Protein AF-A0A8T7MN15-F1 (afdb_monomer_lite)

pLDDT: mean 71.98, std 24.43, range [24.47, 98.5]

Radius of gyration: 31.81 Å; chains: 1; bounding box: 81×90×81 Å

Foldseek 3Di:
DEQEPVNCVVFVWDAFDVRQKIFGADLPVGDPVFSQKMAGNVQQWIAGNPQGDIDGYPVNVVVVCVCPPPVNVVVVVVVVPDDDDDDDDDDDDDDDDDYDDDDDDDDDDDDDDDDDDDDDDDDPDPDRPPRPQVPDFAALDDCVVVLLVVQLVQAPPDLNVVQCVLLVQDPVLCVVLSKGKQCQQRPPADPDRRRFIWTKGFFAALVRHGRWIKTAGRDDPVVDDPVSRIDIHPGDGHKRVLVLLPDPVDDLQQEQEEEQDPSLQSLCVVVVSVNYIHAPALVRDRCVSNVSRQEYEYFYFPDPPRVPSVVSVQVSCVSSNHHYYYDDPQQQVPDRGNSRCSSVVRRDCDDDDHDRCDPDPPDDPDDDDDDDDDDDDDDDDDDPDPDDPPQDDDDPDDDQDAQPPVVVVPARVLLSQLLVLQCPDPRVLLNVLSSSQSSQQWGWDDDDQFIDTDNGRHDPVRSVVSCCVRQNPNVVVSRVSRVVDGD

Secondary structure (DSSP, 8-state):
-EE-HHHHHHT--EEETTTTEEEE--TTT---SS--EEEETTT-EEEETTT--EEEEHHHHHHHHHHTSHHHHHHHHTTSS----------------------------------------PPPPP------PPPPPPPS-TTHHHHHHHHHHT-TTSHHHHHHHHTT--HHHHHHTT-EEEPTT-SS-TTS---S-EEEEEEE-TT--EEEEEEEEPS-TTTS-GGGSEEE-SS---BBTGGGGT-TTS-TTSPEEEESSHHHHHHHHHTT--SEEE-SSGGG--TTTSTT--EEEEE--S-TTTHHHHHHHHHHHHHTT-EEEE--GGGGTT-SSHHHHHHTT-----S------------PPP-PPP------------------SSS-SPPP-SS----S-TT-GGGHHHHHHHHHHHHTSS-HHHHHHHHHHHHTT-EEEEETTEEEEE-TTS-HHHHHHHHHHHHTT-HHHHHHHHTTS--

Sequence (487 aa):
MTLTQIELNSCHPVRTGGGNSLRALCPYHGSDHQRSLRVNLITGRFECFACGAWGYTEDAREKWRTDHSPQNVKASAGRSAGRSAGHSTGRADLAGLPSTRQVRSETSNPITKSSISNQPTARPVPTPLLRQSQKRPEPARNDLPELLQGYQTALLGSRGEDYLHQRKIPLDLARQYGVGYAPSGKWAHFARDWKYGRVIVPHTDPDGRIINLYGRAVGSKDDVPKEMRHDHLPGDKGYFNAMALTNLAFKADEPLYICEGVFDALSLIAAGLTRTIAIIGVNGWRWDWARNVSSLVFALDNDETGQRAWRELARVSKLKGKKVGFLPVEAYGGCKDVNEAWQIGKLSLEPAPPEILSPSPIREPELLPPTVNSTQGVISSSSADRTADWALERLPDRTADRDPRPDLVTDSHFWQQLLECASCLVEPEIFGALHGLRCCGVQITQRGSTLILVPGELSPEEYVTAWNDCLSGRGKLVDGLLAQIEP

Structure (mmCIF, N/CA/C/O backbone):
data_AF-A0A8T7MN15-F1
#
_entry.id   AF-A0A8T7MN15-F1
#
loop_
_atom_site.group_PDB
_atom_site.id
_atom_site.type_symbol
_atom_site.label_atom_id
_atom_site.label_alt_id
_atom_site.label_comp_id
_atom_site.label_asym_id
_atom_site.label_entity_id
_atom_site.label_seq_id
_atom_site.pdbx_PDB_ins_code
_atom_site.Cartn_x
_atom_site.Cartn_y
_atom_site.Cartn_z
_atom_site.occupancy
_atom_site.B_iso_or_equiv
_atom_site.auth_seq_id
_atom_site.auth_comp_id
_atom_site.auth_asym_id
_atom_site.auth_atom_id
_atom_site.pdbx_PDB_model_num
ATOM 1 N N . MET A 1 1 ? -16.685 13.871 16.856 1.00 69.50 1 MET A N 1
ATOM 2 C CA . MET A 1 1 ? -16.826 12.395 16.894 1.00 69.50 1 MET A CA 1
ATOM 3 C C . MET A 1 1 ? -17.671 11.984 18.106 1.00 69.50 1 MET A C 1
ATOM 5 O O . MET A 1 1 ? -18.092 12.883 18.846 1.00 69.50 1 MET A O 1
ATOM 9 N N . THR A 1 2 ? -17.984 10.694 18.256 1.00 73.81 2 THR A N 1
ATOM 10 C CA . THR A 1 2 ? -18.653 10.126 19.441 1.00 73.81 2 THR A CA 1
ATOM 11 C C . THR A 1 2 ? -17.711 9.111 20.064 1.00 73.81 2 THR A C 1
ATOM 13 O O . THR A 1 2 ? -17.191 8.285 19.327 1.00 73.81 2 THR A O 1
ATOM 16 N N . LEU A 1 3 ? -17.481 9.218 21.371 1.00 77.69 3 LEU A N 1
ATOM 17 C CA . LEU A 1 3 ? -16.705 8.254 22.147 1.00 77.69 3 LEU A CA 1
ATOM 18 C C . LEU A 1 3 ? -17.672 7.470 23.029 1.00 77.69 3 LEU A C 1
ATOM 20 O O . LEU A 1 3 ? -18.281 8.042 23.934 1.00 77.69 3 LEU A O 1
ATOM 24 N N . THR A 1 4 ? -17.853 6.193 22.733 1.00 82.19 4 THR A N 1
ATOM 25 C CA . THR A 1 4 ? -18.708 5.303 23.523 1.00 82.19 4 THR A CA 1
ATOM 26 C C . THR A 1 4 ? -18.048 4.980 24.860 1.00 82.19 4 THR A C 1
ATOM 28 O O . THR A 1 4 ? -16.821 5.041 25.005 1.00 82.19 4 THR A O 1
ATOM 31 N N . GLN A 1 5 ? -18.853 4.602 25.853 1.00 79.56 5 GLN A N 1
ATOM 32 C CA . GLN A 1 5 ? -18.316 4.191 27.152 1.00 79.56 5 GLN A CA 1
ATOM 33 C C . GLN A 1 5 ? -17.446 2.926 27.030 1.00 79.56 5 GLN A C 1
ATOM 35 O O . GLN A 1 5 ? -16.457 2.776 27.745 1.00 79.56 5 GLN A O 1
ATOM 40 N N . ILE A 1 6 ? -17.775 2.045 26.079 1.00 73.81 6 ILE A N 1
ATOM 41 C CA . ILE A 1 6 ? -17.016 0.823 25.783 1.00 73.81 6 ILE A CA 1
ATOM 42 C C . ILE A 1 6 ? -15.629 1.165 25.222 1.00 73.81 6 ILE A C 1
ATOM 44 O O . ILE A 1 6 ? -14.630 0.625 25.700 1.00 73.81 6 ILE A O 1
ATOM 48 N N . GLU A 1 7 ? -15.545 2.087 24.256 1.00 75.00 7 GLU A N 1
ATOM 49 C CA . GLU A 1 7 ? -14.264 2.573 23.723 1.00 75.00 7 GLU A CA 1
ATOM 50 C C . GLU A 1 7 ? -13.429 3.235 24.821 1.00 75.00 7 GLU A C 1
ATOM 52 O O . GLU A 1 7 ? -12.250 2.928 24.966 1.00 75.00 7 GLU A O 1
ATOM 57 N N . LEU A 1 8 ? -14.045 4.093 25.638 1.00 80.31 8 LEU A N 1
ATOM 58 C CA . LEU A 1 8 ? -13.359 4.786 26.725 1.00 80.31 8 LEU A CA 1
ATOM 59 C C . LEU A 1 8 ? -12.781 3.817 27.766 1.00 80.31 8 LEU A C 1
ATOM 61 O O . LEU A 1 8 ? -11.629 3.977 28.166 1.00 80.31 8 LEU A O 1
ATOM 65 N N . ASN A 1 9 ? -13.544 2.798 28.172 1.00 79.69 9 ASN A N 1
ATOM 66 C CA . ASN A 1 9 ? -13.096 1.785 29.132 1.00 79.69 9 ASN A CA 1
ATOM 67 C C . ASN A 1 9 ? -11.961 0.915 28.571 1.00 79.69 9 ASN A C 1
ATOM 69 O O . ASN A 1 9 ? -11.036 0.557 29.296 1.00 79.69 9 ASN A O 1
ATOM 73 N N . SER A 1 10 ? -12.005 0.619 27.270 1.00 73.94 10 SER A N 1
ATOM 74 C CA . SER A 1 10 ? -10.997 -0.198 26.578 1.00 73.94 10 SER A CA 1
ATOM 75 C C . SER A 1 10 ? -9.682 0.548 26.323 1.00 73.94 10 SER A C 1
ATOM 77 O O . SER A 1 10 ? -8.697 -0.048 25.898 1.00 73.94 10 SER A O 1
ATOM 79 N N . CYS A 1 11 ? -9.652 1.856 26.582 1.00 74.88 11 CYS A N 1
ATOM 80 C CA . CYS A 1 11 ? -8.505 2.727 26.356 1.00 74.88 11 CYS A CA 1
ATOM 81 C C . CYS A 1 11 ? -7.669 2.984 27.621 1.00 74.88 11 CYS A C 1
ATOM 83 O O . CYS A 1 11 ? -6.933 3.967 27.674 1.00 74.88 11 CYS A O 1
ATOM 85 N N . HIS A 1 12 ? -7.767 2.120 28.635 1.00 77.81 12 HIS A N 1
ATOM 86 C CA . HIS A 1 12 ? -7.044 2.240 29.912 1.00 77.81 12 HIS A CA 1
ATOM 87 C C . HIS A 1 12 ? -7.142 3.650 30.527 1.00 77.81 12 HIS A C 1
ATOM 89 O O . HIS A 1 12 ? -6.125 4.341 30.694 1.00 77.81 12 HIS A O 1
ATOM 95 N N . PRO A 1 13 ? -8.376 4.102 30.814 1.00 82.81 13 PRO A N 1
ATOM 96 C CA . PRO A 1 13 ? -8.632 5.442 31.302 1.00 82.81 13 PRO A CA 1
ATOM 97 C C . PRO A 1 13 ? -8.083 5.640 32.716 1.00 82.81 13 PRO A C 1
ATOM 99 O O . PRO A 1 13 ? -8.254 4.801 33.594 1.00 82.81 13 PRO A O 1
ATOM 102 N N . VAL A 1 14 ? -7.471 6.794 32.941 1.00 79.44 14 VAL A N 1
ATOM 103 C CA . VAL A 1 14 ? -6.854 7.214 34.197 1.00 79.44 14 VAL A CA 1
ATOM 104 C C . VAL A 1 14 ? -7.431 8.571 34.580 1.00 79.44 14 VAL A C 1
ATOM 106 O O . VAL A 1 14 ? -7.538 9.460 33.735 1.00 79.44 14 VAL A O 1
ATOM 109 N N . ARG A 1 15 ? -7.873 8.748 35.828 1.00 80.06 15 ARG A N 1
ATOM 110 C CA . ARG A 1 15 ? -8.475 10.018 36.261 1.00 80.06 15 ARG A CA 1
ATOM 111 C C . ARG A 1 15 ? -7.383 11.035 36.568 1.00 80.06 15 ARG A C 1
ATOM 113 O O . ARG A 1 15 ? -6.449 10.747 37.293 1.00 80.06 15 ARG A O 1
ATOM 120 N N . THR A 1 16 ? -7.546 12.254 36.070 1.00 68.38 16 THR A N 1
ATOM 121 C CA . THR A 1 16 ? -6.581 13.346 36.254 1.00 68.38 16 THR A CA 1
ATOM 122 C C . THR A 1 16 ? -7.274 14.627 36.717 1.00 68.38 16 THR A C 1
ATOM 124 O O . THR A 1 16 ? -8.488 14.796 36.550 1.00 68.38 16 THR A O 1
ATOM 127 N N . GLY A 1 17 ? -6.514 15.569 37.284 1.00 54.16 17 GLY A N 1
ATOM 128 C CA . GLY A 1 17 ? -7.007 16.918 37.596 1.00 54.16 17 GLY A CA 1
ATOM 129 C C . GLY A 1 17 ? -8.179 16.936 38.585 1.00 54.16 17 GLY A C 1
ATOM 130 O O . GLY A 1 17 ? -9.258 17.435 38.263 1.00 54.16 17 GLY A O 1
ATOM 131 N N . GLY A 1 18 ? -7.996 16.332 39.764 1.00 57.84 18 GLY A N 1
ATOM 132 C CA . GLY A 1 18 ? -8.998 16.335 40.840 1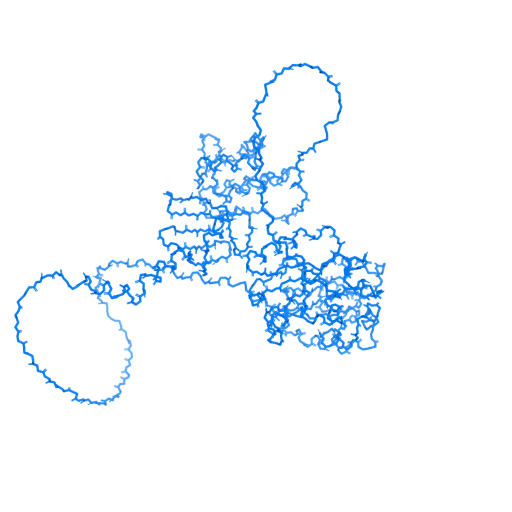.00 57.84 18 GLY A CA 1
ATOM 133 C C . GLY A 1 18 ? -10.278 15.541 40.540 1.00 57.84 18 GLY A C 1
ATOM 134 O O . GLY A 1 18 ? -11.296 15.771 41.182 1.00 57.84 18 GLY A O 1
ATOM 135 N N . GLY A 1 19 ? -10.253 14.637 39.553 1.00 66.88 19 GLY A N 1
ATOM 136 C CA . GLY A 1 19 ? -11.374 13.749 39.218 1.00 66.88 19 GLY A CA 1
ATOM 137 C C . GLY A 1 19 ? -12.360 14.290 38.178 1.00 66.88 19 GLY A C 1
ATOM 138 O O . GLY A 1 19 ? -13.282 13.571 37.806 1.00 66.88 19 GLY A O 1
ATOM 139 N N . ASN A 1 20 ? -12.156 15.508 37.662 1.00 72.75 20 ASN A N 1
ATOM 140 C CA . ASN A 1 20 ? -13.029 16.127 36.649 1.00 72.75 20 ASN A CA 1
ATOM 141 C C . ASN A 1 20 ? -12.585 15.862 35.202 1.00 72.75 20 ASN A C 1
ATOM 143 O O . ASN A 1 20 ? -13.283 16.218 34.247 1.00 72.75 20 ASN A O 1
ATOM 147 N N . SER A 1 21 ? -11.415 15.252 35.026 1.00 75.31 21 SER A N 1
ATOM 148 C CA . SER A 1 21 ? -10.876 14.884 33.724 1.00 75.31 21 SER A CA 1
ATOM 149 C C . SER A 1 21 ? -10.333 13.462 33.746 1.00 75.31 21 SER A C 1
ATOM 151 O O . SER A 1 21 ? -10.015 12.915 34.799 1.00 75.31 21 SER A O 1
ATOM 153 N N . LEU A 1 22 ? -10.254 12.857 32.573 1.00 85.62 22 LEU A N 1
ATOM 154 C CA . LEU A 1 22 ? -9.786 11.498 32.372 1.00 85.62 22 LEU A CA 1
ATOM 155 C C . LEU A 1 22 ? -8.797 11.507 31.206 1.00 85.62 22 LEU A C 1
ATOM 157 O O . LEU A 1 22 ? -9.054 12.149 30.190 1.00 85.62 22 LEU A O 1
ATOM 161 N N . ARG A 1 23 ? -7.664 10.823 31.354 1.00 83.25 23 ARG A N 1
ATOM 162 C CA . ARG A 1 23 ? -6.678 10.574 30.301 1.00 83.25 23 ARG A CA 1
ATOM 163 C C . ARG A 1 23 ? -6.722 9.112 29.882 1.00 83.25 23 ARG A C 1
ATOM 165 O O . ARG A 1 23 ? -6.707 8.237 30.733 1.00 83.25 23 ARG A O 1
ATOM 172 N N . ALA A 1 24 ? -6.783 8.832 28.591 1.00 82.88 24 ALA A N 1
ATOM 173 C CA . ALA A 1 24 ? -6.854 7.476 28.058 1.00 82.88 24 ALA A CA 1
ATOM 174 C C . ALA A 1 24 ? -5.967 7.352 26.817 1.00 82.88 24 ALA A C 1
ATOM 176 O O . ALA A 1 24 ? -5.574 8.356 26.215 1.00 82.88 24 ALA A O 1
ATOM 177 N N . LEU A 1 25 ? -5.649 6.123 26.424 1.00 81.50 25 LEU A N 1
ATOM 178 C CA . LEU A 1 25 ? -5.110 5.857 25.095 1.00 81.50 25 LEU A CA 1
ATOM 179 C C . LEU A 1 25 ? -6.120 6.324 24.045 1.00 81.50 25 LEU A C 1
ATOM 181 O O . LEU A 1 25 ? -7.332 6.273 24.252 1.00 81.50 25 LEU A O 1
ATOM 185 N N . CYS A 1 26 ? -5.641 6.808 22.908 1.00 78.81 26 CYS A N 1
ATOM 186 C CA . CYS A 1 26 ? -6.546 7.303 21.886 1.00 78.81 26 CYS A CA 1
ATOM 187 C C . CYS A 1 26 ? -7.104 6.155 21.022 1.00 78.81 26 CYS A C 1
ATOM 189 O O . CYS A 1 26 ? -6.347 5.523 20.283 1.00 78.81 26 CYS A O 1
ATOM 191 N N . PRO A 1 27 ? -8.431 5.920 20.985 1.00 72.81 27 PRO A N 1
ATOM 192 C CA . PRO A 1 27 ? -9.020 4.903 20.105 1.00 72.81 27 PRO A CA 1
ATOM 193 C C . PRO A 1 27 ? -8.996 5.317 18.622 1.00 72.81 27 PRO A C 1
ATOM 195 O O . PRO A 1 27 ? -9.288 4.523 17.724 1.00 72.81 27 PRO A O 1
ATOM 198 N N . TYR A 1 28 ? -8.669 6.581 18.332 1.00 71.25 28 TYR A N 1
ATOM 199 C CA . TYR A 1 28 ? -8.754 7.135 16.985 1.00 71.25 28 TYR A CA 1
ATOM 200 C C . TYR A 1 28 ? -7.487 6.912 16.161 1.00 71.25 28 TYR A C 1
ATOM 202 O O . TYR A 1 28 ? -7.626 6.543 14.992 1.00 71.25 28 TYR A O 1
ATOM 210 N N . HIS A 1 29 ? -6.292 7.063 16.740 1.00 64.25 29 HIS A N 1
ATOM 211 C CA . HIS A 1 29 ? -5.023 6.754 16.060 1.00 64.25 29 HIS A CA 1
ATOM 212 C C . HIS A 1 29 ? -4.339 5.482 16.569 1.00 64.25 29 HIS A C 1
ATOM 214 O O . HIS A 1 29 ? -3.352 5.065 15.975 1.00 64.25 29 HIS A O 1
ATOM 220 N N . GLY A 1 30 ? -4.898 4.830 17.592 1.00 57.16 30 GLY A N 1
ATOM 221 C CA . GLY A 1 30 ? -4.317 3.630 18.185 1.00 57.16 30 GLY A CA 1
ATOM 222 C C . GLY A 1 30 ? -3.286 3.960 19.263 1.00 57.16 30 GLY A C 1
ATOM 223 O O . GLY A 1 30 ? -3.248 5.074 19.781 1.00 57.16 30 GLY A O 1
ATOM 224 N N . SER A 1 31 ? -2.479 2.964 19.633 1.00 52.47 31 SER A N 1
ATOM 225 C CA . SER A 1 31 ? -1.447 3.125 20.658 1.00 52.47 31 SER A CA 1
ATOM 226 C C . SER A 1 31 ? -0.299 3.980 20.126 1.00 52.47 31 SER A C 1
ATOM 228 O O . SER A 1 31 ? 0.481 3.541 19.292 1.00 52.47 31 SER A O 1
ATOM 230 N N . ASP A 1 32 ? -0.173 5.187 20.654 1.00 52.31 32 ASP A N 1
ATOM 231 C CA . ASP A 1 32 ? 1.070 5.963 20.720 1.00 52.31 32 ASP A CA 1
ATOM 232 C C . ASP A 1 32 ? 1.875 5.627 21.993 1.00 52.31 32 ASP A C 1
ATOM 234 O O . ASP A 1 32 ? 2.825 6.329 22.319 1.00 52.31 32 ASP A O 1
ATOM 238 N N . HIS A 1 33 ? 1.469 4.590 22.743 1.00 53.28 33 HIS A N 1
ATOM 239 C CA . HIS A 1 33 ? 1.938 4.272 24.099 1.00 53.28 33 HIS A CA 1
ATOM 240 C C . HIS A 1 33 ? 1.807 5.446 25.095 1.00 53.28 33 HIS A C 1
ATOM 242 O O . HIS A 1 33 ? 2.366 5.403 26.189 1.00 53.28 33 HIS A O 1
ATOM 248 N N . GLN A 1 34 ? 1.016 6.473 24.754 1.00 56.81 34 GLN A N 1
ATOM 249 C CA . GLN A 1 34 ? 0.772 7.669 25.552 1.00 56.81 34 GLN A CA 1
ATOM 250 C C . GLN A 1 34 ? -0.734 7.826 25.811 1.00 56.81 34 GLN A C 1
ATOM 252 O O . GLN A 1 34 ? -1.588 7.571 24.967 1.00 56.81 34 GLN A O 1
ATOM 257 N N . ARG A 1 35 ? -1.131 8.298 26.996 1.00 79.94 35 ARG A N 1
ATOM 258 C CA . ARG A 1 35 ? -2.550 8.621 27.255 1.00 79.94 35 ARG A CA 1
ATOM 259 C C . ARG A 1 35 ? -2.901 9.972 26.648 1.00 79.94 35 ARG A C 1
ATOM 261 O O . ARG A 1 35 ? -3.125 10.943 27.370 1.00 79.94 35 ARG A O 1
ATOM 268 N N . SER A 1 36 ? -2.859 10.065 25.325 1.00 78.56 36 SER A N 1
ATOM 269 C CA . SER A 1 36 ? -3.011 11.304 24.562 1.00 78.56 36 SER A CA 1
ATOM 270 C C . SER A 1 36 ? -4.455 11.791 24.458 1.00 78.56 36 SER A C 1
ATOM 272 O O . SER A 1 36 ? -4.666 12.971 24.179 1.00 78.56 36 SER A O 1
ATOM 274 N N . LEU A 1 37 ? -5.450 10.940 24.732 1.00 84.75 37 LEU A N 1
ATOM 275 C CA . LEU A 1 37 ? -6.858 11.323 24.815 1.00 84.75 37 LEU A CA 1
ATOM 276 C C . LEU A 1 37 ? -7.158 11.930 26.185 1.00 84.75 37 LEU A C 1
ATOM 278 O O . LEU A 1 37 ? -6.910 11.301 27.205 1.00 84.75 37 LEU A O 1
ATOM 282 N N . ARG A 1 38 ? -7.754 13.119 26.226 1.00 86.19 38 ARG A N 1
ATOM 283 C CA . ARG A 1 38 ? -8.349 13.731 27.416 1.00 86.19 38 ARG A CA 1
ATOM 284 C C . ARG A 1 38 ? -9.856 13.795 27.251 1.00 86.19 38 ARG A C 1
ATOM 286 O O . ARG A 1 38 ? -10.343 14.268 26.233 1.00 86.19 38 ARG A O 1
ATOM 293 N N . VAL A 1 39 ? -10.589 13.384 28.275 1.00 88.12 39 VAL A N 1
ATOM 294 C CA . VAL A 1 39 ? -12.043 13.495 28.389 1.00 88.12 39 VAL A CA 1
ATOM 295 C C . VAL A 1 39 ? -12.359 14.389 29.583 1.00 88.12 39 VAL A C 1
ATOM 297 O O . VAL A 1 39 ? -11.887 14.153 30.691 1.00 88.12 39 VAL A O 1
ATOM 300 N N . ASN A 1 40 ? -13.144 15.438 29.374 1.00 83.88 40 ASN A N 1
ATOM 301 C CA . ASN A 1 40 ? -13.697 16.264 30.437 1.00 83.88 40 ASN A CA 1
ATOM 302 C C . ASN A 1 40 ? -15.013 15.629 30.902 1.00 83.88 40 ASN A C 1
ATOM 304 O O . ASN A 1 40 ? -15.973 15.581 30.137 1.00 83.88 40 ASN A O 1
ATOM 308 N N . LEU A 1 41 ? -15.067 15.152 32.144 1.00 83.56 41 LEU A N 1
ATOM 309 C CA . LEU A 1 41 ? -16.201 14.370 32.650 1.00 83.56 41 LEU A CA 1
ATOM 310 C C . LEU A 1 41 ? -17.450 15.225 32.929 1.00 83.56 41 LEU A C 1
ATOM 312 O O . LEU A 1 41 ? -18.554 14.697 32.961 1.00 83.56 41 LEU A O 1
ATOM 316 N N . ILE A 1 42 ? -17.299 16.546 33.076 1.00 77.06 42 ILE A N 1
ATOM 317 C CA . ILE A 1 42 ? -18.419 17.476 33.303 1.00 77.06 42 ILE A CA 1
ATOM 318 C C . ILE A 1 42 ? -19.176 17.739 31.996 1.00 77.06 42 ILE A C 1
ATOM 320 O O . ILE A 1 42 ? -20.403 17.750 31.956 1.00 77.06 42 ILE A O 1
ATOM 324 N N . THR A 1 43 ? -18.430 17.977 30.919 1.00 75.81 43 THR A N 1
ATOM 325 C CA . THR A 1 43 ? -18.987 18.342 29.605 1.00 75.81 43 THR A CA 1
ATOM 326 C C . THR A 1 43 ? -19.133 17.146 28.666 1.00 75.81 43 THR A C 1
ATOM 328 O O . THR A 1 43 ? -19.763 17.261 27.618 1.00 75.81 43 THR A O 1
ATOM 331 N N . GLY A 1 44 ? -18.490 16.024 28.997 1.00 76.69 44 GLY A N 1
ATOM 332 C CA . GLY A 1 44 ? -18.298 14.868 28.125 1.00 76.69 44 GLY A CA 1
ATOM 333 C C . GLY A 1 44 ? -17.482 15.161 26.869 1.00 76.69 44 GLY A C 1
ATOM 334 O O . GLY A 1 44 ? -17.412 14.319 25.980 1.00 76.69 44 GLY A O 1
ATOM 335 N N . ARG A 1 45 ? -16.865 16.342 26.743 1.00 73.88 45 ARG A N 1
ATOM 336 C CA . ARG A 1 45 ? -15.998 16.653 25.605 1.00 73.88 45 ARG A CA 1
ATOM 337 C C . ARG A 1 45 ? -14.704 15.858 25.724 1.00 73.88 45 ARG A C 1
ATOM 339 O O . ARG A 1 45 ? -14.094 15.844 26.789 1.00 73.88 45 ARG A O 1
ATOM 346 N N . PHE A 1 46 ? -14.244 15.280 24.623 1.00 84.88 46 PHE A N 1
ATOM 347 C CA . PHE A 1 46 ? -12.908 14.704 24.540 1.00 84.88 46 PHE A CA 1
ATOM 348 C C . PHE A 1 46 ? -12.065 15.366 23.456 1.00 84.88 46 PHE A C 1
ATOM 350 O O . PHE A 1 46 ? -12.594 15.887 22.469 1.00 84.88 46 PHE A O 1
ATOM 357 N N . GLU A 1 47 ? -10.752 15.304 23.634 1.00 67.81 47 GLU A N 1
ATOM 358 C CA . GLU A 1 47 ? -9.741 15.734 22.675 1.00 67.81 47 GLU A CA 1
ATOM 359 C C . GLU A 1 47 ? -8.482 14.875 22.808 1.00 67.81 47 GLU A C 1
ATOM 361 O O . GLU A 1 47 ? -8.050 14.561 23.912 1.00 67.81 47 GLU A O 1
ATOM 366 N N . CYS A 1 48 ? -7.894 14.474 21.690 1.00 78.06 48 CYS A N 1
ATOM 367 C CA . CYS A 1 48 ? -6.617 13.787 21.644 1.00 78.06 48 CYS A CA 1
ATOM 368 C C . CYS A 1 48 ? -5.522 14.768 21.233 1.00 78.06 48 CYS A C 1
ATOM 370 O O . CYS A 1 48 ? -5.588 15.334 20.145 1.00 78.06 48 CYS A O 1
ATOM 372 N N . PHE A 1 49 ? -4.484 14.908 22.052 1.00 66.44 49 PHE A N 1
ATOM 373 C CA . PHE A 1 49 ? -3.378 15.834 21.790 1.00 66.44 49 PHE A CA 1
ATOM 374 C C . PHE A 1 49 ? -2.391 15.336 20.729 1.00 66.44 49 PHE A C 1
ATOM 376 O O . PHE A 1 49 ? -1.709 16.154 20.127 1.00 66.44 49 PHE A O 1
ATOM 383 N N . ALA A 1 50 ? -2.354 14.027 20.460 1.00 56.75 50 ALA A N 1
ATOM 384 C CA . ALA A 1 50 ? -1.493 13.454 19.425 1.00 56.75 50 ALA A CA 1
ATOM 385 C C . ALA A 1 50 ? -2.108 13.548 18.014 1.00 56.75 50 ALA A C 1
ATOM 387 O O . ALA A 1 50 ? -1.496 14.108 17.114 1.00 56.75 50 ALA A O 1
ATOM 388 N N . CYS A 1 51 ? -3.335 13.049 17.800 1.00 59.16 51 CYS A N 1
ATOM 389 C CA . CYS A 1 51 ? -3.975 13.073 16.471 1.00 59.16 51 CYS A CA 1
ATOM 390 C C . CYS A 1 51 ? -5.015 14.185 16.253 1.00 59.16 51 CYS A C 1
ATOM 392 O O . CYS A 1 51 ? -5.623 14.259 15.187 1.00 59.16 51 CYS A O 1
ATOM 394 N N . GLY A 1 52 ? -5.304 15.009 17.263 1.00 60.69 52 GLY A N 1
ATOM 395 C CA . GLY A 1 52 ? -6.323 16.060 17.174 1.00 60.69 52 GLY A CA 1
ATOM 396 C C . GLY A 1 52 ? -7.776 15.560 17.144 1.00 60.69 52 GLY A C 1
ATOM 397 O O . GLY A 1 52 ? -8.689 16.358 16.917 1.00 60.69 52 GLY A O 1
ATOM 398 N N . ALA A 1 53 ? -8.033 14.261 17.355 1.00 64.62 53 ALA A N 1
ATOM 399 C CA . ALA A 1 53 ? -9.393 13.722 17.402 1.00 64.62 53 ALA A CA 1
ATOM 400 C C . ALA A 1 53 ? -10.188 14.344 18.556 1.00 64.62 53 ALA A C 1
ATOM 402 O O . ALA A 1 53 ? -9.759 14.291 19.703 1.00 64.62 53 ALA A O 1
ATOM 403 N N . TRP A 1 54 ? -11.367 14.899 18.273 1.00 82.06 54 TRP A N 1
ATOM 404 C CA . TRP A 1 54 ? -12.209 15.526 19.292 1.00 82.06 54 TRP A CA 1
ATOM 405 C C . TRP A 1 54 ? -13.700 15.247 19.079 1.00 82.06 54 TRP A C 1
ATOM 407 O O . TRP A 1 54 ? -14.185 14.919 17.982 1.00 82.06 54 TRP A O 1
ATOM 417 N N . GLY A 1 55 ? -14.471 15.370 20.151 1.00 73.44 55 GLY A N 1
ATOM 418 C CA . GLY A 1 55 ? -15.901 15.115 20.119 1.00 73.44 55 GLY A CA 1
ATOM 419 C C . GLY A 1 55 ? -16.534 15.128 21.495 1.00 73.44 55 GLY A C 1
ATOM 420 O O . GLY A 1 55 ? -16.026 15.761 22.413 1.00 73.44 55 GLY A O 1
ATOM 421 N N . TYR A 1 56 ? -17.651 14.420 21.606 1.00 82.81 56 TYR A N 1
ATOM 422 C CA . TYR A 1 56 ? -18.385 14.246 22.854 1.00 82.81 56 TYR A CA 1
ATOM 423 C C . TYR A 1 56 ? -18.560 12.759 23.135 1.00 82.81 56 TYR A C 1
ATOM 425 O O . TYR A 1 56 ? -18.657 11.970 22.190 1.00 82.81 56 TYR A O 1
ATOM 433 N N . THR A 1 57 ? -18.611 12.384 24.406 1.00 84.31 57 THR A N 1
ATOM 434 C CA . THR A 1 57 ? -19.018 11.045 24.815 1.00 84.31 57 THR A CA 1
ATOM 435 C C . THR A 1 57 ? -20.452 10.772 24.375 1.00 84.31 57 THR A C 1
ATOM 437 O O . THR A 1 57 ? -21.248 11.691 24.153 1.00 84.31 57 THR A O 1
ATOM 440 N N . GLU A 1 58 ? -20.771 9.497 24.211 1.00 82.38 58 GLU A N 1
ATOM 441 C CA . GLU A 1 58 ? -22.127 9.038 23.922 1.00 82.38 58 GLU A CA 1
ATOM 442 C C . GLU A 1 58 ? -23.134 9.570 24.953 1.00 82.38 58 GLU A C 1
ATOM 444 O O . GLU A 1 58 ? -24.108 10.215 24.565 1.00 82.38 58 GLU A O 1
ATOM 449 N N . ASP A 1 59 ? -22.817 9.455 26.244 1.00 79.00 59 ASP A N 1
ATOM 450 C CA . ASP A 1 59 ? -23.641 9.969 27.345 1.00 79.00 59 ASP A CA 1
ATOM 451 C C . ASP A 1 59 ? -23.919 11.472 27.233 1.00 79.00 59 ASP A C 1
ATOM 453 O O . ASP A 1 59 ? -25.047 11.924 27.430 1.00 79.00 59 ASP A O 1
ATOM 457 N N . ALA A 1 60 ? -22.913 12.275 26.872 1.00 78.06 60 ALA A N 1
ATOM 458 C CA . ALA A 1 60 ? -23.096 13.716 26.716 1.00 78.06 60 ALA A CA 1
ATOM 459 C C . ALA A 1 60 ? -23.983 14.068 25.517 1.00 78.06 60 ALA A C 1
ATOM 461 O O . ALA A 1 60 ? -24.728 15.049 25.562 1.00 78.06 60 ALA A O 1
ATOM 462 N N . ARG A 1 61 ? -23.948 13.261 24.450 1.00 76.12 61 ARG A N 1
ATOM 463 C CA . ARG A 1 61 ? -24.846 13.427 23.300 1.00 76.12 61 ARG A CA 1
ATOM 464 C C . ARG A 1 61 ? -26.267 12.981 23.612 1.00 76.12 61 ARG A C 1
ATOM 466 O O . ARG A 1 61 ? -27.197 13.647 23.164 1.00 76.12 61 ARG A O 1
ATOM 473 N N . GLU A 1 62 ? -26.439 11.897 24.362 1.00 76.88 62 GLU A N 1
ATOM 474 C CA . GLU A 1 62 ? -27.757 11.431 24.801 1.00 76.88 62 GLU A CA 1
ATOM 475 C C . GLU A 1 62 ? -28.403 12.430 25.758 1.00 76.88 62 GLU A C 1
ATOM 477 O O . GLU A 1 62 ? -29.560 12.806 25.576 1.00 76.88 62 GLU A O 1
ATOM 482 N N . LYS A 1 63 ? -27.625 12.964 26.705 1.00 76.12 63 LYS A N 1
ATOM 483 C CA . LYS A 1 63 ? -28.064 14.054 27.576 1.00 76.12 63 LYS A CA 1
ATOM 484 C C . LYS A 1 63 ? -28.496 15.273 26.763 1.00 76.12 63 LYS A C 1
ATOM 486 O O . LYS A 1 63 ? -29.606 15.759 26.942 1.00 76.12 63 LYS A O 1
ATOM 491 N N . TRP A 1 64 ? -27.683 15.704 25.795 1.00 73.25 64 TRP A N 1
ATOM 492 C CA . TRP A 1 64 ? -28.049 16.814 24.913 1.00 73.25 64 TRP A CA 1
ATOM 493 C C . TRP A 1 64 ? -29.336 16.530 24.121 1.00 73.25 64 TRP A C 1
ATOM 495 O O . TRP A 1 64 ? -30.210 17.392 24.053 1.00 73.25 64 TRP A O 1
ATOM 505 N N . ARG A 1 65 ? -29.497 15.321 23.568 1.00 72.00 65 ARG A N 1
ATOM 506 C CA . ARG A 1 65 ? -30.703 14.908 22.829 1.00 72.00 65 ARG A CA 1
ATOM 507 C C . ARG A 1 65 ? -31.940 14.887 23.724 1.00 72.00 65 ARG A C 1
ATOM 509 O O . ARG A 1 65 ? -33.000 15.333 23.298 1.00 72.00 65 ARG A O 1
ATOM 516 N N . THR A 1 66 ? -31.801 14.399 24.950 1.00 74.81 66 THR A N 1
ATOM 517 C CA . THR A 1 66 ? -32.876 14.362 25.944 1.00 74.81 66 THR A CA 1
ATOM 518 C C . THR A 1 66 ? -33.280 15.775 26.357 1.00 74.81 66 THR A C 1
ATOM 520 O O . THR A 1 66 ? -34.469 16.091 26.376 1.00 74.81 66 THR A O 1
ATOM 523 N N . ASP A 1 67 ? -32.310 16.655 26.605 1.00 71.38 67 ASP A N 1
ATOM 524 C CA . ASP A 1 67 ? -32.544 18.057 26.971 1.00 71.38 67 ASP A CA 1
ATOM 525 C C . ASP A 1 67 ? -33.209 18.853 25.830 1.00 71.38 67 ASP A C 1
ATOM 527 O O . ASP A 1 67 ? -34.003 19.759 26.082 1.00 71.38 67 ASP A O 1
ATOM 531 N N . HIS A 1 68 ? -32.942 18.479 24.573 1.00 62.97 68 HIS A N 1
ATOM 532 C CA . HIS A 1 68 ? -33.450 19.149 23.366 1.00 62.97 68 HIS A CA 1
ATOM 533 C C . HIS A 1 68 ? -34.553 18.358 22.641 1.00 62.97 68 HIS A C 1
ATOM 535 O O . HIS A 1 68 ? -34.935 18.698 21.519 1.00 62.97 68 HIS A O 1
ATOM 541 N N . SER A 1 69 ? -35.097 17.313 23.271 1.00 58.97 69 SER A N 1
ATOM 542 C CA . SER A 1 69 ? -36.244 16.571 22.747 1.00 58.97 69 SER A CA 1
ATOM 543 C C . SER A 1 69 ? -37.488 17.472 22.731 1.00 58.97 69 SER A C 1
ATOM 545 O O . SER A 1 69 ? -37.727 18.195 23.705 1.00 58.97 69 SER A O 1
ATOM 547 N N . PRO A 1 70 ? -38.354 17.400 21.699 1.00 54.00 70 PRO A N 1
ATOM 548 C CA . PRO A 1 70 ? -39.600 18.172 21.634 1.00 54.00 70 PRO A CA 1
ATOM 549 C C . PRO A 1 70 ? -40.510 18.003 22.862 1.00 54.00 70 PRO A C 1
ATOM 551 O O . PRO A 1 70 ? -41.318 18.882 23.162 1.00 54.00 70 PRO A O 1
ATOM 554 N N . GLN A 1 71 ? -40.389 16.879 23.578 1.00 61.22 71 GLN A N 1
ATOM 555 C CA . GLN A 1 71 ? -41.125 16.608 24.815 1.00 61.22 71 GLN A CA 1
ATOM 556 C C . GLN A 1 71 ? -40.557 17.386 26.018 1.00 61.22 71 GLN A C 1
ATOM 558 O O . GLN A 1 71 ? -41.325 17.889 26.836 1.00 61.22 71 GLN A O 1
ATOM 563 N N . ASN A 1 72 ? -39.233 17.560 26.091 1.00 54.75 72 ASN A N 1
ATOM 564 C CA . ASN A 1 72 ? -38.550 18.250 27.191 1.00 54.75 72 ASN A CA 1
ATOM 565 C C . ASN A 1 72 ? -38.470 19.769 26.991 1.00 54.75 72 ASN A C 1
ATOM 567 O O . ASN A 1 72 ? -38.572 20.519 27.960 1.00 54.75 72 ASN A O 1
ATOM 571 N N . VAL A 1 73 ? -38.411 20.240 25.740 1.00 54.53 73 VAL A N 1
ATOM 572 C CA . VAL A 1 73 ? -38.532 21.672 25.404 1.00 54.53 73 VAL A CA 1
ATOM 573 C C . VAL A 1 73 ? -39.913 22.221 25.808 1.00 54.53 73 VAL A C 1
ATOM 575 O O . VAL A 1 73 ? -40.028 23.371 26.224 1.00 54.53 73 VAL A O 1
ATOM 578 N N . LYS A 1 74 ? -40.966 21.388 25.792 1.00 49.03 74 LYS A N 1
ATOM 579 C CA . LYS A 1 74 ? -42.292 21.747 26.335 1.00 49.03 74 LYS A CA 1
ATOM 580 C C . LYS A 1 74 ? -42.333 21.750 27.869 1.00 49.03 74 LYS A C 1
ATOM 582 O O . LYS A 1 74 ? -43.031 22.579 28.450 1.00 49.03 74 LYS A O 1
ATOM 587 N N . ALA A 1 75 ? -41.565 20.885 28.535 1.00 50.94 75 ALA A N 1
ATOM 588 C CA . ALA A 1 75 ? -41.466 20.853 29.996 1.00 50.94 75 ALA A CA 1
ATOM 589 C C . ALA A 1 75 ? -40.641 22.024 30.573 1.00 50.94 75 ALA A C 1
ATOM 591 O O . ALA A 1 75 ? -40.959 22.517 31.657 1.00 50.94 75 ALA A O 1
ATOM 592 N N . SER A 1 76 ? -39.623 22.510 29.853 1.00 48.41 76 SER A N 1
ATOM 593 C CA . SER A 1 76 ? -38.815 23.681 30.235 1.00 48.41 76 SER A CA 1
ATOM 594 C C . SER A 1 76 ? -39.466 25.018 29.849 1.00 48.41 76 SER A C 1
ATOM 596 O O . SER A 1 76 ? -39.370 25.984 30.611 1.00 48.41 76 SER A O 1
ATOM 598 N N . ALA A 1 77 ? -40.235 25.062 28.752 1.00 47.50 77 ALA A N 1
ATOM 599 C CA . ALA A 1 77 ? -41.118 26.190 28.436 1.00 47.50 77 ALA A CA 1
ATOM 600 C C . ALA A 1 77 ? -42.294 26.310 29.430 1.00 47.50 77 ALA A C 1
ATOM 602 O O . ALA A 1 77 ? -42.705 27.417 29.768 1.00 47.50 77 ALA A O 1
ATOM 603 N N . GLY A 1 78 ? -42.791 25.186 29.964 1.00 40.72 78 GLY A N 1
ATOM 604 C CA . GLY A 1 78 ? -43.871 25.155 30.959 1.00 40.72 78 GLY A CA 1
ATOM 605 C C . GLY A 1 78 ? -43.457 25.470 32.403 1.00 40.72 78 GLY A C 1
ATOM 606 O O . GLY A 1 78 ? -44.328 25.678 33.242 1.00 40.72 78 GLY A O 1
ATOM 607 N N . ARG A 1 79 ? -42.154 25.524 32.723 1.00 44.72 79 ARG A N 1
ATOM 608 C CA . ARG A 1 79 ? -41.654 25.826 34.086 1.00 44.72 79 ARG A CA 1
ATOM 609 C C . ARG A 1 79 ? -41.145 27.256 34.276 1.00 44.72 79 ARG A C 1
ATOM 611 O O . ARG A 1 79 ? -40.894 27.654 35.409 1.00 44.72 79 ARG A O 1
ATOM 618 N N . SER A 1 80 ? -41.051 28.040 33.201 1.00 42.22 80 SER A N 1
ATOM 619 C CA . SER A 1 80 ? -40.599 29.442 33.253 1.00 42.22 80 SER A CA 1
ATOM 620 C C . SER A 1 80 ? -41.747 30.464 33.259 1.00 42.22 80 SER A C 1
ATOM 622 O O . SER A 1 80 ? -41.498 31.661 33.359 1.00 42.22 80 SER A O 1
ATOM 624 N N . ALA A 1 81 ? -43.007 30.018 33.212 1.00 39.69 81 ALA A N 1
ATOM 625 C CA . ALA A 1 81 ? -44.191 30.869 33.337 1.00 39.69 81 ALA A CA 1
ATOM 626 C C . ALA A 1 81 ? -44.908 30.578 34.664 1.00 39.69 81 ALA A C 1
ATOM 628 O O . ALA A 1 81 ? -45.898 29.856 34.716 1.00 39.69 81 ALA A O 1
ATOM 629 N N . GLY A 1 82 ? -44.360 31.092 35.764 1.00 35.28 82 GLY A N 1
ATOM 630 C CA . GLY A 1 82 ? -44.927 30.838 37.087 1.00 35.28 82 GLY A CA 1
ATOM 631 C C . GLY A 1 82 ? -44.220 31.533 38.239 1.00 35.28 82 GLY A C 1
ATOM 632 O O . GLY A 1 82 ? -44.071 30.931 39.297 1.00 35.28 82 GLY A O 1
ATOM 633 N N . ARG A 1 83 ? -43.772 32.783 38.064 1.00 34.22 83 ARG A N 1
ATOM 634 C CA . ARG A 1 83 ? -43.551 33.689 39.199 1.00 34.22 83 ARG A CA 1
ATOM 635 C C . ARG A 1 83 ? -44.106 35.073 38.890 1.00 34.22 83 ARG A C 1
ATOM 637 O O . ARG A 1 83 ? -43.658 35.777 37.996 1.00 34.22 83 ARG A O 1
ATOM 644 N N . SER A 1 84 ? -45.137 35.366 39.660 1.00 31.67 84 SER A N 1
ATOM 645 C CA . SER A 1 84 ? -45.970 36.548 39.750 1.00 31.67 84 SER A CA 1
ATOM 646 C C . SER A 1 84 ? -45.189 37.861 39.839 1.00 31.67 84 SER A C 1
ATOM 648 O O . SER A 1 84 ? -44.341 38.017 40.712 1.00 31.67 84 SER A O 1
ATOM 650 N N . ALA A 1 85 ? -45.590 38.843 39.035 1.00 32.06 85 ALA A N 1
ATOM 651 C CA . ALA A 1 85 ? -45.630 40.250 39.425 1.00 32.06 85 ALA A CA 1
ATOM 652 C C . ALA A 1 85 ? -46.754 40.912 38.616 1.00 32.06 85 ALA A C 1
ATOM 654 O O . ALA A 1 85 ? -46.812 40.772 37.397 1.00 32.06 85 ALA A O 1
ATOM 655 N N . GLY A 1 86 ? -47.721 41.497 39.322 1.00 28.25 86 GLY A N 1
ATOM 656 C CA . GLY A 1 86 ? -48.989 41.935 38.751 1.00 28.25 86 GLY A CA 1
ATOM 657 C C . GLY A 1 86 ? -48.987 43.345 38.155 1.00 28.25 86 GLY A C 1
ATOM 658 O O . GLY A 1 86 ? -47.954 43.993 38.040 1.00 28.25 86 GLY A O 1
ATOM 659 N N . HIS A 1 87 ? -50.222 43.792 37.901 1.00 29.89 87 HIS A N 1
ATOM 660 C CA . HIS A 1 87 ? -50.698 45.139 37.547 1.00 29.89 87 HIS A CA 1
ATOM 661 C C . HIS A 1 87 ? -50.723 45.556 36.060 1.00 29.89 87 HIS A C 1
ATOM 663 O O . HIS A 1 87 ? -49.770 46.087 35.509 1.00 29.89 87 HIS A O 1
ATOM 669 N N . SER A 1 88 ? -51.910 45.348 35.459 1.00 26.73 88 SER A N 1
ATOM 670 C CA . SER A 1 88 ? -52.806 46.380 34.881 1.00 26.73 88 SER A CA 1
ATOM 671 C C . SER A 1 88 ? -52.158 47.451 33.977 1.00 26.73 88 SER A C 1
ATOM 673 O O . SER A 1 88 ? -51.424 48.303 34.456 1.00 26.73 88 SER A O 1
ATOM 675 N N . THR A 1 89 ? -52.449 47.570 32.680 1.00 28.31 89 THR A N 1
ATOM 676 C CA . THR A 1 89 ? -53.707 48.078 32.086 1.00 28.31 89 THR A CA 1
ATOM 677 C C . THR A 1 89 ? -53.486 48.308 30.571 1.00 28.31 89 THR A C 1
ATOM 679 O O . THR A 1 89 ? -52.356 48.542 30.163 1.00 28.31 89 THR A O 1
ATOM 682 N N . GLY A 1 90 ? -54.567 48.320 29.771 1.00 26.95 90 GLY A N 1
ATOM 683 C CA . GLY A 1 90 ? -54.681 49.054 28.487 1.00 26.95 90 GLY A CA 1
ATOM 684 C C . GLY A 1 90 ? -54.199 48.327 27.219 1.00 26.95 90 GLY A C 1
ATOM 685 O O . GLY A 1 90 ? -53.008 48.137 27.031 1.00 26.95 90 GLY A O 1
ATOM 686 N N . ARG A 1 91 ? -55.106 47.774 26.392 1.00 28.12 91 ARG A N 1
ATOM 687 C CA . ARG A 1 91 ? -55.620 48.358 25.119 1.00 28.12 91 ARG A CA 1
ATOM 688 C C . ARG A 1 91 ? -54.506 48.705 24.115 1.00 28.12 91 ARG A C 1
ATOM 690 O O . ARG A 1 91 ? -53.720 49.604 24.357 1.00 28.12 91 ARG A O 1
ATOM 697 N N . ALA A 1 92 ? -54.319 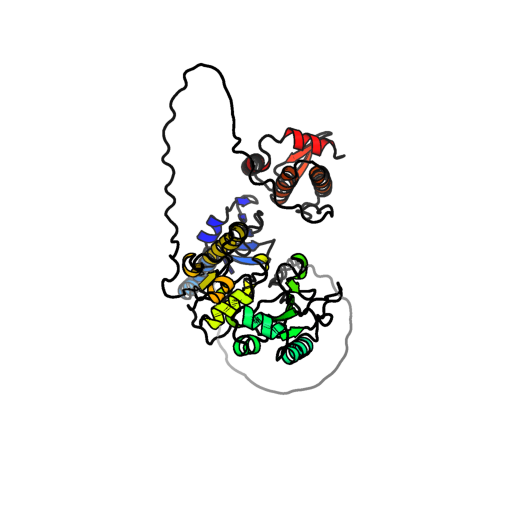47.883 23.081 1.00 26.64 92 ALA A N 1
ATOM 698 C CA . ALA A 1 92 ? -54.941 48.029 21.754 1.00 26.64 92 ALA A CA 1
ATOM 699 C C . ALA A 1 92 ? -54.486 49.309 21.037 1.00 26.64 92 ALA A C 1
ATOM 701 O O . ALA A 1 92 ? -54.865 50.394 21.451 1.00 26.64 92 ALA A O 1
ATOM 702 N N . ASP A 1 93 ? -53.698 49.170 19.968 1.00 28.09 93 ASP A N 1
ATOM 703 C CA . ASP A 1 93 ? -54.211 49.479 18.632 1.00 28.09 93 ASP A CA 1
ATOM 704 C C . ASP A 1 93 ? -53.260 49.055 17.508 1.00 28.09 93 ASP A C 1
ATOM 706 O O . ASP A 1 93 ? -52.037 48.999 17.640 1.00 28.09 93 ASP A O 1
ATOM 710 N N . LEU A 1 94 ? -53.910 48.674 16.410 1.00 27.92 94 LEU A N 1
ATOM 711 C CA . LEU A 1 94 ? -53.353 48.273 15.132 1.00 27.92 94 LEU A CA 1
ATOM 712 C C . LEU A 1 94 ? -52.807 49.470 14.340 1.00 27.92 94 LEU A C 1
ATOM 714 O O . LEU A 1 94 ? -53.314 50.581 14.446 1.00 27.92 94 LEU A O 1
ATOM 718 N N . ALA A 1 95 ? -51.925 49.120 13.398 1.00 26.72 95 ALA A N 1
ATOM 719 C CA . ALA A 1 95 ? -51.925 49.533 11.987 1.00 26.72 95 ALA A CA 1
ATOM 720 C C . ALA A 1 95 ? -50.663 50.272 11.516 1.00 26.72 95 ALA A C 1
ATOM 722 O O . ALA A 1 95 ? -50.171 51.188 12.164 1.00 26.72 95 ALA A O 1
ATOM 723 N N . GLY A 1 96 ? -50.214 49.905 10.308 1.00 26.69 96 GLY A N 1
ATOM 724 C CA . GLY A 1 96 ? -49.494 50.831 9.430 1.00 26.69 96 GLY A CA 1
ATOM 725 C C . GLY A 1 96 ? -48.151 50.361 8.869 1.00 26.69 96 GLY A C 1
ATOM 726 O O . GLY A 1 96 ? -47.116 50.938 9.170 1.00 26.69 96 GLY A O 1
ATOM 727 N N . LEU A 1 97 ? -48.170 49.362 7.985 1.00 24.52 97 LEU A N 1
ATOM 728 C CA . LEU A 1 97 ? -47.288 49.324 6.799 1.00 24.52 97 LEU A CA 1
ATOM 729 C C . LEU A 1 97 ? -47.733 50.438 5.805 1.00 24.52 97 LEU A C 1
ATOM 731 O O . LEU A 1 97 ? -48.853 50.923 5.977 1.00 24.52 97 LEU A O 1
ATOM 735 N N . PRO A 1 98 ? -47.024 50.770 4.696 1.00 39.44 98 PRO A N 1
ATOM 736 C CA . PRO A 1 98 ? -45.688 50.354 4.238 1.00 39.44 98 PRO A CA 1
ATOM 737 C C . PRO A 1 98 ? -44.835 51.490 3.583 1.00 39.44 98 PRO A C 1
ATOM 739 O O . PRO A 1 98 ? -45.281 52.608 3.361 1.00 39.44 98 PRO A O 1
ATOM 742 N N . SER A 1 99 ? -43.649 51.096 3.099 1.00 26.61 99 SER A N 1
ATOM 743 C CA . SER A 1 99 ? -43.170 51.360 1.724 1.00 26.61 99 SER A CA 1
ATOM 744 C C . SER A 1 99 ? -42.139 52.474 1.440 1.00 26.61 99 SER A C 1
ATOM 746 O O . SER A 1 99 ? -42.427 53.664 1.417 1.00 26.61 99 SER A O 1
ATOM 748 N N . THR A 1 100 ? -41.015 51.977 0.905 1.00 27.53 100 THR A N 1
ATOM 749 C CA . THR A 1 100 ? -40.287 52.402 -0.314 1.00 27.53 100 THR A CA 1
ATOM 750 C C . THR A 1 100 ? -39.178 53.458 -0.310 1.00 27.53 100 THR A C 1
ATOM 752 O O . THR A 1 100 ? -39.360 54.599 0.085 1.00 27.53 100 THR A O 1
ATOM 755 N N . ARG A 1 101 ? -38.131 53.037 -1.050 1.00 28.86 101 ARG A N 1
ATOM 756 C CA . ARG A 1 101 ? -37.189 53.780 -1.915 1.00 28.86 101 ARG A CA 1
ATOM 757 C C . ARG A 1 101 ? -36.082 54.559 -1.205 1.00 28.86 101 ARG A C 1
ATOM 759 O O . ARG A 1 101 ? -36.333 55.502 -0.484 1.00 28.86 101 ARG A O 1
ATOM 766 N N . GLN A 1 102 ? -34.835 54.096 -1.275 1.00 26.06 102 GLN A N 1
ATOM 767 C CA . GLN A 1 102 ? -33.889 54.031 -2.410 1.00 26.06 102 GLN A CA 1
ATOM 768 C C . GLN A 1 102 ? -32.889 55.200 -2.366 1.00 26.06 102 GLN A C 1
ATOM 770 O O . GLN A 1 102 ? -33.250 56.337 -2.631 1.00 26.06 102 GLN A O 1
ATOM 775 N N . VAL A 1 103 ? -31.617 54.798 -2.239 1.00 25.78 103 VAL A N 1
ATOM 776 C CA . VAL A 1 103 ? -30.473 55.214 -3.075 1.00 25.78 103 VAL A CA 1
ATOM 777 C C . VAL A 1 103 ? -29.666 56.453 -2.655 1.00 25.78 103 VAL A C 1
ATOM 779 O O . VAL A 1 103 ? -30.211 57.519 -2.408 1.00 25.78 103 VAL A O 1
ATOM 782 N N . ARG A 1 104 ? -28.336 56.251 -2.788 1.00 25.53 104 ARG A N 1
ATOM 783 C CA . ARG A 1 104 ? -27.172 57.170 -2.758 1.00 25.53 104 ARG A CA 1
ATOM 784 C C . ARG A 1 104 ? -26.676 57.534 -1.357 1.00 25.53 104 ARG A C 1
ATOM 786 O O . ARG A 1 104 ? -27.475 57.765 -0.469 1.00 25.53 104 ARG A O 1
ATOM 793 N N . SER A 1 105 ? -25.381 57.612 -1.074 1.00 25.28 105 SER A N 1
ATOM 794 C CA . SER A 1 105 ? -24.114 57.456 -1.817 1.00 25.28 105 SER A CA 1
ATOM 795 C C . SER A 1 105 ? -22.987 57.651 -0.781 1.00 25.28 105 SER A C 1
ATOM 797 O O . SER A 1 105 ? -23.271 58.228 0.260 1.00 25.28 105 SER A O 1
ATOM 799 N N . GLU A 1 106 ? -21.768 57.172 -1.077 1.00 27.19 106 GLU A N 1
ATOM 800 C CA . GLU A 1 106 ? -20.455 57.836 -0.833 1.00 27.19 106 GLU A CA 1
ATOM 801 C C . GLU A 1 106 ? -20.254 58.565 0.524 1.00 27.19 106 GLU A C 1
ATOM 803 O O . GLU A 1 106 ? -21.004 59.451 0.892 1.00 27.19 106 GLU A O 1
ATOM 808 N N . THR A 1 107 ? -19.227 58.370 1.353 1.00 25.97 107 THR A N 1
ATOM 809 C CA . THR A 1 107 ? -17.786 58.177 1.134 1.00 25.97 107 THR A CA 1
ATOM 810 C C . THR A 1 107 ? -17.111 58.283 2.520 1.00 25.97 107 THR A C 1
ATOM 812 O O . THR A 1 107 ? -17.662 58.896 3.430 1.00 25.97 107 THR A O 1
ATOM 815 N N . SER A 1 108 ? -15.884 57.759 2.631 1.00 27.55 108 SER A N 1
ATOM 816 C CA . SER A 1 108 ? -14.781 58.232 3.503 1.00 27.55 108 SER A CA 1
ATOM 817 C C . SER A 1 108 ? -14.916 58.245 5.047 1.00 27.55 108 SER A C 1
ATOM 819 O O . SER A 1 108 ? -15.563 59.095 5.646 1.00 27.55 108 SER A O 1
ATOM 821 N N . ASN A 1 109 ? -14.118 57.361 5.668 1.00 26.39 109 ASN A N 1
ATOM 822 C CA . ASN A 1 109 ? -13.390 57.504 6.953 1.00 26.39 109 ASN A CA 1
ATOM 823 C C . ASN A 1 109 ? -12.676 58.882 7.115 1.00 26.39 109 ASN A C 1
ATOM 825 O O . ASN A 1 109 ? -12.518 59.545 6.091 1.00 26.39 109 ASN A O 1
ATOM 829 N N . PRO A 1 110 ? -12.054 59.261 8.272 1.00 37.78 110 PRO A N 1
ATOM 830 C CA . PRO A 1 110 ? -11.889 58.537 9.550 1.00 37.78 110 PRO A CA 1
ATOM 831 C C . PRO A 1 110 ? -12.028 59.376 10.864 1.00 37.78 110 PRO A C 1
ATOM 833 O O . PRO A 1 110 ? -11.950 60.596 10.879 1.00 37.78 110 PRO A O 1
ATOM 836 N N . ILE A 1 111 ? -12.085 58.645 11.989 1.00 26.42 111 ILE A N 1
ATOM 837 C CA . ILE A 1 111 ? -11.445 58.892 13.306 1.00 26.42 111 ILE A CA 1
ATOM 838 C C . ILE A 1 111 ? -11.679 60.252 14.002 1.00 26.42 111 ILE A C 1
ATOM 840 O O . ILE A 1 111 ? -10.967 61.225 13.769 1.00 26.42 111 ILE A O 1
ATOM 844 N N . THR A 1 112 ? -12.479 60.219 15.073 1.00 26.83 112 THR A N 1
ATOM 845 C CA . THR A 1 112 ? -12.206 60.985 16.300 1.00 26.83 112 THR A CA 1
ATOM 846 C C . THR A 1 112 ? -12.412 60.125 17.546 1.00 26.83 112 THR A C 1
ATOM 848 O O . THR A 1 112 ? -13.346 59.338 17.676 1.00 26.83 112 THR A O 1
ATOM 851 N N . LYS A 1 113 ? -11.438 60.259 18.446 1.00 27.59 113 LYS A N 1
ATOM 852 C CA . LYS A 1 113 ? -11.294 59.601 19.743 1.00 27.59 113 LYS A CA 1
ATOM 853 C C . LYS A 1 113 ? -12.480 59.933 20.646 1.00 27.59 113 LYS A C 1
ATOM 855 O O . LYS A 1 113 ? -12.733 61.112 20.860 1.00 27.59 113 LYS A O 1
ATOM 860 N N . SER A 1 114 ? -13.085 58.938 21.295 1.00 26.44 114 SER A N 1
ATOM 861 C CA . SER A 1 114 ? -13.539 59.130 22.674 1.00 26.44 114 SER A CA 1
ATOM 862 C C . SER A 1 114 ? -13.743 57.804 23.419 1.00 26.44 114 SER A C 1
ATOM 864 O O . SER A 1 114 ? -14.294 56.845 22.891 1.00 26.44 114 SER A O 1
ATOM 866 N N . SER A 1 115 ? -13.283 57.827 24.670 1.00 28.59 115 SER A N 1
ATOM 867 C CA . SER A 1 115 ? -13.933 57.214 25.831 1.00 28.59 115 SER A CA 1
ATOM 868 C C . SER A 1 115 ? -13.834 55.700 26.017 1.00 28.59 115 SER A C 1
ATOM 870 O O . SER A 1 115 ? -14.666 54.907 25.587 1.00 28.59 115 SER A O 1
ATOM 872 N N . ILE A 1 116 ? -12.825 55.354 26.817 1.00 32.97 116 ILE A N 1
ATOM 873 C CA . ILE A 1 116 ? -12.731 54.162 27.658 1.00 32.97 116 ILE A CA 1
ATOM 874 C C . ILE A 1 116 ? -14.049 53.986 28.429 1.00 32.97 116 ILE A C 1
ATOM 876 O O . ILE A 1 116 ? -14.394 54.808 29.276 1.00 32.97 116 ILE A O 1
ATOM 880 N N . SER A 1 117 ? -14.763 52.900 28.142 1.00 30.94 117 SER A N 1
ATOM 881 C CA . SER A 1 117 ? -15.830 52.371 28.988 1.00 30.94 117 SER A CA 1
ATOM 882 C C . SER A 1 117 ? -15.491 50.921 29.313 1.00 30.94 117 SER A C 1
ATOM 884 O O . SER A 1 117 ? -15.324 50.092 28.417 1.00 30.94 117 SER A O 1
ATOM 886 N N . ASN A 1 118 ? -15.311 50.648 30.604 1.00 31.33 118 ASN A N 1
ATOM 887 C CA . ASN A 1 118 ? -15.018 49.328 31.148 1.00 31.33 118 ASN A CA 1
ATOM 888 C C . ASN A 1 118 ? -16.191 48.377 30.875 1.00 31.33 118 ASN A C 1
ATOM 890 O O . ASN A 1 118 ? -17.240 48.491 31.507 1.00 31.33 118 ASN A O 1
ATOM 894 N N . GLN A 1 119 ? -15.989 47.399 29.990 1.00 31.03 119 GLN A N 1
ATOM 895 C CA . GLN A 1 119 ? -16.796 46.180 29.938 1.00 31.03 119 GLN A CA 1
ATOM 896 C C . GLN A 1 119 ? -15.920 44.955 30.242 1.00 31.03 119 GLN A C 1
ATOM 898 O O . GLN A 1 119 ? -14.740 44.949 29.881 1.00 31.03 119 GLN A O 1
ATOM 903 N N . PRO A 1 120 ? -16.465 43.910 30.896 1.00 29.08 120 PRO A N 1
ATOM 904 C CA . PRO A 1 120 ? -15.732 42.681 31.171 1.00 29.08 120 PRO A CA 1
ATOM 905 C C . PRO A 1 120 ? -15.363 42.012 29.847 1.00 29.08 120 PRO A C 1
ATOM 907 O O . PRO A 1 120 ? -16.235 41.703 29.035 1.00 29.08 120 PRO A O 1
ATOM 910 N N . THR A 1 121 ? -14.073 41.781 29.620 1.00 29.38 121 THR A N 1
ATOM 911 C CA . THR A 1 121 ? -13.599 41.036 28.457 1.00 29.38 121 THR A CA 1
ATOM 912 C C . THR A 1 121 ? -14.116 39.602 28.541 1.00 29.38 121 THR A C 1
ATOM 914 O O . THR A 1 121 ? -13.698 38.801 29.379 1.00 29.38 121 THR A O 1
ATOM 917 N N . ALA A 1 122 ? -15.058 39.267 27.658 1.00 31.98 122 ALA A N 1
ATOM 918 C CA . ALA A 1 122 ? -15.365 37.883 27.351 1.00 31.98 122 ALA A CA 1
ATOM 919 C C . ALA A 1 122 ? -14.050 37.196 26.958 1.00 31.98 122 ALA A C 1
ATOM 921 O O . ALA A 1 122 ? -13.354 37.647 26.044 1.00 31.98 122 ALA A O 1
ATOM 922 N N . ARG A 1 123 ? -13.681 36.133 27.683 1.00 30.08 123 ARG A N 1
ATOM 923 C CA . ARG A 1 123 ? -12.541 35.289 27.313 1.00 30.08 123 ARG A CA 1
ATOM 924 C C . ARG A 1 123 ? -12.717 34.865 25.850 1.00 30.08 123 ARG A C 1
ATOM 926 O O . ARG A 1 123 ? -13.819 34.431 25.504 1.00 30.08 123 ARG A O 1
ATOM 933 N N . PRO A 1 124 ? -11.675 34.957 25.007 1.00 29.44 124 PRO A N 1
ATOM 934 C CA . PRO A 1 124 ? -11.756 34.435 23.656 1.00 29.44 124 PRO A CA 1
ATOM 935 C C . PRO A 1 124 ? -12.101 32.950 23.753 1.00 29.44 124 PRO A C 1
ATOM 937 O O . PRO A 1 124 ? -11.385 32.166 24.381 1.00 29.44 124 PRO A O 1
ATOM 940 N N . VAL A 1 125 ? -13.244 32.578 23.179 1.00 29.23 125 VAL A N 1
ATOM 941 C CA . VAL A 1 125 ? -13.571 31.180 22.909 1.00 29.23 125 VAL A CA 1
ATOM 942 C C . VAL A 1 125 ? -12.394 30.637 22.100 1.00 29.23 125 VAL A C 1
ATOM 944 O O . VAL A 1 125 ? -12.078 31.240 21.071 1.00 29.23 125 VAL A O 1
ATOM 947 N N . PRO A 1 126 ? -11.708 29.565 22.541 1.00 30.23 126 PRO A N 1
ATOM 948 C CA . PRO A 1 126 ? -10.639 28.982 21.753 1.00 30.23 126 PRO A CA 1
ATOM 949 C C . PRO A 1 126 ? -11.216 28.632 20.389 1.00 30.23 126 PRO A C 1
ATOM 951 O O . PRO A 1 126 ? -12.136 27.814 20.289 1.00 30.23 126 PRO A O 1
ATOM 954 N N . THR A 1 127 ? -10.702 29.290 19.354 1.00 28.08 127 THR A N 1
ATOM 955 C CA . THR A 1 127 ? -10.921 28.910 17.965 1.00 28.08 127 THR A CA 1
ATOM 956 C C . THR A 1 127 ? -10.720 27.397 17.889 1.00 28.08 127 THR A C 1
ATOM 958 O O . THR A 1 127 ? -9.698 26.921 18.395 1.00 28.08 127 THR A O 1
ATOM 961 N N . PRO A 1 128 ? -11.674 26.615 17.350 1.00 31.00 128 PRO A N 1
ATOM 962 C CA . PRO A 1 128 ? -11.497 25.177 17.238 1.00 31.00 128 PRO A CA 1
ATOM 963 C C . PRO A 1 128 ? -10.169 24.939 16.530 1.00 31.00 128 PRO A C 1
ATOM 965 O O . PRO A 1 128 ? -9.990 25.423 15.410 1.00 31.00 128 PRO A O 1
ATOM 968 N N . LEU A 1 129 ? -9.234 24.247 17.191 1.00 30.91 129 LEU A N 1
ATOM 969 C CA . LEU A 1 129 ? -8.044 23.742 16.524 1.00 30.91 129 LEU A CA 1
ATOM 970 C C . LEU A 1 129 ? -8.557 22.954 15.321 1.00 30.91 129 LEU A C 1
ATOM 972 O O . LEU A 1 129 ? -9.287 21.968 15.466 1.00 30.91 129 LEU A O 1
ATOM 976 N N . LEU A 1 130 ? -8.289 23.502 14.136 1.00 33.66 130 LEU A N 1
ATOM 977 C CA . LEU A 1 130 ? -8.666 22.930 12.858 1.00 33.66 130 LEU A CA 1
ATOM 978 C C . LEU A 1 130 ? -8.312 21.445 12.883 1.00 33.66 130 LEU A C 1
ATOM 980 O O . LEU A 1 130 ? -7.197 21.085 13.257 1.00 33.66 130 LEU A O 1
ATOM 984 N N . ARG A 1 131 ? -9.286 20.606 12.498 1.00 31.83 131 ARG A N 1
ATOM 985 C CA . ARG A 1 131 ? -9.085 19.197 12.142 1.00 31.83 131 ARG A CA 1
ATOM 986 C C . ARG A 1 131 ? -7.701 19.053 11.516 1.00 31.83 131 ARG A C 1
ATOM 988 O O . ARG A 1 131 ? -7.512 19.512 10.392 1.00 31.83 131 ARG A O 1
ATOM 995 N N . GLN A 1 132 ? -6.775 18.362 12.168 1.00 36.50 132 GLN A N 1
ATOM 996 C CA . GLN A 1 132 ? -5.687 17.765 11.412 1.00 36.50 132 GLN A CA 1
ATOM 997 C C . GLN A 1 132 ? -6.282 16.531 10.731 1.00 36.50 132 GLN A C 1
ATOM 999 O O . GLN A 1 132 ? -6.118 15.402 11.176 1.00 36.50 132 GLN A O 1
ATOM 1004 N N . SER A 1 133 ? -7.057 16.757 9.658 1.00 42.03 133 SER A N 1
ATOM 1005 C CA . SER A 1 133 ? -7.144 15.744 8.608 1.00 42.03 133 SER A CA 1
ATOM 1006 C C . SER A 1 133 ? -5.707 15.384 8.281 1.00 42.03 133 SER A C 1
ATOM 1008 O O . SER A 1 133 ? -4.909 16.314 8.112 1.00 42.03 133 SER A O 1
ATOM 1010 N N . GLN A 1 134 ? -5.363 14.097 8.200 1.00 53.50 134 GLN A N 1
ATOM 1011 C CA . GLN A 1 134 ? -4.061 13.746 7.643 1.00 53.50 134 GLN A CA 1
ATOM 1012 C C . GLN A 1 134 ? -3.939 14.517 6.331 1.00 53.50 134 GLN A C 1
ATOM 1014 O O . GLN A 1 134 ? -4.834 14.421 5.484 1.00 53.50 134 GLN A O 1
ATOM 1019 N N . LYS A 1 135 ? -2.927 15.390 6.235 1.00 64.12 135 LYS A N 1
ATOM 1020 C CA . LYS A 1 135 ? -2.765 16.271 5.080 1.00 64.12 135 LYS A CA 1
ATOM 1021 C C . LYS A 1 135 ? -2.873 15.389 3.837 1.00 64.12 135 LYS A C 1
ATOM 1023 O O . LYS A 1 135 ? -2.242 14.327 3.789 1.00 64.12 135 LYS A O 1
ATOM 1028 N N . ARG A 1 136 ? -3.741 15.772 2.890 1.00 79.19 136 ARG A N 1
ATOM 1029 C CA . ARG A 1 136 ? -3.861 15.045 1.619 1.00 79.19 136 ARG A CA 1
ATOM 1030 C C . ARG A 1 136 ? -2.441 14.911 1.062 1.00 79.19 136 ARG A C 1
ATOM 1032 O O . ARG A 1 136 ? -1.740 15.921 1.052 1.00 79.19 136 ARG A O 1
ATOM 1039 N N . PRO A 1 137 ? -2.000 13.706 0.665 1.00 86.88 137 PRO A N 1
ATOM 1040 C CA . PRO A 1 137 ? -0.650 13.559 0.160 1.00 86.88 137 PRO A CA 1
ATOM 1041 C C . PRO A 1 137 ? -0.464 14.444 -1.062 1.00 86.88 137 PRO A C 1
ATOM 1043 O O . PRO A 1 137 ? -1.359 14.538 -1.909 1.00 86.88 137 PRO A O 1
ATOM 1046 N N . GLU A 1 138 ? 0.681 15.097 -1.140 1.00 90.50 138 GLU A N 1
ATOM 1047 C CA . GLU A 1 138 ? 1.008 15.944 -2.275 1.00 90.50 138 GLU A CA 1
ATOM 1048 C C . GLU A 1 138 ? 1.623 15.111 -3.403 1.00 90.50 138 GLU A C 1
ATOM 1050 O O . GLU A 1 138 ? 2.318 14.127 -3.137 1.00 90.50 138 GLU A O 1
ATOM 1055 N N . PRO A 1 139 ? 1.384 15.463 -4.675 1.00 93.94 139 PRO A N 1
ATOM 1056 C CA . PRO A 1 139 ? 2.065 14.818 -5.781 1.00 93.94 139 PRO A CA 1
ATOM 1057 C C . PRO A 1 139 ? 3.573 15.028 -5.645 1.00 93.94 139 PRO A C 1
ATOM 1059 O O . PRO A 1 139 ? 4.032 16.146 -5.421 1.00 93.94 139 PRO A O 1
ATOM 1062 N N . ALA A 1 140 ? 4.346 13.960 -5.819 1.00 91.19 140 ALA A N 1
ATOM 1063 C CA . ALA A 1 140 ? 5.806 13.991 -5.773 1.00 91.19 140 ALA A CA 1
ATOM 1064 C C . ALA A 1 140 ? 6.415 14.987 -6.780 1.00 91.19 140 ALA A C 1
ATOM 1066 O O . ALA A 1 140 ? 7.505 15.514 -6.567 1.00 91.19 140 ALA A O 1
ATOM 1067 N N . ARG A 1 141 ? 5.715 15.225 -7.894 1.00 92.56 141 ARG A N 1
ATOM 1068 C CA . ARG A 1 141 ? 6.068 16.171 -8.959 1.00 92.56 141 ARG A CA 1
ATOM 1069 C C . ARG A 1 141 ? 4.827 16.530 -9.779 1.00 92.56 141 ARG A C 1
ATOM 1071 O O . ARG A 1 141 ? 3.825 15.818 -9.728 1.00 92.56 141 ARG A O 1
ATOM 1078 N N . ASN A 1 142 ? 4.903 17.617 -10.542 1.00 93.88 142 ASN A N 1
ATOM 1079 C CA . ASN A 1 142 ? 3.763 18.136 -11.308 1.00 93.88 142 ASN A CA 1
ATOM 1080 C C . ASN A 1 142 ? 3.518 17.387 -12.626 1.00 93.88 142 ASN A C 1
ATOM 1082 O O . ASN A 1 142 ? 2.391 17.359 -13.097 1.00 93.88 142 ASN A O 1
ATOM 1086 N N . ASP A 1 143 ? 4.549 16.759 -13.189 1.00 95.31 143 ASP A N 1
ATOM 1087 C CA . ASP A 1 143 ? 4.541 16.066 -14.485 1.00 95.31 143 ASP A CA 1
ATOM 1088 C C . ASP A 1 143 ? 4.441 14.530 -14.351 1.00 95.31 143 ASP A C 1
ATOM 1090 O O . ASP A 1 143 ? 4.911 13.770 -15.200 1.00 95.31 143 ASP A O 1
ATOM 1094 N N . LEU A 1 144 ? 3.869 14.041 -13.240 1.00 96.44 144 LEU A N 1
ATOM 1095 C CA . LEU A 1 144 ? 3.617 12.606 -13.038 1.00 96.44 144 LEU A CA 1
ATOM 1096 C C . LEU A 1 144 ? 2.762 11.983 -14.156 1.00 96.44 144 LEU A C 1
ATOM 1098 O O . LEU A 1 144 ? 3.115 10.881 -14.586 1.00 96.44 144 LEU A O 1
ATOM 1102 N N . PRO A 1 145 ? 1.664 12.618 -14.623 1.00 96.06 145 PRO A N 1
ATOM 1103 C CA . PRO A 1 145 ? 0.851 12.058 -15.700 1.00 96.06 145 PRO A CA 1
ATOM 1104 C C . PRO A 1 145 ? 1.635 11.882 -17.005 1.00 96.06 145 PRO A C 1
ATOM 1106 O O . PRO A 1 145 ? 1.585 10.811 -17.607 1.00 96.06 145 PRO A O 1
ATOM 1109 N N . GLU A 1 146 ? 2.406 12.892 -17.407 1.00 97.31 146 GLU A N 1
ATOM 1110 C CA . GLU A 1 146 ? 3.199 12.891 -18.638 1.00 97.31 146 GLU A CA 1
ATOM 1111 C C . GLU A 1 146 ? 4.309 11.836 -18.577 1.00 97.31 146 GLU A C 1
ATOM 1113 O O . GLU A 1 146 ? 4.510 11.075 -19.528 1.00 97.31 146 GLU A O 1
ATOM 1118 N N . LEU A 1 147 ? 4.997 11.730 -17.434 1.00 97.00 147 LEU A N 1
ATOM 1119 C CA . LEU A 1 147 ? 5.987 10.678 -17.214 1.00 97.00 147 LEU A CA 1
ATOM 1120 C C . LEU A 1 147 ? 5.376 9.285 -17.302 1.00 97.00 147 LEU A C 1
ATOM 1122 O O . LEU A 1 147 ? 5.923 8.411 -17.978 1.00 97.00 147 LEU A O 1
ATOM 1126 N N . LEU A 1 148 ? 4.253 9.069 -16.614 1.00 98.06 148 LEU A N 1
ATOM 1127 C CA . LEU A 1 148 ? 3.584 7.778 -16.617 1.00 98.06 148 LEU A CA 1
ATOM 1128 C C . LEU A 1 148 ? 3.138 7.396 -18.028 1.00 98.06 148 LEU A C 1
ATOM 1130 O O . LEU A 1 148 ? 3.354 6.257 -18.433 1.00 98.06 148 LEU A O 1
ATOM 1134 N N . GLN A 1 149 ? 2.587 8.340 -18.790 1.00 97.88 149 GLN A N 1
ATOM 1135 C CA . GLN A 1 149 ? 2.192 8.115 -20.178 1.00 97.88 149 GLN A CA 1
ATOM 1136 C C . GLN A 1 149 ? 3.387 7.718 -21.058 1.00 97.88 149 GLN A C 1
ATOM 1138 O O . GLN A 1 149 ? 3.284 6.794 -21.872 1.00 97.88 149 GLN A O 1
ATOM 1143 N N . GLY A 1 150 ? 4.544 8.357 -20.858 1.00 98.25 150 GLY A N 1
ATOM 1144 C CA . GLY A 1 150 ? 5.793 7.963 -21.509 1.00 98.25 150 GLY A CA 1
ATOM 1145 C C . GLY A 1 150 ? 6.190 6.522 -21.177 1.00 98.25 150 GLY A C 1
ATOM 1146 O O . GLY A 1 150 ? 6.486 5.734 -22.077 1.00 98.25 150 GLY A O 1
ATOM 1147 N N . TYR A 1 151 ? 6.124 6.137 -19.900 1.00 98.50 151 TYR A N 1
ATOM 1148 C CA . TYR A 1 151 ? 6.424 4.769 -19.471 1.00 98.50 151 TYR A CA 1
ATOM 1149 C C . TYR A 1 151 ? 5.410 3.741 -19.986 1.00 98.50 151 TYR A C 1
ATOM 1151 O O . TYR A 1 151 ? 5.801 2.643 -20.373 1.00 98.50 151 TYR A O 1
ATOM 1159 N N . GLN A 1 152 ? 4.120 4.069 -20.027 1.00 98.31 152 GLN A N 1
ATOM 1160 C CA . GLN A 1 152 ? 3.077 3.197 -20.579 1.00 98.31 152 GLN A CA 1
ATOM 1161 C C . GLN A 1 152 ? 3.287 2.943 -22.074 1.00 98.31 152 GLN A C 1
ATOM 1163 O O . GLN A 1 152 ? 3.150 1.812 -22.534 1.00 98.31 152 GLN A O 1
ATOM 1168 N N . THR A 1 153 ? 3.687 3.975 -22.820 1.00 98.06 153 THR A N 1
ATOM 1169 C CA . THR A 1 153 ? 4.024 3.857 -24.248 1.00 98.06 153 THR A CA 1
ATOM 1170 C C . THR A 1 153 ? 5.239 2.954 -24.464 1.00 98.06 153 THR A C 1
ATOM 1172 O O . THR A 1 153 ? 5.282 2.189 -25.422 1.00 98.06 153 THR A O 1
ATOM 1175 N N . ALA A 1 154 ? 6.209 2.998 -23.549 1.00 98.00 154 ALA A N 1
ATOM 1176 C CA . ALA A 1 154 ? 7.424 2.192 -23.608 1.00 98.00 154 ALA A CA 1
ATOM 1177 C C . ALA A 1 154 ? 7.255 0.742 -23.111 1.00 98.00 154 ALA A C 1
ATOM 1179 O O . ALA A 1 154 ? 8.244 0.010 -23.080 1.00 98.00 154 ALA A O 1
ATOM 1180 N N . LEU A 1 155 ? 6.056 0.321 -22.684 1.00 98.25 155 LEU A N 1
ATOM 1181 C CA . LEU A 1 155 ? 5.838 -1.018 -22.129 1.00 98.25 155 LEU A CA 1
ATOM 1182 C C . LEU A 1 155 ? 5.825 -2.118 -23.199 1.00 98.25 155 LEU A C 1
ATOM 1184 O O . LEU A 1 155 ? 6.416 -3.171 -22.971 1.00 98.25 155 LEU A O 1
ATOM 1188 N N . LEU A 1 156 ? 5.169 -1.884 -24.337 1.00 97.44 156 LEU A N 1
ATOM 1189 C CA . LEU A 1 156 ? 4.989 -2.900 -25.378 1.00 97.44 156 LEU A CA 1
ATOM 1190 C C . LEU A 1 156 ? 6.319 -3.214 -26.089 1.00 97.44 156 LEU A C 1
ATOM 1192 O O . LEU A 1 156 ? 7.061 -2.306 -26.460 1.00 97.44 156 LEU A O 1
ATOM 1196 N N . GLY A 1 157 ? 6.618 -4.496 -26.281 1.00 96.25 157 GLY A N 1
ATOM 1197 C CA . GLY A 1 157 ? 7.875 -5.009 -26.825 1.00 96.25 157 GLY A CA 1
ATOM 1198 C C . GLY A 1 157 ? 9.083 -4.808 -25.905 1.00 96.25 157 GLY A C 1
ATOM 1199 O O . GLY A 1 157 ? 10.222 -4.883 -26.365 1.00 96.25 157 GLY A O 1
ATOM 1200 N N . SER A 1 158 ? 8.866 -4.492 -24.624 1.00 97.19 158 SER A N 1
ATOM 1201 C CA . SER A 1 158 ? 9.941 -4.167 -23.685 1.00 97.19 158 SER A CA 1
ATOM 1202 C C . SER A 1 158 ? 10.250 -5.306 -22.717 1.00 97.19 158 SER A C 1
ATOM 1204 O O . SER A 1 158 ? 9.425 -6.173 -22.446 1.00 97.19 158 SER A O 1
ATOM 1206 N N . ARG A 1 159 ? 11.403 -5.214 -22.045 1.00 96.06 159 ARG A N 1
ATOM 1207 C CA . ARG A 1 159 ? 11.736 -6.114 -20.926 1.00 96.06 159 ARG A CA 1
ATOM 1208 C C . ARG A 1 159 ? 10.721 -6.040 -19.776 1.00 96.06 159 ARG A C 1
ATOM 1210 O O . ARG A 1 159 ? 10.656 -6.959 -18.967 1.00 96.06 159 ARG A O 1
ATOM 1217 N N . GLY A 1 160 ? 9.976 -4.938 -19.653 1.00 96.88 160 GLY A N 1
ATOM 1218 C CA . GLY A 1 160 ? 8.901 -4.809 -18.672 1.00 96.88 160 GLY A CA 1
ATOM 1219 C C . GLY A 1 160 ? 7.715 -5.716 -18.990 1.00 96.88 160 GLY A C 1
ATOM 1220 O O . GLY A 1 160 ? 7.172 -6.336 -18.079 1.00 96.88 160 GLY A O 1
ATOM 1221 N N . GLU A 1 161 ? 7.360 -5.846 -20.268 1.00 98.00 161 GLU A N 1
ATOM 1222 C CA . GLU A 1 161 ? 6.349 -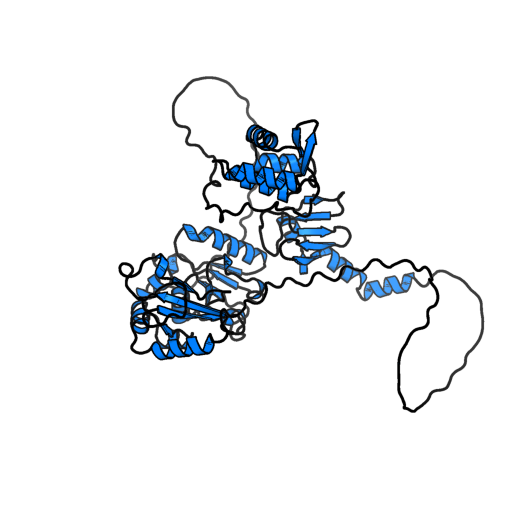6.801 -20.731 1.00 98.00 161 GLU A CA 1
ATOM 1223 C C . GLU A 1 161 ? 6.807 -8.240 -20.476 1.00 98.00 161 GLU A C 1
ATOM 1225 O O . GLU A 1 161 ? 6.073 -8.998 -19.842 1.00 98.00 161 GLU A O 1
ATOM 1230 N N . ASP A 1 162 ? 8.049 -8.587 -20.834 1.00 97.19 162 ASP A N 1
ATOM 1231 C CA . ASP A 1 162 ? 8.618 -9.911 -20.535 1.00 97.19 162 ASP A CA 1
ATOM 1232 C C . ASP A 1 162 ? 8.551 -10.233 -19.034 1.00 97.19 162 ASP A C 1
ATOM 1234 O O . ASP A 1 162 ? 8.200 -11.343 -18.629 1.00 97.19 162 ASP A O 1
ATOM 1238 N N . TYR A 1 163 ? 8.855 -9.245 -18.186 1.00 96.50 163 TYR A N 1
ATOM 1239 C CA . TYR A 1 163 ? 8.808 -9.391 -16.733 1.00 96.50 163 TYR A CA 1
ATOM 1240 C C . TYR A 1 163 ? 7.389 -9.655 -16.212 1.00 96.50 163 TYR A C 1
ATOM 1242 O O . TYR A 1 163 ? 7.198 -10.485 -15.320 1.00 96.50 163 TYR A O 1
ATOM 1250 N N . LEU A 1 164 ? 6.383 -8.971 -16.765 1.00 97.62 164 LEU A N 1
ATOM 1251 C CA . LEU A 1 164 ? 4.975 -9.210 -16.436 1.00 97.62 164 LEU A CA 1
ATOM 1252 C C . LEU A 1 164 ? 4.528 -10.600 -16.903 1.00 97.62 164 LEU A C 1
ATOM 1254 O O . LEU A 1 164 ? 3.902 -11.326 -16.127 1.00 97.62 164 LEU A O 1
ATOM 1258 N N . HIS A 1 165 ? 4.925 -11.010 -18.112 1.00 97.38 165 HIS A N 1
ATOM 1259 C CA . HIS A 1 165 ? 4.661 -12.348 -18.642 1.00 97.38 165 HIS A CA 1
ATOM 1260 C C . HIS A 1 165 ? 5.260 -13.453 -17.767 1.00 97.38 165 HIS A C 1
ATOM 1262 O O . HIS A 1 165 ? 4.579 -14.438 -17.472 1.00 97.38 165 HIS A O 1
ATOM 1268 N N . GLN A 1 166 ? 6.502 -13.286 -17.305 1.00 95.69 166 GLN A N 1
ATOM 1269 C CA . GLN A 1 166 ? 7.148 -14.222 -16.378 1.00 95.69 166 GLN A CA 1
ATOM 1270 C C . GLN A 1 166 ? 6.367 -14.348 -15.066 1.00 95.69 166 GLN A C 1
ATOM 1272 O O . GLN A 1 166 ? 6.177 -15.455 -14.570 1.00 95.69 166 GLN A O 1
ATOM 1277 N N . ARG A 1 167 ? 5.829 -13.234 -14.554 1.00 95.81 167 ARG A N 1
ATOM 1278 C CA . ARG A 1 167 ? 4.964 -13.200 -13.362 1.00 95.81 167 ARG A CA 1
ATOM 1279 C C . ARG A 1 167 ? 3.515 -13.620 -13.614 1.00 95.81 167 ARG A C 1
ATOM 1281 O O . ARG A 1 167 ? 2.697 -13.519 -12.699 1.00 95.81 167 ARG A O 1
ATOM 1288 N N . LYS A 1 168 ? 3.193 -14.070 -14.832 1.00 97.62 168 LYS A N 1
ATOM 1289 C CA . LYS A 1 168 ? 1.843 -14.443 -15.280 1.00 97.62 168 LYS A CA 1
ATOM 1290 C C . LYS A 1 168 ? 0.810 -13.322 -15.123 1.00 97.62 168 LYS A C 1
ATOM 1292 O O . LYS A 1 168 ? -0.376 -13.603 -14.994 1.00 97.62 168 LYS A O 1
ATOM 1297 N N . ILE A 1 169 ? 1.230 -12.059 -15.145 1.00 98.12 169 ILE A N 1
ATOM 1298 C CA . ILE A 1 169 ? 0.309 -10.920 -15.127 1.00 98.12 169 ILE A CA 1
ATOM 1299 C C . ILE A 1 169 ? -0.127 -10.625 -16.570 1.00 98.12 169 ILE A C 1
ATOM 1301 O O . ILE A 1 169 ? 0.743 -10.339 -17.397 1.00 98.12 169 ILE A O 1
ATOM 1305 N N . PRO A 1 170 ? -1.434 -10.671 -16.900 1.00 97.56 170 PRO A N 1
ATOM 1306 C CA . PRO A 1 170 ? -1.903 -10.347 -18.244 1.00 97.56 170 PRO A CA 1
ATOM 1307 C C . PRO A 1 170 ? -1.538 -8.909 -18.629 1.00 97.56 170 PRO A C 1
ATOM 1309 O O . PRO A 1 170 ? -1.787 -7.974 -17.864 1.00 97.56 170 PRO A O 1
ATOM 1312 N N . LEU A 1 171 ? -0.968 -8.719 -19.821 1.00 97.50 171 LEU A N 1
ATOM 1313 C CA . LEU A 1 171 ? -0.493 -7.407 -20.263 1.00 97.50 171 LEU A CA 1
ATOM 1314 C C . LEU A 1 171 ? -1.626 -6.378 -20.352 1.00 97.50 171 LEU A C 1
ATOM 1316 O O . LEU A 1 171 ? -1.466 -5.250 -19.889 1.00 97.50 171 LEU A O 1
ATOM 1320 N N . ASP A 1 172 ? -2.780 -6.765 -20.897 1.00 97.19 172 ASP A N 1
ATOM 1321 C CA . ASP A 1 172 ? -3.934 -5.867 -21.012 1.00 97.19 172 ASP A CA 1
ATOM 1322 C C . ASP A 1 172 ? -4.443 -5.416 -19.642 1.00 97.19 172 ASP A C 1
ATOM 1324 O O . ASP A 1 172 ? -4.755 -4.239 -19.456 1.00 97.19 172 ASP A O 1
ATOM 1328 N N . LEU A 1 173 ? -4.420 -6.316 -18.653 1.00 97.88 173 LEU A N 1
ATOM 1329 C CA . LEU A 1 173 ? -4.739 -5.974 -17.272 1.00 97.88 173 LEU A CA 1
ATOM 1330 C C . LEU A 1 173 ? -3.720 -4.980 -16.705 1.00 97.88 173 LEU A C 1
ATOM 1332 O O . LEU A 1 173 ? -4.096 -3.947 -16.159 1.00 97.88 173 LEU A O 1
ATOM 1336 N N . ALA A 1 174 ? -2.422 -5.248 -16.855 1.00 98.00 174 ALA A N 1
ATOM 1337 C CA . ALA A 1 174 ? -1.386 -4.335 -16.380 1.00 98.00 174 ALA A CA 1
ATOM 1338 C C . ALA A 1 174 ? -1.553 -2.929 -16.992 1.00 98.00 174 ALA A C 1
ATOM 1340 O O . ALA A 1 174 ? -1.513 -1.928 -16.274 1.00 98.00 174 ALA A O 1
ATOM 1341 N N . ARG A 1 175 ? -1.825 -2.848 -18.301 1.00 97.75 175 ARG A N 1
ATOM 1342 C CA . ARG A 1 175 ? -2.088 -1.586 -19.012 1.00 97.75 175 ARG A CA 1
ATOM 1343 C C . ARG A 1 175 ? -3.342 -0.879 -18.499 1.00 97.75 175 ARG A C 1
ATOM 1345 O O . ARG A 1 175 ? -3.295 0.329 -18.285 1.00 97.75 175 ARG A O 1
ATOM 1352 N N . GLN A 1 176 ? -4.428 -1.614 -18.248 1.00 96.75 176 GLN A N 1
ATOM 1353 C CA . GLN A 1 176 ? -5.666 -1.071 -17.676 1.00 96.75 176 GLN A CA 1
ATOM 1354 C C . GLN A 1 176 ? -5.422 -0.388 -16.321 1.00 96.75 176 GLN A C 1
ATOM 1356 O O . GLN A 1 176 ? -6.003 0.657 -16.046 1.00 96.75 176 GLN A O 1
ATOM 1361 N N . TYR A 1 177 ? -4.531 -0.943 -15.497 1.00 97.56 177 TYR A N 1
ATOM 1362 C CA . TYR A 1 177 ? -4.157 -0.384 -14.191 1.00 97.56 177 TYR A CA 1
ATOM 1363 C C . TYR A 1 177 ? -2.969 0.589 -14.255 1.00 97.56 177 TYR A C 1
ATOM 1365 O O . TYR A 1 177 ? -2.395 0.976 -13.235 1.00 97.56 177 TYR A O 1
ATOM 1373 N N . GLY A 1 178 ? -2.615 1.013 -15.466 1.00 97.38 178 GLY A N 1
ATOM 1374 C CA . GLY A 1 178 ? -1.667 2.079 -15.724 1.00 97.38 178 GLY A CA 1
ATOM 1375 C C . GLY A 1 178 ? -0.199 1.691 -15.582 1.00 97.38 178 GLY A C 1
ATOM 1376 O O . GLY A 1 178 ? 0.637 2.586 -15.472 1.00 97.38 178 GLY A O 1
ATOM 1377 N N . VAL A 1 179 ? 0.132 0.399 -15.592 1.00 98.38 179 VAL A N 1
ATOM 1378 C CA . VAL A 1 179 ? 1.519 -0.078 -15.550 1.00 98.38 179 VAL A CA 1
ATOM 1379 C C . VAL A 1 179 ? 2.281 0.384 -16.796 1.00 98.38 179 VAL A C 1
ATOM 1381 O O . VAL A 1 179 ? 1.757 0.362 -17.907 1.00 98.38 179 VAL A O 1
ATOM 1384 N N . GLY A 1 180 ? 3.536 0.786 -16.607 1.00 98.50 180 GLY A N 1
ATOM 1385 C CA . GLY A 1 180 ? 4.458 1.174 -17.670 1.00 98.50 180 GLY A CA 1
ATOM 1386 C C . GLY A 1 180 ? 5.848 0.570 -17.490 1.00 98.50 180 GLY A C 1
ATOM 1387 O O . GLY A 1 180 ? 6.091 -0.226 -16.582 1.00 98.50 180 GLY A O 1
ATOM 1388 N N . TYR A 1 181 ? 6.784 0.969 -18.343 1.00 98.50 181 TYR A N 1
ATOM 1389 C CA . TYR A 1 181 ? 8.181 0.567 -18.273 1.00 98.50 181 TYR A CA 1
ATOM 1390 C C . TYR A 1 181 ? 9.118 1.764 -18.440 1.00 98.50 181 TYR A C 1
ATOM 1392 O O . TYR A 1 181 ? 9.011 2.542 -19.384 1.00 98.50 181 TYR A O 1
ATOM 1400 N N . ALA A 1 182 ? 10.077 1.889 -17.527 1.00 97.25 182 ALA A N 1
ATOM 1401 C CA . ALA A 1 182 ? 11.210 2.788 -17.657 1.00 97.25 182 ALA A CA 1
ATOM 1402 C C . ALA A 1 182 ? 12.424 1.978 -18.136 1.00 97.25 182 ALA A C 1
ATOM 1404 O O . ALA A 1 182 ? 12.900 1.113 -17.395 1.00 97.25 182 ALA A O 1
ATOM 1405 N N . PRO A 1 183 ? 12.969 2.245 -19.336 1.00 94.50 183 PRO A N 1
ATOM 1406 C CA . PRO A 1 183 ? 14.237 1.659 -19.753 1.00 94.50 183 PRO A CA 1
ATOM 1407 C C . PRO A 1 183 ? 15.379 1.982 -18.782 1.00 94.50 183 PRO A C 1
ATOM 1409 O O . PRO A 1 183 ? 15.284 2.890 -17.952 1.00 94.50 183 PRO A O 1
ATOM 1412 N N . SER A 1 184 ? 16.484 1.248 -18.910 1.00 90.94 184 SER A N 1
ATOM 1413 C CA . SER A 1 184 ? 17.706 1.519 -18.145 1.00 90.94 184 SER A CA 1
ATOM 1414 C C . SER A 1 184 ? 18.105 2.998 -18.254 1.00 90.94 184 SER A C 1
ATOM 1416 O O . SER A 1 184 ? 18.078 3.577 -19.342 1.00 90.94 184 SER A O 1
ATOM 1418 N N . GLY A 1 185 ? 18.386 3.629 -17.112 1.00 87.88 185 GLY A N 1
ATOM 1419 C CA . GLY A 1 185 ? 18.729 5.051 -17.010 1.00 87.88 185 GLY A CA 1
ATOM 1420 C C . GLY A 1 185 ? 17.579 6.034 -17.276 1.00 87.88 185 GLY A C 1
ATOM 1421 O O . GLY A 1 185 ? 17.803 7.241 -17.273 1.00 87.88 185 GLY A O 1
ATOM 1422 N N . LYS A 1 186 ? 16.347 5.565 -17.516 1.00 92.31 186 LYS A N 1
ATOM 1423 C CA . LYS A 1 186 ? 15.173 6.423 -17.785 1.00 92.31 186 LYS A CA 1
ATOM 1424 C C . LYS A 1 186 ? 14.217 6.554 -16.602 1.00 92.31 186 LYS A C 1
ATOM 1426 O O . LYS A 1 186 ? 13.191 7.227 -16.711 1.00 92.31 186 LYS A O 1
ATOM 1431 N N . TRP A 1 187 ? 14.530 5.921 -15.475 1.00 92.25 187 TRP A N 1
ATOM 1432 C CA . TRP A 1 187 ? 13.765 6.101 -14.248 1.00 92.25 187 TRP A CA 1
ATOM 1433 C C . TRP A 1 187 ? 13.978 7.509 -13.684 1.00 92.25 187 TRP A C 1
ATOM 1435 O O . TRP A 1 187 ? 15.113 7.921 -13.462 1.00 92.25 187 TRP A O 1
ATOM 1445 N N . ALA A 1 188 ? 12.892 8.250 -13.455 1.00 88.25 188 ALA A N 1
ATOM 1446 C CA . ALA A 1 188 ? 12.918 9.681 -13.149 1.00 88.25 188 ALA A CA 1
ATOM 1447 C C . ALA A 1 188 ? 13.303 10.019 -11.692 1.00 88.25 188 ALA A C 1
ATOM 1449 O O . ALA A 1 188 ? 12.784 10.977 -11.115 1.00 88.25 188 ALA A O 1
ATOM 1450 N N . HIS A 1 189 ? 14.217 9.248 -11.101 1.00 84.56 189 HIS A N 1
ATOM 1451 C CA . HIS A 1 189 ? 14.764 9.476 -9.769 1.00 84.56 189 HIS A CA 1
ATOM 1452 C C . HIS A 1 189 ? 16.252 9.844 -9.856 1.00 84.56 189 HIS A C 1
ATOM 1454 O O . HIS A 1 189 ? 17.079 9.064 -10.311 1.00 84.56 189 HIS A O 1
ATOM 1460 N N . PHE A 1 190 ? 16.598 11.021 -9.335 1.00 72.62 190 PHE A N 1
ATOM 1461 C CA . PHE A 1 190 ? 17.915 11.664 -9.463 1.00 72.62 190 PHE A CA 1
ATOM 1462 C C . PHE A 1 190 ? 19.010 11.175 -8.496 1.00 72.62 190 PHE A C 1
ATOM 1464 O O . PHE A 1 190 ? 20.125 11.679 -8.545 1.00 72.62 190 PHE A O 1
ATOM 1471 N N . ALA A 1 191 ? 18.723 10.239 -7.585 1.00 68.81 191 ALA A N 1
ATOM 1472 C CA . ALA A 1 191 ? 19.654 9.922 -6.499 1.00 68.81 191 ALA A CA 1
ATOM 1473 C C . ALA A 1 191 ? 20.766 8.947 -6.901 1.00 68.81 191 ALA A C 1
ATOM 1475 O O . ALA A 1 191 ? 21.776 8.874 -6.204 1.00 68.81 191 ALA A O 1
ATOM 1476 N N . ARG A 1 192 ? 20.566 8.138 -7.952 1.00 67.12 192 ARG A N 1
ATOM 1477 C CA . ARG A 1 192 ? 21.457 7.024 -8.310 1.00 67.12 192 ARG A CA 1
ATOM 1478 C C . ARG A 1 192 ? 21.403 6.729 -9.805 1.00 67.12 192 ARG A C 1
ATOM 1480 O O . ARG A 1 192 ? 20.401 7.011 -10.458 1.00 67.12 192 ARG A O 1
ATOM 1487 N N . ASP A 1 193 ? 22.457 6.098 -10.316 1.00 69.12 193 ASP A N 1
ATOM 1488 C CA . ASP A 1 193 ? 22.457 5.526 -11.661 1.00 69.12 193 ASP A CA 1
ATOM 1489 C C . ASP A 1 193 ? 21.610 4.243 -11.695 1.00 69.12 193 ASP A C 1
ATOM 1491 O O . ASP A 1 193 ? 21.986 3.178 -11.191 1.00 69.12 193 ASP A O 1
ATOM 1495 N N . TRP A 1 194 ? 20.409 4.356 -12.257 1.00 77.38 194 TRP A N 1
ATOM 1496 C CA . TRP A 1 194 ? 19.454 3.259 -12.338 1.00 77.38 194 TRP A CA 1
ATOM 1497 C C . TRP A 1 194 ? 19.669 2.426 -13.602 1.00 77.38 194 TRP A C 1
ATOM 1499 O O . TRP A 1 194 ? 18.868 2.451 -14.536 1.00 77.38 194 TRP A O 1
ATOM 1509 N N . LYS A 1 195 ? 20.744 1.632 -13.597 1.00 81.88 195 LYS A N 1
ATOM 1510 C CA . LYS A 1 195 ? 21.166 0.772 -14.719 1.00 81.88 195 LYS A CA 1
ATOM 1511 C C . LYS A 1 195 ? 20.213 -0.377 -15.084 1.00 81.88 195 LYS A C 1
ATOM 1513 O O . LYS A 1 195 ? 20.377 -1.006 -16.131 1.00 81.88 195 LYS A O 1
ATOM 1518 N N . TYR A 1 196 ? 19.216 -0.670 -14.254 1.00 87.06 196 TYR A N 1
ATOM 1519 C CA . TYR A 1 196 ? 18.213 -1.700 -14.524 1.00 87.06 196 TYR A CA 1
ATOM 1520 C C . TYR A 1 196 ? 16.921 -1.042 -14.996 1.00 87.06 196 TYR A C 1
ATOM 1522 O O . TYR A 1 196 ? 16.437 -0.109 -14.355 1.00 87.06 196 TYR A O 1
ATOM 1530 N N . GLY A 1 197 ? 16.350 -1.544 -16.094 1.00 93.25 197 GLY A N 1
ATOM 1531 C CA . GLY A 1 197 ? 15.001 -1.150 -16.498 1.00 93.25 197 GLY A CA 1
ATOM 1532 C C . GLY A 1 197 ? 13.989 -1.491 -15.404 1.00 93.25 197 GLY A C 1
ATOM 1533 O O . GLY A 1 197 ? 14.225 -2.402 -14.609 1.00 93.25 197 GLY A O 1
ATOM 1534 N N . ARG A 1 198 ? 12.878 -0.760 -15.328 1.00 96.12 198 ARG A N 1
ATOM 1535 C CA . ARG A 1 198 ? 11.899 -0.882 -14.244 1.00 96.12 198 ARG A CA 1
ATOM 1536 C C . ARG A 1 198 ? 10.477 -0.976 -14.772 1.00 96.12 198 ARG A C 1
ATOM 1538 O O . ARG A 1 198 ? 10.080 -0.164 -15.599 1.00 96.12 198 ARG A O 1
ATOM 1545 N N . VAL A 1 199 ? 9.694 -1.904 -14.234 1.00 98.12 199 VAL A N 1
ATOM 1546 C CA . VAL A 1 199 ? 8.230 -1.853 -14.327 1.00 98.12 199 VAL A CA 1
ATOM 1547 C C . VAL A 1 199 ? 7.744 -0.738 -13.410 1.00 98.12 199 VAL A C 1
ATOM 1549 O O . VAL A 1 199 ? 8.084 -0.720 -12.225 1.00 98.12 199 VAL A O 1
ATOM 1552 N N . ILE A 1 200 ? 6.981 0.195 -13.969 1.00 98.44 200 ILE A N 1
ATOM 1553 C CA . ILE A 1 200 ? 6.490 1.392 -13.292 1.00 98.44 200 ILE A CA 1
ATOM 1554 C C . ILE A 1 200 ? 5.007 1.246 -12.995 1.00 98.44 200 ILE A C 1
ATOM 1556 O O . ILE A 1 200 ? 4.242 0.814 -13.852 1.00 98.44 200 ILE A O 1
ATOM 1560 N N . VAL A 1 201 ? 4.599 1.627 -11.790 1.00 98.25 201 VAL A N 1
ATOM 1561 C CA . VAL A 1 201 ? 3.213 1.536 -11.330 1.00 98.25 201 VAL A CA 1
ATOM 1562 C C . VAL A 1 201 ? 2.798 2.863 -10.696 1.00 98.25 201 VAL A C 1
ATOM 1564 O O . VAL A 1 201 ? 3.539 3.388 -9.856 1.00 98.25 201 VAL A O 1
ATOM 1567 N N . PRO A 1 202 ? 1.619 3.406 -11.041 1.00 97.88 202 PRO A N 1
ATOM 1568 C CA . PRO A 1 202 ? 1.099 4.593 -10.388 1.00 97.88 202 PRO A CA 1
ATOM 1569 C C . PRO A 1 202 ? 0.658 4.309 -8.954 1.00 97.88 202 PRO A C 1
ATOM 1571 O O . PRO A 1 202 ? -0.052 3.345 -8.669 1.00 97.88 202 PRO A O 1
ATOM 1574 N N . HIS A 1 203 ? 1.030 5.212 -8.055 1.00 96.94 203 HIS A N 1
ATOM 1575 C CA . HIS A 1 203 ? 0.395 5.358 -6.755 1.00 96.94 203 HIS A CA 1
ATOM 1576 C C . HIS A 1 203 ? -0.597 6.508 -6.845 1.00 96.94 203 HIS A C 1
ATOM 1578 O O . HIS A 1 203 ? -0.206 7.629 -7.174 1.00 96.94 203 HIS A O 1
ATOM 1584 N N . THR A 1 204 ? -1.858 6.256 -6.519 1.00 96.50 204 THR A N 1
ATOM 1585 C CA . THR A 1 204 ? -2.922 7.260 -6.567 1.00 96.50 204 THR A CA 1
ATOM 1586 C C . THR A 1 204 ? -3.503 7.532 -5.184 1.00 96.50 204 THR A C 1
ATOM 1588 O O . THR A 1 204 ? -3.273 6.787 -4.225 1.00 96.50 204 THR A O 1
ATOM 1591 N N . ASP A 1 205 ? -4.252 8.623 -5.072 1.00 95.50 205 ASP A N 1
ATOM 1592 C CA . ASP A 1 205 ? -5.238 8.800 -4.010 1.00 95.50 205 ASP A CA 1
ATOM 1593 C C . ASP A 1 205 ? -6.607 8.219 -4.436 1.00 95.50 205 ASP A C 1
ATOM 1595 O O . ASP A 1 205 ? -6.754 7.778 -5.585 1.00 95.50 205 ASP A O 1
ATOM 1599 N N . PRO A 1 206 ? -7.604 8.148 -3.530 1.00 95.12 206 PRO A N 1
ATOM 1600 C CA . PRO A 1 206 ? -8.909 7.566 -3.843 1.00 95.12 206 PRO A CA 1
ATOM 1601 C C . PRO A 1 206 ? -9.705 8.321 -4.913 1.00 95.12 206 PRO A C 1
ATOM 1603 O O . PRO A 1 206 ? -10.642 7.756 -5.467 1.00 95.12 206 PRO A O 1
ATOM 1606 N N . ASP A 1 207 ? -9.335 9.565 -5.231 1.00 90.81 207 ASP A N 1
ATOM 1607 C CA . ASP A 1 207 ? -9.946 10.324 -6.328 1.00 90.81 207 ASP A CA 1
ATOM 1608 C C . ASP A 1 207 ? -9.303 9.978 -7.687 1.00 90.81 207 ASP A C 1
ATOM 1610 O O . ASP A 1 207 ? -9.699 10.513 -8.719 1.00 90.81 207 ASP A O 1
ATOM 1614 N N . GLY A 1 208 ? -8.292 9.102 -7.702 1.00 91.19 208 GLY A N 1
ATOM 1615 C CA . GLY A 1 208 ? -7.554 8.705 -8.901 1.00 91.19 208 GLY A CA 1
ATOM 1616 C C . GLY A 1 208 ? -6.407 9.646 -9.268 1.00 91.19 208 GLY A C 1
ATOM 1617 O O . GLY A 1 208 ? -5.728 9.424 -10.270 1.00 91.19 208 GLY A O 1
ATOM 1618 N N . ARG A 1 209 ? -6.131 10.676 -8.459 1.00 95.19 209 ARG A N 1
ATOM 1619 C CA . ARG A 1 209 ? -5.009 11.582 -8.719 1.00 95.19 209 ARG A CA 1
ATOM 1620 C C . ARG A 1 209 ? -3.694 10.855 -8.460 1.00 95.19 209 ARG A C 1
ATOM 1622 O O . ARG A 1 209 ? -3.508 10.273 -7.391 1.00 95.19 209 ARG A O 1
ATOM 1629 N N . ILE A 1 210 ? -2.769 10.917 -9.417 1.00 96.81 210 ILE A N 1
ATOM 1630 C CA . ILE A 1 210 ? -1.438 10.314 -9.284 1.00 96.81 210 ILE A CA 1
ATOM 1631 C C . ILE A 1 210 ? -0.641 11.108 -8.244 1.00 96.81 210 ILE A C 1
ATOM 1633 O O . ILE A 1 210 ? -0.436 12.312 -8.378 1.00 96.81 210 ILE A O 1
ATOM 1637 N N . ILE A 1 211 ? -0.210 10.414 -7.195 1.00 96.25 211 ILE A N 1
ATOM 1638 C CA . ILE A 1 211 ? 0.568 10.962 -6.080 1.00 96.25 211 ILE A CA 1
ATOM 1639 C C . ILE A 1 211 ? 2.054 10.691 -6.284 1.00 96.25 211 ILE A C 1
ATOM 1641 O O . ILE A 1 211 ? 2.887 11.545 -6.010 1.00 96.25 211 ILE A O 1
ATOM 1645 N N . ASN A 1 212 ? 2.404 9.496 -6.754 1.00 96.94 212 ASN A N 1
ATOM 1646 C CA . ASN A 1 212 ? 3.791 9.068 -6.904 1.00 96.94 212 ASN A CA 1
ATOM 1647 C C . ASN A 1 212 ? 3.872 7.915 -7.918 1.00 96.94 212 ASN A C 1
ATOM 1649 O O . ASN A 1 212 ? 2.846 7.369 -8.323 1.00 96.94 212 ASN A O 1
ATOM 1653 N N . LEU A 1 213 ? 5.082 7.516 -8.298 1.00 97.50 213 LEU A N 1
ATOM 1654 C CA . LEU A 1 213 ? 5.358 6.327 -9.092 1.00 97.50 213 LEU A CA 1
ATOM 1655 C C . LEU A 1 213 ? 6.235 5.364 -8.290 1.00 97.50 213 LEU A C 1
ATOM 1657 O O . LEU A 1 213 ? 7.216 5.760 -7.661 1.00 97.50 213 LEU A O 1
ATOM 1661 N N . TYR A 1 214 ? 5.891 4.085 -8.353 1.00 96.56 214 TYR A N 1
ATOM 1662 C CA . TYR A 1 214 ? 6.715 2.982 -7.877 1.00 96.56 214 TYR A CA 1
ATOM 1663 C C . TYR A 1 214 ? 7.437 2.325 -9.049 1.00 96.56 214 TYR A C 1
ATOM 1665 O O . TYR A 1 214 ? 6.839 2.123 -10.103 1.00 96.56 214 TYR A O 1
ATOM 1673 N N . GLY A 1 215 ? 8.702 1.959 -8.856 1.00 95.88 215 GLY A N 1
ATOM 1674 C CA . GLY A 1 215 ? 9.524 1.277 -9.846 1.00 95.88 215 GLY A CA 1
ATOM 1675 C C . GLY A 1 215 ? 10.093 -0.040 -9.324 1.00 95.88 215 GLY A C 1
ATOM 1676 O O . GLY A 1 215 ? 10.959 -0.047 -8.447 1.00 95.88 215 GLY A O 1
ATOM 1677 N N . ARG A 1 216 ? 9.697 -1.161 -9.935 1.00 95.56 216 ARG A N 1
ATOM 1678 C CA . ARG A 1 216 ? 10.312 -2.481 -9.724 1.00 95.56 216 ARG A CA 1
ATOM 1679 C C . ARG A 1 216 ? 11.375 -2.742 -10.784 1.00 95.56 216 ARG A C 1
ATOM 1681 O O . ARG A 1 216 ? 11.039 -2.841 -11.957 1.00 95.56 216 ARG A O 1
ATOM 1688 N N . ALA A 1 217 ? 12.630 -2.921 -10.388 1.00 93.75 217 ALA A N 1
ATOM 1689 C CA . ALA A 1 217 ? 13.694 -3.309 -11.312 1.00 93.75 217 ALA A CA 1
ATOM 1690 C C . ALA A 1 217 ? 13.436 -4.683 -11.955 1.00 93.75 217 ALA A C 1
ATOM 1692 O O . ALA A 1 217 ? 13.022 -5.635 -11.289 1.00 93.75 217 ALA A O 1
ATOM 1693 N N . VAL A 1 218 ? 13.713 -4.756 -13.255 1.00 91.62 218 VAL A N 1
ATOM 1694 C CA . VAL A 1 218 ? 13.601 -5.935 -14.110 1.00 91.62 218 VAL A CA 1
ATOM 1695 C C . VAL A 1 218 ? 14.957 -6.631 -14.190 1.00 91.62 218 VAL A C 1
ATOM 1697 O O . VAL A 1 218 ? 15.964 -6.026 -14.561 1.00 91.62 218 VAL A O 1
ATOM 1700 N N . GLY A 1 219 ? 14.969 -7.919 -13.866 1.00 83.56 219 GLY A N 1
ATOM 1701 C CA . GLY A 1 219 ? 16.156 -8.771 -13.827 1.00 83.56 219 GLY A CA 1
ATOM 1702 C C . GLY A 1 219 ? 15.951 -9.933 -12.859 1.00 83.56 219 GLY A C 1
ATOM 1703 O O . GLY A 1 219 ? 14.963 -9.952 -12.114 1.00 83.56 219 GLY A O 1
ATOM 1704 N N . SER A 1 220 ? 16.864 -10.906 -12.875 1.00 75.25 220 SER A N 1
ATOM 1705 C CA . SER A 1 220 ? 16.823 -12.004 -11.910 1.00 75.25 220 SER A CA 1
ATOM 1706 C C . SER A 1 220 ? 17.176 -11.513 -10.497 1.00 75.25 220 SER A C 1
ATOM 1708 O O . SER A 1 220 ? 17.669 -10.395 -10.301 1.00 75.25 220 SER A O 1
ATOM 1710 N N . LYS A 1 221 ? 16.910 -12.349 -9.483 1.00 69.94 221 LYS A N 1
ATOM 1711 C CA . LYS A 1 221 ? 17.310 -12.056 -8.096 1.00 69.94 221 LYS A CA 1
ATOM 1712 C C . LYS A 1 221 ? 18.839 -11.936 -7.970 1.00 69.94 221 LYS A C 1
ATOM 1714 O O . LYS A 1 221 ? 19.281 -11.177 -7.109 1.00 69.94 221 LYS A O 1
ATOM 1719 N N . ASP A 1 222 ? 19.594 -12.603 -8.837 1.00 75.88 222 ASP A N 1
ATOM 1720 C CA . ASP A 1 222 ? 21.058 -12.596 -8.833 1.00 75.88 222 ASP A CA 1
ATOM 1721 C C . ASP A 1 222 ? 21.630 -11.370 -9.564 1.00 75.88 222 ASP A C 1
ATOM 1723 O O . ASP A 1 222 ? 22.673 -10.848 -9.179 1.00 75.88 222 ASP A O 1
ATOM 1727 N N . ASP A 1 223 ? 20.904 -10.836 -10.554 1.00 79.00 223 ASP A N 1
ATOM 1728 C CA . ASP A 1 223 ? 21.353 -9.677 -11.338 1.00 79.00 223 ASP A CA 1
ATOM 1729 C C . ASP A 1 223 ? 21.120 -8.336 -10.635 1.00 79.00 223 ASP A C 1
ATOM 1731 O O . ASP A 1 223 ? 21.846 -7.369 -10.887 1.00 79.00 223 ASP A O 1
ATOM 1735 N N . VAL A 1 224 ? 20.072 -8.243 -9.806 1.00 84.31 224 VAL A N 1
ATOM 1736 C CA . VAL A 1 224 ? 19.630 -6.987 -9.182 1.00 84.31 224 VAL A CA 1
ATOM 1737 C C . VAL A 1 224 ? 19.775 -7.050 -7.656 1.00 84.31 224 VAL A C 1
ATOM 1739 O O . VAL A 1 224 ? 19.001 -7.769 -7.001 1.00 84.31 224 VAL A O 1
ATOM 1742 N N . PRO A 1 225 ? 20.679 -6.238 -7.067 1.00 85.50 225 PRO A N 1
ATOM 1743 C CA . PRO A 1 225 ? 20.848 -6.139 -5.620 1.00 85.50 225 PRO A CA 1
ATOM 1744 C C . PRO A 1 225 ? 19.534 -5.833 -4.896 1.00 85.50 225 PRO A C 1
ATOM 1746 O O . PRO A 1 225 ? 18.706 -5.062 -5.395 1.00 85.50 225 PRO A O 1
ATOM 1749 N N . LYS A 1 226 ? 19.319 -6.443 -3.722 1.00 83.88 226 LYS A N 1
ATOM 1750 C CA . LYS A 1 226 ? 18.036 -6.410 -2.988 1.00 83.88 226 LYS A CA 1
ATOM 1751 C C . LYS A 1 226 ? 17.544 -4.979 -2.749 1.00 83.88 226 LYS A C 1
ATOM 1753 O O . LYS A 1 226 ? 16.362 -4.701 -2.936 1.00 83.88 226 LYS A O 1
ATOM 1758 N N . GLU A 1 227 ? 18.454 -4.084 -2.402 1.00 84.25 227 GLU A N 1
ATOM 1759 C CA . GLU A 1 227 ? 18.250 -2.665 -2.121 1.00 84.25 227 GLU A CA 1
ATOM 1760 C C . GLU A 1 227 ? 17.913 -1.817 -3.356 1.00 84.25 227 GLU A C 1
ATOM 1762 O O . GLU A 1 227 ? 17.427 -0.701 -3.212 1.00 84.25 227 GLU A O 1
ATOM 1767 N N . MET A 1 228 ? 18.146 -2.328 -4.569 1.00 84.94 228 MET A N 1
ATOM 1768 C CA . MET A 1 228 ? 17.831 -1.629 -5.822 1.00 84.94 228 MET A CA 1
ATOM 1769 C C . MET A 1 228 ? 16.547 -2.137 -6.486 1.00 84.94 228 MET A C 1
ATOM 1771 O O . MET A 1 228 ? 16.070 -1.528 -7.451 1.00 84.94 228 MET A O 1
ATOM 1775 N N . ARG A 1 229 ? 15.976 -3.244 -5.990 1.00 87.94 229 ARG A N 1
ATOM 1776 C CA . ARG A 1 229 ? 14.811 -3.903 -6.602 1.00 87.94 229 ARG A CA 1
ATOM 1777 C C . ARG A 1 229 ? 13.564 -3.032 -6.585 1.00 87.94 229 ARG A C 1
ATOM 1779 O O . ARG A 1 229 ? 12.807 -3.067 -7.548 1.00 87.94 229 ARG A O 1
ATOM 1786 N N . HIS A 1 230 ? 13.369 -2.257 -5.527 1.00 90.50 230 HIS A N 1
ATOM 1787 C CA . HIS A 1 230 ? 12.188 -1.432 -5.302 1.00 90.50 230 HIS A CA 1
ATOM 1788 C C . HIS A 1 230 ? 12.609 0.019 -5.142 1.00 90.50 230 HIS A C 1
ATOM 1790 O O . HIS A 1 230 ? 13.602 0.289 -4.474 1.00 90.50 230 HIS A O 1
ATOM 1796 N N . ASP A 1 231 ? 11.862 0.933 -5.747 1.00 90.62 231 ASP A N 1
ATOM 1797 C CA . ASP A 1 231 ? 12.101 2.361 -5.594 1.00 90.62 231 ASP A CA 1
ATOM 1798 C C . ASP A 1 231 ? 10.803 3.158 -5.762 1.00 90.62 231 ASP A C 1
ATOM 1800 O O . ASP A 1 231 ? 9.866 2.698 -6.418 1.00 90.62 231 ASP A O 1
ATOM 1804 N N . HIS A 1 232 ? 10.749 4.349 -5.178 1.00 92.31 232 HIS A N 1
ATOM 1805 C CA . HIS A 1 232 ? 9.662 5.313 -5.359 1.00 92.31 232 HIS A CA 1
ATOM 1806 C C . HIS A 1 232 ? 10.267 6.676 -5.652 1.00 92.31 232 HIS A C 1
ATOM 1808 O O . HIS A 1 232 ? 11.352 6.971 -5.157 1.00 92.31 232 HIS A O 1
ATOM 1814 N N . LEU A 1 233 ? 9.562 7.540 -6.383 1.00 90.12 233 LEU A N 1
ATOM 1815 C CA . LEU A 1 233 ? 10.018 8.926 -6.458 1.00 90.12 233 LEU A CA 1
ATOM 1816 C C . LEU A 1 233 ? 9.977 9.563 -5.054 1.00 90.12 233 LEU A C 1
ATOM 1818 O O . LEU A 1 233 ? 9.116 9.203 -4.239 1.00 90.12 233 LEU A O 1
ATOM 1822 N N . PRO A 1 234 ? 10.884 10.504 -4.742 1.00 87.00 234 PRO A N 1
ATOM 1823 C CA . PRO A 1 234 ? 10.858 11.214 -3.469 1.00 87.00 234 PRO A CA 1
ATOM 1824 C C . PRO A 1 234 ? 9.521 11.932 -3.249 1.00 87.00 234 PRO A C 1
ATOM 1826 O O . PRO A 1 234 ? 8.973 12.509 -4.182 1.00 87.00 234 PRO A O 1
ATOM 1829 N N . GLY A 1 235 ? 9.016 11.923 -2.015 1.00 88.62 235 GLY A N 1
ATOM 1830 C CA . GLY A 1 235 ? 7.770 12.595 -1.640 1.00 88.62 235 GLY A CA 1
ATOM 1831 C C . GLY A 1 235 ? 6.723 11.655 -1.047 1.00 88.62 235 GLY A C 1
ATOM 1832 O O . GLY A 1 235 ? 7.014 10.512 -0.678 1.00 88.62 235 GLY A O 1
ATOM 1833 N N . ASP A 1 236 ? 5.494 12.161 -0.941 1.00 90.75 236 ASP A N 1
ATOM 1834 C CA . ASP A 1 236 ? 4.374 11.402 -0.397 1.00 90.75 236 ASP A CA 1
ATOM 1835 C C . ASP A 1 236 ? 4.035 10.191 -1.265 1.00 90.75 236 ASP A C 1
ATOM 1837 O O . ASP A 1 236 ? 4.279 10.148 -2.470 1.00 90.75 236 ASP A O 1
ATOM 1841 N N . LYS A 1 237 ? 3.434 9.184 -0.635 1.00 90.06 237 LYS A N 1
ATOM 1842 C CA . LYS A 1 237 ? 3.035 7.937 -1.285 1.00 90.06 237 LYS A CA 1
ATOM 1843 C C . LYS A 1 237 ? 1.521 7.744 -1.195 1.00 90.06 237 LYS A C 1
ATOM 1845 O O . LYS A 1 237 ? 0.920 7.959 -0.135 1.00 90.06 237 LYS A O 1
ATOM 1850 N N . GLY A 1 238 ? 0.932 7.334 -2.317 1.00 94.19 238 GLY A N 1
ATOM 1851 C CA . GLY A 1 238 ? -0.440 6.824 -2.418 1.00 94.19 238 GLY A CA 1
ATOM 1852 C C . GLY A 1 238 ? -0.480 5.294 -2.422 1.00 94.19 238 GLY A C 1
ATOM 1853 O O . GLY A 1 238 ? 0.502 4.656 -2.031 1.00 94.19 238 GLY A O 1
ATOM 1854 N N . TYR A 1 239 ? -1.583 4.714 -2.899 1.00 97.31 239 TYR A N 1
ATOM 1855 C CA . TYR A 1 239 ? -1.730 3.261 -3.079 1.00 97.31 239 TYR A CA 1
ATOM 1856 C C . TYR A 1 239 ? -1.784 2.897 -4.545 1.00 97.31 239 TYR A C 1
ATOM 1858 O O . TYR A 1 239 ? -2.227 3.687 -5.377 1.00 97.31 239 TYR A O 1
ATOM 1866 N N . PHE A 1 240 ? -1.411 1.663 -4.846 1.00 98.12 240 PHE A N 1
ATOM 1867 C CA . PHE A 1 240 ? -1.856 1.069 -6.090 1.00 98.12 240 PHE A CA 1
ATOM 1868 C C . PHE A 1 240 ? -3.376 0.849 -6.032 1.00 98.12 240 PHE A C 1
ATOM 1870 O O . PHE A 1 240 ? -3.889 0.352 -5.028 1.00 98.12 240 PHE A O 1
ATOM 1877 N N . ASN A 1 241 ? -4.079 1.218 -7.108 1.00 97.56 241 ASN A N 1
ATOM 1878 C CA . ASN A 1 241 ? -5.532 1.076 -7.258 1.00 97.56 241 ASN A CA 1
ATOM 1879 C C . ASN A 1 241 ? -6.370 1.745 -6.142 1.00 97.56 241 ASN A C 1
ATOM 1881 O O . ASN A 1 241 ? -7.422 1.243 -5.750 1.00 97.56 241 ASN A O 1
ATOM 1885 N N . ALA A 1 242 ? -5.938 2.898 -5.615 1.00 97.00 242 ALA A N 1
ATOM 1886 C CA . ALA A 1 242 ? -6.613 3.540 -4.478 1.00 97.00 242 ALA A CA 1
ATOM 1887 C C . ALA A 1 242 ? -8.094 3.884 -4.741 1.00 97.00 242 ALA A C 1
ATOM 1889 O O . ALA A 1 242 ? -8.881 3.956 -3.800 1.00 97.00 242 ALA A O 1
ATOM 1890 N N . MET A 1 243 ? -8.502 4.046 -6.003 1.00 95.19 243 MET A N 1
ATOM 1891 C CA . MET A 1 243 ? -9.906 4.261 -6.377 1.00 95.19 243 MET A CA 1
ATOM 1892 C C . MET A 1 243 ? -10.834 3.125 -5.912 1.00 95.19 243 MET A C 1
ATOM 1894 O O . MET A 1 243 ? -12.019 3.360 -5.693 1.00 95.19 243 MET A O 1
ATOM 1898 N N . ALA A 1 244 ? -10.325 1.908 -5.680 1.00 95.69 244 ALA A N 1
ATOM 1899 C CA . ALA A 1 244 ? -11.115 0.799 -5.131 1.00 95.69 244 ALA A CA 1
ATOM 1900 C C . ALA A 1 244 ? -11.679 1.068 -3.716 1.00 95.69 244 ALA A C 1
ATOM 1902 O O . ALA A 1 244 ? -12.608 0.389 -3.266 1.00 95.69 244 ALA A O 1
ATOM 1903 N N . LEU A 1 245 ? -11.151 2.077 -3.015 1.00 94.25 245 LEU A N 1
ATOM 1904 C CA . LEU A 1 245 ? -11.640 2.524 -1.708 1.00 94.25 245 LEU A CA 1
ATOM 1905 C C . LEU A 1 245 ? -12.984 3.263 -1.797 1.00 94.25 245 LEU A C 1
ATOM 1907 O O . LEU A 1 245 ? -13.782 3.191 -0.861 1.00 94.25 245 LEU A O 1
ATOM 1911 N N . THR A 1 246 ? -13.225 3.973 -2.900 1.00 90.31 246 THR A N 1
ATOM 1912 C CA . THR A 1 246 ? -14.323 4.945 -3.065 1.00 90.31 246 THR A CA 1
ATOM 1913 C C . THR A 1 246 ? -15.214 4.662 -4.272 1.00 90.31 246 THR A C 1
ATOM 1915 O O . THR A 1 246 ? -16.269 5.283 -4.394 1.00 90.31 246 THR A O 1
ATOM 1918 N N . ASN A 1 247 ? -14.828 3.733 -5.151 1.00 86.38 247 ASN A N 1
ATOM 1919 C CA . ASN A 1 247 ? -15.604 3.378 -6.332 1.00 86.38 247 ASN A CA 1
ATOM 1920 C C . ASN A 1 247 ? -16.981 2.812 -5.943 1.00 86.38 247 ASN A C 1
ATOM 1922 O O . ASN A 1 247 ? -17.086 1.774 -5.288 1.00 86.38 247 ASN A O 1
ATOM 1926 N N . LEU A 1 248 ? -18.032 3.503 -6.387 1.00 84.75 248 LEU A N 1
ATOM 1927 C CA . LEU A 1 248 ? -19.431 3.191 -6.090 1.00 84.75 248 LEU A CA 1
ATOM 1928 C C . LEU A 1 248 ? -19.958 1.950 -6.828 1.00 84.75 248 LEU A C 1
ATOM 1930 O O . LEU A 1 248 ? -21.068 1.512 -6.546 1.00 84.75 248 LEU A O 1
ATOM 1934 N N . ALA A 1 249 ? -19.188 1.391 -7.768 1.00 87.50 249 ALA A N 1
ATOM 1935 C CA . ALA A 1 249 ? -19.533 0.140 -8.440 1.00 87.50 249 ALA A CA 1
ATOM 1936 C C . ALA A 1 249 ? -19.461 -1.079 -7.501 1.00 87.50 249 ALA A C 1
ATOM 1938 O O . ALA A 1 249 ? -20.129 -2.081 -7.753 1.00 87.50 249 ALA A O 1
ATOM 1939 N N . PHE A 1 250 ? -18.672 -0.996 -6.426 1.00 88.12 250 PHE A N 1
ATOM 1940 C CA . PHE A 1 250 ? -18.555 -2.062 -5.434 1.00 88.12 250 PHE A CA 1
ATOM 1941 C C . PHE A 1 250 ? -19.692 -2.012 -4.420 1.00 88.12 250 PHE A C 1
ATOM 1943 O O . PHE A 1 250 ? -20.143 -0.935 -4.015 1.00 88.12 250 PHE A O 1
ATOM 1950 N N . LYS A 1 251 ? -20.126 -3.183 -3.945 1.00 86.50 251 LYS A N 1
ATOM 1951 C CA . LYS A 1 251 ? -21.152 -3.236 -2.896 1.00 86.50 251 LYS A CA 1
ATOM 1952 C C . LYS A 1 251 ? -20.589 -2.716 -1.571 1.00 86.50 251 LYS A C 1
ATOM 1954 O O . LYS A 1 251 ? -19.387 -2.776 -1.296 1.00 86.50 251 LYS A O 1
ATOM 1959 N N . ALA A 1 252 ? -21.474 -2.210 -0.715 1.00 78.25 252 ALA A N 1
ATOM 1960 C CA . ALA A 1 252 ? -21.083 -1.637 0.573 1.00 78.25 252 ALA A CA 1
ATOM 1961 C C . ALA A 1 252 ? -20.389 -2.656 1.498 1.00 78.25 252 ALA A C 1
ATOM 1963 O O . ALA A 1 252 ? -19.524 -2.275 2.287 1.00 78.25 252 ALA A O 1
ATOM 1964 N N . ASP A 1 253 ? -20.762 -3.931 1.397 1.00 82.44 253 ASP A N 1
ATOM 1965 C CA . ASP A 1 253 ? -20.249 -5.060 2.175 1.00 82.44 253 ASP A CA 1
ATOM 1966 C C . ASP A 1 253 ? -19.169 -5.878 1.452 1.00 82.44 253 ASP A C 1
ATOM 1968 O O . ASP A 1 253 ? -18.590 -6.780 2.057 1.00 82.44 253 ASP A O 1
ATOM 1972 N N . GLU A 1 254 ? -18.868 -5.552 0.194 1.00 90.75 254 GLU A N 1
ATOM 1973 C CA . GLU A 1 254 ? -17.831 -6.228 -0.581 1.00 90.75 254 GLU A CA 1
ATOM 1974 C C . GLU A 1 254 ? -16.448 -5.987 0.049 1.00 90.75 254 GLU A C 1
ATOM 1976 O O . GLU A 1 254 ? -16.089 -4.832 0.302 1.00 90.75 254 GLU A O 1
ATOM 1981 N N . PRO A 1 255 ? -15.656 -7.034 0.326 1.00 94.56 255 PRO A N 1
ATOM 1982 C CA . PRO A 1 255 ? -14.367 -6.874 0.985 1.00 94.56 255 PRO A CA 1
ATOM 1983 C C . PRO A 1 255 ? -13.367 -6.110 0.113 1.00 94.56 255 PRO A C 1
ATOM 1985 O O . PRO A 1 255 ? -13.231 -6.365 -1.080 1.00 94.56 255 PRO A O 1
ATOM 1988 N N . LEU A 1 256 ? -12.630 -5.188 0.733 1.00 97.19 256 LEU A N 1
ATOM 1989 C CA . LEU A 1 256 ? -11.420 -4.612 0.153 1.00 97.19 256 LEU A CA 1
ATOM 1990 C C . LEU A 1 256 ? -10.230 -5.511 0.495 1.00 97.19 256 LEU A C 1
ATOM 1992 O O . LEU A 1 256 ? -9.890 -5.655 1.673 1.00 97.19 256 LEU A O 1
ATOM 1996 N N . TYR A 1 257 ? -9.572 -6.054 -0.522 1.00 97.06 257 TYR A N 1
ATOM 1997 C CA . TYR A 1 257 ? -8.339 -6.818 -0.349 1.00 97.06 257 TYR A CA 1
ATOM 1998 C C . TYR A 1 257 ? -7.131 -5.879 -0.297 1.00 97.06 257 TYR A C 1
ATOM 2000 O O . TYR A 1 257 ? -7.028 -4.931 -1.080 1.00 97.06 257 TYR A O 1
ATOM 2008 N N . ILE A 1 258 ? -6.220 -6.127 0.642 1.00 96.44 258 ILE A N 1
ATOM 2009 C CA . ILE A 1 258 ? -5.032 -5.304 0.880 1.00 96.44 258 ILE A CA 1
ATOM 2010 C C . ILE A 1 258 ? -3.788 -6.179 0.772 1.00 96.44 258 ILE A C 1
ATOM 2012 O O . ILE A 1 258 ? -3.633 -7.122 1.547 1.00 96.44 258 ILE A O 1
ATOM 2016 N N . CYS A 1 259 ? -2.895 -5.814 -0.144 1.00 94.88 259 CYS A N 1
ATOM 2017 C CA . CYS A 1 259 ? -1.598 -6.450 -0.348 1.00 94.88 259 CYS A CA 1
ATOM 2018 C C . CYS A 1 259 ? -0.433 -5.517 0.021 1.00 94.88 259 CYS A C 1
ATOM 2020 O O . CYS A 1 259 ? -0.565 -4.289 0.012 1.00 94.88 259 CYS A O 1
ATOM 2022 N N . GLU A 1 260 ? 0.737 -6.102 0.275 1.00 89.06 260 GLU A N 1
ATOM 2023 C CA . GLU A 1 260 ? 2.015 -5.377 0.349 1.00 89.06 260 GLU A CA 1
ATOM 2024 C C . GLU A 1 260 ? 2.585 -5.082 -1.041 1.00 89.06 260 GLU A C 1
ATOM 2026 O O . GLU A 1 260 ? 3.048 -3.977 -1.331 1.00 89.06 260 GLU A O 1
ATOM 2031 N N . GLY A 1 261 ? 2.549 -6.080 -1.922 1.00 92.50 261 GLY A N 1
ATOM 2032 C CA . GLY A 1 261 ? 3.098 -5.994 -3.263 1.00 92.50 261 GLY A CA 1
ATOM 2033 C C . GLY A 1 261 ? 2.054 -5.641 -4.315 1.00 92.50 261 GLY A C 1
ATOM 2034 O O . GLY A 1 261 ? 0.936 -6.153 -4.334 1.00 92.50 261 GLY A O 1
ATOM 2035 N N . VAL A 1 262 ? 2.449 -4.809 -5.283 1.00 96.69 262 VAL A N 1
ATOM 2036 C CA . VAL A 1 262 ? 1.618 -4.550 -6.470 1.00 96.69 262 VAL A CA 1
ATOM 2037 C C . VAL A 1 262 ? 1.367 -5.814 -7.293 1.00 96.69 262 VAL A C 1
ATOM 2039 O O . VAL A 1 262 ? 0.300 -5.959 -7.876 1.00 96.69 262 VAL A O 1
ATOM 2042 N N . PHE A 1 263 ? 2.330 -6.736 -7.359 1.00 97.19 263 PHE A N 1
ATOM 2043 C CA . PHE A 1 263 ? 2.170 -7.949 -8.163 1.00 97.19 263 PHE A CA 1
ATOM 2044 C C . PHE A 1 263 ? 1.173 -8.918 -7.526 1.00 97.19 263 PHE A C 1
ATOM 2046 O O . PHE A 1 263 ? 0.436 -9.575 -8.257 1.00 97.19 263 PHE A O 1
ATOM 2053 N N . ASP A 1 264 ? 1.086 -8.950 -6.197 1.00 97.12 264 ASP A N 1
ATOM 2054 C CA . ASP A 1 264 ? 0.042 -9.671 -5.465 1.00 97.12 264 ASP A CA 1
ATOM 2055 C C . ASP A 1 264 ? -1.327 -9.071 -5.770 1.00 97.12 264 ASP A C 1
ATOM 2057 O O . ASP A 1 264 ? -2.233 -9.783 -6.197 1.00 97.12 264 ASP A O 1
ATOM 2061 N N . ALA A 1 265 ? -1.441 -7.740 -5.688 1.00 98.06 265 ALA A N 1
ATOM 2062 C CA . ALA A 1 265 ? -2.675 -7.043 -6.029 1.00 98.06 265 ALA A CA 1
ATOM 2063 C C . ALA A 1 265 ? -3.102 -7.284 -7.485 1.00 98.06 265 ALA A C 1
ATOM 2065 O O . ALA A 1 265 ? -4.254 -7.624 -7.736 1.00 98.06 265 ALA A O 1
ATOM 2066 N N . LEU A 1 266 ? -2.181 -7.171 -8.447 1.00 98.44 266 LEU A N 1
ATOM 2067 C CA . LEU A 1 266 ? -2.447 -7.474 -9.856 1.00 98.44 266 LEU A CA 1
ATOM 2068 C C . LEU A 1 266 ? -2.859 -8.937 -10.065 1.00 98.44 266 LEU A C 1
ATOM 2070 O O . LEU A 1 266 ? -3.704 -9.197 -10.915 1.00 98.44 266 LEU A O 1
ATOM 2074 N N . SER A 1 267 ? -2.310 -9.878 -9.290 1.00 98.44 267 SER A N 1
ATOM 2075 C CA . SER A 1 267 ? -2.686 -11.298 -9.360 1.00 98.44 267 SER A CA 1
ATOM 2076 C C . SER A 1 267 ? -4.098 -11.539 -8.825 1.00 98.44 267 SER A C 1
ATOM 2078 O O . SER A 1 267 ? -4.881 -12.222 -9.477 1.00 98.44 267 SER A O 1
ATOM 2080 N N . LEU A 1 268 ? -4.468 -10.933 -7.689 1.00 97.69 268 LEU A N 1
ATOM 2081 C CA . LEU A 1 268 ? -5.840 -11.011 -7.163 1.00 97.69 268 LEU A CA 1
ATOM 2082 C C . LEU A 1 268 ? -6.850 -10.374 -8.121 1.00 97.69 268 LEU A C 1
ATOM 2084 O O . LEU A 1 268 ? -7.915 -10.939 -8.359 1.00 97.69 268 LEU A O 1
ATOM 2088 N N . ILE A 1 269 ? -6.502 -9.229 -8.714 1.00 97.94 269 ILE A N 1
ATOM 2089 C CA . ILE A 1 269 ? -7.335 -8.574 -9.727 1.00 97.94 269 ILE A CA 1
ATOM 2090 C C . ILE A 1 269 ? -7.484 -9.481 -10.956 1.00 97.94 269 ILE A C 1
ATOM 2092 O O . ILE A 1 269 ? -8.598 -9.645 -11.448 1.00 97.94 269 ILE A O 1
ATOM 2096 N N . ALA A 1 270 ? -6.396 -10.103 -11.429 1.00 96.19 270 ALA A N 1
ATOM 2097 C CA . ALA A 1 270 ? -6.437 -11.062 -12.536 1.00 96.19 270 ALA A CA 1
ATOM 2098 C C . ALA A 1 270 ? -7.314 -12.284 -12.217 1.00 96.19 270 ALA A C 1
ATOM 2100 O O . ALA A 1 270 ? -7.948 -12.835 -13.114 1.00 96.19 270 ALA A O 1
ATOM 2101 N N . ALA A 1 271 ? -7.389 -12.670 -10.943 1.00 95.12 271 ALA A N 1
ATOM 2102 C CA . ALA A 1 271 ? -8.255 -13.729 -10.441 1.00 95.12 271 ALA A CA 1
ATOM 2103 C C . ALA A 1 271 ? -9.717 -13.286 -10.202 1.00 95.12 271 ALA A C 1
ATOM 2105 O O . ALA A 1 271 ? -10.528 -14.081 -9.736 1.00 95.12 271 ALA A O 1
ATOM 2106 N N . GLY A 1 272 ? -10.072 -12.033 -10.515 1.00 93.75 272 GLY A N 1
ATOM 2107 C CA . GLY A 1 272 ? -11.436 -11.502 -10.422 1.00 93.75 272 GLY A CA 1
ATOM 2108 C C . GLY A 1 272 ? -11.729 -10.680 -9.164 1.00 93.75 272 GLY A C 1
ATOM 2109 O O . GLY A 1 272 ? -12.774 -10.032 -9.091 1.00 93.75 272 GLY A O 1
ATOM 2110 N N . LEU A 1 273 ? -10.807 -10.614 -8.199 1.00 95.50 273 LEU A N 1
ATOM 2111 C CA . LEU A 1 273 ? -10.947 -9.789 -6.996 1.00 95.50 273 LEU A CA 1
ATOM 2112 C C . LEU A 1 273 ? -10.516 -8.348 -7.295 1.00 95.50 273 LEU A C 1
ATOM 2114 O O . LEU A 1 273 ? -9.436 -7.887 -6.925 1.00 95.50 273 LEU A O 1
ATOM 2118 N N . THR A 1 274 ? -11.362 -7.622 -8.021 1.00 94.88 274 THR A N 1
ATOM 2119 C CA . THR A 1 274 ? -11.027 -6.291 -8.560 1.00 94.88 274 THR A CA 1
ATOM 2120 C C . THR A 1 274 ? -10.998 -5.178 -7.504 1.00 94.88 274 THR A C 1
ATOM 2122 O O . THR A 1 274 ? -10.317 -4.164 -7.701 1.00 94.88 274 THR A O 1
ATOM 2125 N N . ARG A 1 275 ? -11.652 -5.372 -6.347 1.00 96.88 275 ARG A N 1
ATOM 2126 C CA . ARG A 1 275 ? -11.572 -4.478 -5.176 1.00 96.88 275 ARG A CA 1
ATOM 2127 C C . ARG A 1 275 ? -10.311 -4.743 -4.340 1.00 96.88 275 ARG A C 1
ATOM 2129 O O . ARG A 1 275 ? -10.384 -5.041 -3.149 1.00 96.88 275 ARG A O 1
ATOM 2136 N N . THR A 1 276 ? -9.147 -4.613 -4.970 1.00 98.12 276 THR A N 1
ATOM 2137 C CA . THR A 1 276 ? -7.843 -4.903 -4.354 1.00 98.12 276 THR A CA 1
ATOM 2138 C C . THR A 1 276 ? -6.898 -3.713 -4.459 1.00 98.12 276 THR A C 1
ATOM 2140 O O . THR A 1 276 ? -6.780 -3.110 -5.524 1.00 98.12 276 THR A O 1
ATOM 2143 N N . ILE A 1 277 ? -6.188 -3.398 -3.376 1.00 98.25 277 ILE A N 1
ATOM 2144 C CA . ILE A 1 277 ? -5.152 -2.359 -3.328 1.00 98.25 277 ILE A CA 1
ATOM 2145 C C . ILE A 1 277 ? -3.807 -2.937 -2.891 1.00 98.25 277 ILE A C 1
ATOM 2147 O O . ILE A 1 277 ? -3.759 -3.947 -2.191 1.00 98.25 277 ILE A O 1
ATOM 2151 N N . ALA A 1 278 ? -2.717 -2.252 -3.243 1.00 97.12 278 ALA A N 1
ATOM 2152 C CA . ALA A 1 278 ? -1.416 -2.483 -2.615 1.00 97.12 278 ALA A CA 1
ATOM 2153 C C . ALA A 1 278 ? -0.919 -1.218 -1.909 1.00 97.12 278 ALA A C 1
ATOM 2155 O O . ALA A 1 278 ? -0.998 -0.114 -2.465 1.00 97.12 278 ALA A O 1
ATOM 2156 N N . ILE A 1 279 ? -0.403 -1.385 -0.692 1.00 93.06 279 ILE A N 1
ATOM 2157 C CA . ILE A 1 279 ? 0.122 -0.298 0.142 1.00 93.06 279 ILE A CA 1
ATOM 2158 C C . ILE A 1 279 ? 1.605 -0.511 0.455 1.00 93.06 279 ILE A C 1
ATOM 2160 O O . ILE A 1 279 ? 2.112 -1.624 0.399 1.00 93.06 279 ILE A O 1
ATOM 2164 N N . ILE A 1 280 ? 2.309 0.559 0.830 1.00 82.94 280 ILE A N 1
ATOM 2165 C CA . ILE A 1 280 ? 3.731 0.480 1.198 1.00 82.94 280 ILE A CA 1
ATOM 2166 C C . ILE A 1 280 ? 3.845 0.258 2.702 1.00 82.94 280 ILE A C 1
ATOM 2168 O O . ILE A 1 280 ? 3.976 1.213 3.473 1.00 82.94 280 ILE A O 1
ATOM 2172 N N . GLY A 1 281 ? 3.779 -1.010 3.098 1.00 76.50 281 GLY A N 1
ATOM 2173 C CA . GLY A 1 281 ? 3.803 -1.415 4.498 1.00 76.50 281 GLY A CA 1
ATOM 2174 C C . GLY A 1 281 ? 2.637 -0.848 5.318 1.00 76.50 281 GLY A C 1
ATOM 2175 O O . GLY A 1 281 ? 1.834 -0.030 4.864 1.00 76.50 281 GLY A O 1
ATOM 2176 N N . VAL A 1 282 ? 2.563 -1.270 6.578 1.00 70.88 282 VAL A N 1
ATOM 2177 C CA . VAL A 1 282 ? 1.457 -0.920 7.486 1.00 70.88 282 VAL A CA 1
ATOM 2178 C C . VAL A 1 282 ? 1.364 0.587 7.742 1.00 70.88 282 VAL A C 1
ATOM 2180 O O . VAL A 1 282 ? 0.268 1.144 7.781 1.00 70.88 282 VAL A O 1
ATOM 2183 N N . ASN A 1 283 ? 2.508 1.273 7.819 1.00 74.12 283 ASN A N 1
ATOM 2184 C CA . ASN A 1 283 ? 2.579 2.727 8.017 1.00 74.12 283 ASN A CA 1
ATOM 2185 C C . ASN A 1 283 ? 2.007 3.527 6.837 1.00 74.12 283 ASN A C 1
ATOM 2187 O O . ASN A 1 283 ? 1.713 4.713 6.974 1.00 74.12 283 ASN A O 1
ATOM 2191 N N . GLY A 1 284 ? 1.832 2.893 5.674 1.00 80.12 284 GLY A N 1
ATOM 2192 C CA . GLY A 1 284 ? 1.143 3.493 4.541 1.00 80.12 284 GLY A CA 1
ATOM 2193 C C . GLY A 1 284 ? -0.368 3.622 4.748 1.00 80.12 284 GLY A C 1
ATOM 2194 O O . GLY A 1 284 ? -1.007 4.365 4.005 1.00 80.12 284 GLY A O 1
ATOM 2195 N N . TRP A 1 285 ? -0.972 2.931 5.721 1.00 88.69 285 TRP A N 1
ATOM 2196 C CA . TRP A 1 285 ? -2.423 2.918 5.910 1.00 88.69 285 TRP A CA 1
ATOM 2197 C C . TRP A 1 285 ? -2.997 4.279 6.351 1.00 88.69 285 TRP A C 1
ATOM 2199 O O . TRP A 1 285 ? -2.568 4.883 7.333 1.00 88.69 285 TRP A O 1
ATOM 2209 N N . ARG A 1 286 ? -4.024 4.753 5.637 1.00 89.31 286 ARG A N 1
ATOM 2210 C CA . ARG A 1 286 ? -4.671 6.060 5.802 1.00 89.31 286 ARG A CA 1
ATOM 2211 C C . ARG A 1 286 ? -6.136 5.854 6.150 1.00 89.31 286 ARG A C 1
ATOM 2213 O O . ARG A 1 286 ? -6.980 5.605 5.288 1.00 89.31 286 ARG A O 1
ATOM 2220 N N . TRP A 1 287 ? -6.460 6.020 7.429 1.00 85.06 287 TRP A N 1
ATOM 2221 C CA . TRP A 1 287 ? -7.825 5.850 7.937 1.00 85.06 287 TRP A CA 1
ATOM 2222 C C . TRP A 1 287 ? -8.847 6.766 7.270 1.00 85.06 287 TRP A C 1
ATOM 2224 O O . TRP A 1 287 ? -9.997 6.370 7.080 1.00 85.06 287 TRP A O 1
ATOM 2234 N N . ASP A 1 288 ? -8.426 7.972 6.888 1.00 85.00 288 ASP A N 1
ATOM 2235 C CA . ASP A 1 288 ? -9.293 8.936 6.219 1.00 85.00 288 ASP A CA 1
ATOM 2236 C C . ASP A 1 288 ? -9.753 8.471 4.834 1.00 85.00 288 ASP A C 1
ATOM 2238 O O . ASP A 1 288 ? -10.835 8.859 4.396 1.00 85.00 288 ASP A O 1
ATOM 2242 N N . TRP A 1 289 ? -8.982 7.606 4.175 1.00 91.44 289 TRP A N 1
ATOM 2243 C CA . TRP A 1 289 ? -9.329 7.059 2.865 1.00 91.44 289 TRP A CA 1
ATOM 2244 C C . TRP A 1 289 ? -10.266 5.856 2.973 1.00 91.44 289 TRP A C 1
ATOM 2246 O O . TRP A 1 289 ? -11.156 5.679 2.149 1.00 91.44 289 TRP A O 1
ATOM 2256 N N . ALA A 1 290 ? -10.122 5.057 4.030 1.00 89.62 290 ALA A N 1
ATOM 2257 C CA . ALA A 1 290 ? -10.900 3.839 4.242 1.00 89.62 290 ALA A CA 1
ATOM 2258 C C . ALA A 1 290 ? -12.188 4.053 5.064 1.00 89.62 290 ALA A C 1
ATOM 2260 O O . ALA A 1 290 ? -12.739 3.093 5.609 1.00 89.62 290 ALA A O 1
ATOM 2261 N N . ARG A 1 291 ? -12.686 5.292 5.206 1.00 83.31 291 ARG A N 1
ATOM 2262 C CA . ARG A 1 291 ? -13.871 5.593 6.040 1.00 83.31 291 ARG A CA 1
ATOM 2263 C C . ARG A 1 291 ? -15.105 4.794 5.621 1.00 83.31 291 ARG A C 1
ATOM 2265 O O . ARG A 1 291 ? -15.766 4.227 6.483 1.00 83.31 291 ARG A O 1
ATOM 2272 N N . ASN A 1 292 ? -15.349 4.695 4.316 1.00 83.62 292 ASN A N 1
ATOM 2273 C CA . ASN A 1 292 ? -16.534 4.040 3.752 1.00 83.62 292 ASN A CA 1
ATOM 2274 C C . ASN A 1 292 ? -16.338 2.539 3.490 1.00 83.62 292 ASN A C 1
ATOM 2276 O O . ASN A 1 292 ? -17.222 1.884 2.946 1.00 83.62 292 ASN A O 1
ATOM 2280 N N . VAL A 1 293 ? -15.187 1.981 3.867 1.00 89.94 293 VAL A N 1
ATOM 2281 C CA . VAL A 1 293 ? -14.904 0.556 3.697 1.00 89.94 293 VAL A CA 1
ATOM 2282 C C . VAL A 1 293 ? -15.357 -0.193 4.941 1.00 89.94 293 VAL A C 1
ATOM 2284 O O . VAL A 1 293 ? -14.824 0.033 6.029 1.00 89.94 293 VAL A O 1
ATOM 2287 N N . SER A 1 294 ? -16.339 -1.078 4.790 1.00 88.50 294 SER A N 1
ATOM 2288 C CA . SER A 1 294 ? -16.915 -1.833 5.908 1.00 88.50 294 SER A CA 1
ATOM 2289 C C . SER A 1 294 ? -16.212 -3.172 6.161 1.00 88.50 294 SER A C 1
ATOM 2291 O O . SER A 1 294 ? -16.252 -3.668 7.286 1.00 88.50 294 SER A O 1
ATOM 2293 N N . SER A 1 295 ? -15.542 -3.740 5.150 1.00 93.44 295 SER A N 1
ATOM 2294 C CA . SER A 1 295 ? -14.868 -5.037 5.225 1.00 93.44 295 SER A CA 1
ATOM 2295 C C . SER A 1 295 ? -13.472 -4.990 4.602 1.00 93.44 295 SER A C 1
ATOM 2297 O O . SER A 1 295 ? -13.298 -4.467 3.503 1.00 93.44 295 SER A O 1
ATOM 2299 N N . LEU A 1 296 ? -12.483 -5.520 5.325 1.00 94.44 296 LEU A N 1
ATOM 2300 C CA . LEU A 1 296 ? -11.077 -5.598 4.930 1.00 94.44 296 LEU A CA 1
ATOM 2301 C C . LEU A 1 296 ? -10.606 -7.053 4.940 1.00 94.44 296 LEU A C 1
ATOM 2303 O O . LEU A 1 296 ? -10.883 -7.779 5.898 1.00 94.44 296 LEU A O 1
ATOM 2307 N N . VAL A 1 297 ? -9.847 -7.447 3.921 1.00 94.81 297 VAL A N 1
ATOM 2308 C CA . VAL A 1 297 ? -9.146 -8.734 3.864 1.00 94.81 297 VAL A CA 1
ATOM 2309 C C . VAL A 1 297 ? -7.666 -8.484 3.596 1.00 94.81 297 VAL A C 1
ATOM 2311 O O . VAL A 1 297 ? -7.300 -7.903 2.580 1.00 94.81 297 VAL A O 1
ATOM 2314 N N . PHE A 1 298 ? -6.804 -8.913 4.511 1.00 93.12 298 PHE A N 1
ATOM 2315 C CA . PHE A 1 298 ? -5.355 -8.780 4.365 1.00 93.12 298 PHE A CA 1
ATOM 2316 C C . PHE A 1 298 ? -4.779 -10.001 3.634 1.00 93.12 298 PHE A C 1
ATOM 2318 O O . PHE A 1 298 ? -4.883 -11.122 4.129 1.00 93.12 298 PHE A O 1
ATOM 2325 N N . ALA A 1 299 ? -4.178 -9.783 2.464 1.00 92.25 299 ALA A N 1
ATOM 2326 C CA . ALA A 1 299 ? -3.504 -10.794 1.649 1.00 92.25 299 ALA A CA 1
ATOM 2327 C C . ALA A 1 299 ? -1.999 -10.487 1.631 1.00 92.25 299 ALA A C 1
ATOM 2329 O O . ALA A 1 299 ? -1.510 -9.751 0.772 1.00 92.25 299 ALA A O 1
ATOM 2330 N N . LEU A 1 300 ? -1.309 -10.967 2.662 1.00 88.25 300 LEU A N 1
ATOM 2331 C CA . LEU A 1 300 ? 0.058 -10.595 3.022 1.00 88.25 300 LEU A CA 1
ATOM 2332 C C . LEU A 1 300 ? 1.021 -11.739 2.735 1.00 88.25 300 LEU A C 1
ATOM 2334 O O . LEU A 1 300 ? 0.602 -12.892 2.657 1.00 88.25 300 LEU A O 1
ATOM 2338 N N . ASP A 1 301 ? 2.309 -11.423 2.657 1.00 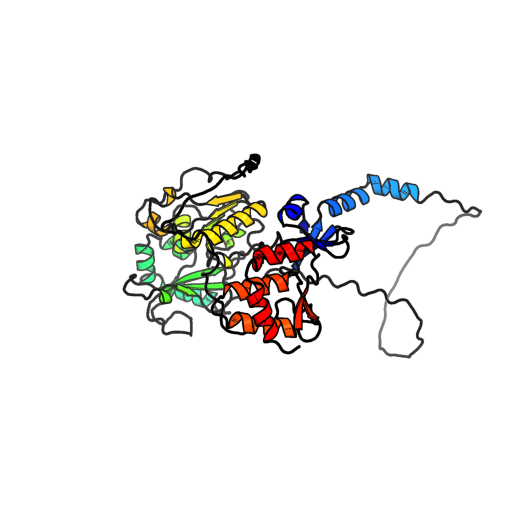84.69 301 ASP A N 1
ATOM 2339 C CA . ASP A 1 301 ? 3.353 -12.438 2.580 1.00 84.69 301 ASP A CA 1
ATOM 2340 C C . ASP A 1 301 ? 3.228 -13.416 3.763 1.00 84.69 301 ASP A C 1
ATOM 2342 O O . ASP A 1 301 ? 3.046 -13.035 4.924 1.00 84.69 301 ASP A O 1
ATOM 2346 N N . ASN A 1 302 ? 3.361 -14.703 3.468 1.00 74.56 302 ASN A N 1
ATOM 2347 C CA . ASN A 1 302 ? 3.388 -15.792 4.429 1.00 74.56 302 ASN A CA 1
ATOM 2348 C C . ASN A 1 302 ? 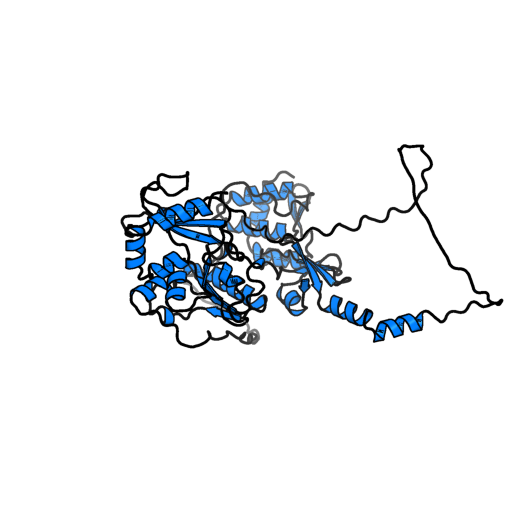4.782 -15.915 5.077 1.00 74.56 302 ASN A C 1
ATOM 2350 O O . ASN A 1 302 ? 5.387 -16.987 5.087 1.00 74.56 302 ASN A O 1
ATOM 2354 N N . ASP A 1 303 ? 5.324 -14.799 5.576 1.00 70.81 303 ASP A N 1
ATOM 2355 C CA . ASP A 1 303 ? 6.527 -14.765 6.405 1.00 70.81 303 ASP A CA 1
ATOM 2356 C C . ASP A 1 303 ? 6.225 -14.198 7.807 1.00 70.81 303 ASP A C 1
ATOM 2358 O O . ASP A 1 303 ? 5.375 -13.329 8.005 1.00 70.81 303 ASP A O 1
ATOM 2362 N N . GLU A 1 304 ? 6.853 -14.773 8.838 1.00 51.12 304 GLU A N 1
ATOM 2363 C CA . GLU A 1 304 ? 6.496 -14.505 10.242 1.00 51.12 304 GLU A CA 1
ATOM 2364 C C . GLU A 1 304 ? 6.834 -13.072 10.684 1.00 51.12 304 GLU A C 1
ATOM 2366 O O . GLU A 1 304 ? 6.201 -12.527 11.594 1.00 51.12 304 GLU A O 1
ATOM 2371 N N . THR A 1 305 ? 7.816 -12.444 10.032 1.00 46.91 305 THR A N 1
ATOM 2372 C CA . THR A 1 305 ? 8.402 -11.165 10.450 1.00 46.91 305 THR A CA 1
ATOM 2373 C C . THR A 1 305 ? 7.475 -9.972 10.173 1.00 46.91 305 THR A C 1
ATOM 2375 O O . THR A 1 305 ? 7.514 -8.995 10.919 1.00 46.91 305 THR A O 1
ATOM 2378 N N . GLY A 1 306 ? 6.594 -10.046 9.164 1.00 51.25 306 GLY A N 1
ATOM 2379 C CA . GLY A 1 306 ? 5.657 -8.965 8.819 1.00 51.25 306 GLY A CA 1
ATOM 2380 C C . GLY A 1 306 ? 4.354 -8.952 9.628 1.00 51.25 306 GLY A C 1
ATOM 2381 O O . GLY A 1 306 ? 3.718 -7.908 9.788 1.00 51.25 306 GLY A O 1
ATOM 2382 N N . GLN A 1 307 ? 3.937 -10.087 10.197 1.00 64.75 307 GLN A N 1
ATOM 2383 C CA . GLN A 1 307 ? 2.552 -10.248 10.652 1.00 64.75 307 GLN A CA 1
ATOM 2384 C C . GLN A 1 307 ? 2.171 -9.404 11.877 1.00 64.75 307 GLN A C 1
ATOM 2386 O O . GLN A 1 307 ? 0.991 -9.119 12.063 1.00 64.75 307 GLN A O 1
ATOM 2391 N N . ARG A 1 308 ? 3.111 -8.974 12.731 1.00 66.50 308 ARG A N 1
ATOM 2392 C CA . ARG A 1 308 ? 2.762 -8.257 13.976 1.00 66.50 308 ARG A CA 1
ATOM 2393 C C . ARG A 1 308 ? 2.086 -6.909 13.705 1.00 66.50 308 ARG A C 1
ATOM 2395 O O . ARG A 1 308 ? 1.001 -6.662 14.227 1.00 66.50 308 ARG A O 1
ATOM 2402 N N . ALA A 1 309 ? 2.689 -6.068 12.865 1.00 67.06 309 ALA A N 1
ATOM 2403 C CA . ALA A 1 309 ? 2.136 -4.754 12.531 1.00 67.06 309 ALA A CA 1
ATOM 2404 C C . ALA A 1 309 ? 0.792 -4.879 11.791 1.00 67.06 309 ALA A C 1
ATOM 2406 O O . ALA A 1 309 ? -0.144 -4.121 12.043 1.00 67.06 309 ALA A O 1
ATOM 2407 N N . TRP A 1 310 ? 0.660 -5.888 10.931 1.00 78.38 310 TRP A N 1
ATOM 2408 C CA . TRP A 1 310 ? -0.587 -6.176 10.230 1.00 78.38 310 TRP A CA 1
ATOM 2409 C C . TRP A 1 310 ? -1.693 -6.700 11.142 1.00 78.38 310 TRP A C 1
ATOM 2411 O O . TRP A 1 310 ? -2.842 -6.285 11.005 1.00 78.38 310 TRP A O 1
ATOM 2421 N N . ARG A 1 311 ? -1.363 -7.563 12.110 1.00 76.06 311 ARG A N 1
ATOM 2422 C CA . ARG A 1 311 ? -2.304 -7.999 13.151 1.00 76.06 311 ARG A CA 1
ATOM 2423 C C . ARG A 1 311 ? -2.768 -6.822 14.000 1.00 76.06 311 ARG A C 1
ATOM 2425 O O . ARG A 1 311 ? -3.949 -6.755 14.330 1.00 76.06 311 ARG A O 1
ATOM 2432 N N . GLU A 1 312 ? -1.885 -5.874 14.299 1.00 75.25 312 GLU A N 1
ATOM 2433 C CA . GLU A 1 312 ? -2.273 -4.652 15.002 1.00 75.25 312 GLU A CA 1
ATOM 2434 C C . GLU A 1 312 ? -3.200 -3.779 14.148 1.00 75.25 312 GLU A C 1
ATOM 2436 O O . GLU A 1 312 ? -4.264 -3.369 14.613 1.00 75.25 312 GLU A O 1
ATOM 2441 N N . LEU A 1 313 ? -2.886 -3.575 12.865 1.00 79.06 313 LEU A N 1
ATOM 2442 C CA . LEU A 1 313 ? -3.784 -2.874 11.947 1.00 79.06 313 LEU A CA 1
ATOM 2443 C C . LEU A 1 313 ? -5.150 -3.574 11.830 1.00 79.06 313 LEU A C 1
ATOM 2445 O O . LEU A 1 313 ? -6.192 -2.911 11.816 1.00 79.06 313 LEU A O 1
ATOM 2449 N N . ALA A 1 314 ? -5.172 -4.905 11.793 1.00 78.81 314 ALA A N 1
ATOM 2450 C CA . ALA A 1 314 ? -6.390 -5.705 11.801 1.00 78.81 314 ALA A CA 1
ATOM 2451 C C . ALA A 1 314 ? -7.191 -5.516 13.098 1.00 78.81 314 ALA A C 1
ATOM 2453 O O . ALA A 1 314 ? -8.407 -5.311 13.054 1.00 78.81 314 ALA A O 1
ATOM 2454 N N . ARG A 1 315 ? -6.517 -5.508 14.253 1.00 77.00 315 ARG A N 1
ATOM 2455 C CA . ARG A 1 315 ? -7.129 -5.242 15.560 1.00 77.00 315 ARG A CA 1
ATOM 2456 C C . ARG A 1 315 ? -7.756 -3.848 15.605 1.00 77.00 315 ARG A C 1
ATOM 2458 O O . ARG A 1 315 ? -8.934 -3.723 15.935 1.00 77.00 315 ARG A O 1
ATOM 2465 N N . VAL A 1 316 ? -7.019 -2.809 15.204 1.00 74.94 316 VAL A N 1
ATOM 2466 C CA . VAL A 1 316 ? -7.531 -1.427 15.138 1.00 74.94 316 VAL A CA 1
ATOM 2467 C C . VAL A 1 316 ? -8.686 -1.312 14.137 1.00 74.94 316 VAL A C 1
ATOM 2469 O O . VAL A 1 316 ? -9.662 -0.608 14.395 1.00 74.94 316 VAL A O 1
ATOM 2472 N N . SER A 1 317 ? -8.630 -2.035 13.017 1.00 79.44 317 SER A N 1
ATOM 2473 C CA . SER A 1 317 ? -9.719 -2.080 12.036 1.00 79.44 317 SER A CA 1
ATOM 2474 C C . SER A 1 317 ? -11.011 -2.633 12.641 1.00 79.44 317 SER A C 1
ATOM 2476 O O . SER A 1 317 ? -12.069 -2.030 12.453 1.00 79.44 317 SER A O 1
ATOM 2478 N N . LYS A 1 318 ? -10.927 -3.719 13.424 1.00 73.19 318 LYS A N 1
ATOM 2479 C CA . LYS A 1 318 ? -12.078 -4.270 14.157 1.00 73.19 318 LYS A CA 1
ATOM 2480 C C . LYS A 1 318 ? -12.637 -3.275 15.169 1.00 73.19 318 LYS A C 1
ATOM 2482 O O . LYS A 1 318 ? -13.847 -3.075 15.210 1.00 73.19 318 LYS A O 1
ATOM 2487 N N . LEU A 1 319 ? -11.771 -2.605 15.935 1.00 66.31 319 LEU A N 1
ATOM 2488 C CA . LEU A 1 319 ? -12.191 -1.573 16.894 1.00 66.31 319 LEU A CA 1
ATOM 2489 C C . LEU A 1 319 ? -12.920 -0.402 16.224 1.00 66.31 319 LEU A C 1
ATOM 2491 O O . LEU A 1 319 ? -13.813 0.188 16.817 1.00 66.31 319 LEU A O 1
ATOM 2495 N N . LYS A 1 320 ? -12.601 -0.102 14.962 1.00 76.75 320 LYS A N 1
ATOM 2496 C CA . LYS A 1 320 ? -13.313 0.889 14.140 1.00 76.75 320 LYS A CA 1
ATOM 2497 C C . LYS A 1 320 ? -14.596 0.351 13.490 1.00 76.75 320 LYS A C 1
ATOM 2499 O O . LYS A 1 320 ? -15.106 0.970 12.556 1.00 76.75 320 LYS A O 1
ATOM 2504 N N . GLY A 1 321 ? -15.095 -0.800 13.941 1.00 77.56 321 GLY A N 1
ATOM 2505 C CA . GLY A 1 321 ? -16.338 -1.411 13.471 1.00 77.56 321 GLY A CA 1
ATOM 2506 C C . GLY A 1 321 ? -16.248 -2.054 12.087 1.00 77.56 321 GLY A C 1
ATOM 2507 O O . GLY A 1 321 ? -17.280 -2.299 11.465 1.00 77.56 321 GLY A O 1
ATOM 2508 N N . LYS A 1 322 ? -15.039 -2.311 11.573 1.00 85.44 322 LYS A N 1
ATOM 2509 C CA . LYS A 1 322 ? -14.856 -2.977 10.277 1.00 85.44 322 LYS A CA 1
ATOM 2510 C C . LYS A 1 322 ? -14.856 -4.493 10.453 1.00 85.44 322 LYS A C 1
ATOM 2512 O O . LYS A 1 322 ? -14.280 -5.015 11.407 1.00 85.44 322 LYS A O 1
ATOM 2517 N N . LYS A 1 323 ? -15.439 -5.214 9.495 1.00 90.25 323 LYS A N 1
ATOM 2518 C CA . LYS A 1 323 ? -15.225 -6.659 9.341 1.00 90.25 323 LYS A CA 1
ATOM 2519 C C . LYS A 1 323 ? -13.796 -6.874 8.856 1.00 90.25 323 LYS A C 1
ATOM 2521 O O . LYS A 1 323 ? -13.367 -6.207 7.919 1.00 90.25 323 LYS A O 1
ATOM 2526 N N . VAL A 1 324 ? -13.060 -7.778 9.488 1.00 89.94 324 VAL A N 1
ATOM 2527 C CA . VAL A 1 324 ? -11.642 -7.989 9.187 1.00 89.94 324 VAL A CA 1
ATOM 2528 C C . VAL A 1 324 ? -11.357 -9.466 9.033 1.00 89.94 324 VAL A C 1
ATOM 2530 O O . VAL A 1 324 ? -11.706 -10.249 9.916 1.00 89.94 324 VAL A O 1
ATOM 2533 N N . GLY A 1 325 ? -10.678 -9.802 7.944 1.00 89.69 325 GLY A N 1
ATOM 2534 C CA . GLY A 1 325 ? -10.199 -11.135 7.637 1.00 89.69 325 GLY A CA 1
ATOM 2535 C C . GLY A 1 325 ? -8.767 -11.140 7.122 1.00 89.69 325 GLY A C 1
ATOM 2536 O O . GLY A 1 325 ? -8.197 -10.097 6.801 1.00 89.69 325 GLY A O 1
ATOM 2537 N N . PHE A 1 326 ? -8.211 -12.338 7.019 1.00 90.75 326 PHE A N 1
ATOM 2538 C CA . PHE A 1 326 ? -6.948 -12.608 6.345 1.00 90.75 326 PHE A CA 1
ATOM 2539 C C . PHE A 1 326 ? -7.219 -13.597 5.219 1.00 90.75 326 PHE A C 1
ATOM 2541 O O . PHE A 1 326 ? -8.111 -14.439 5.345 1.00 90.75 326 PHE A O 1
ATOM 2548 N N . LEU A 1 327 ? -6.475 -13.485 4.121 1.00 89.75 327 LEU A N 1
ATOM 2549 C CA . LEU A 1 327 ? -6.476 -14.531 3.112 1.00 89.75 327 LEU A CA 1
ATOM 2550 C C . LEU A 1 327 ? -5.895 -15.803 3.766 1.00 89.75 327 LEU A C 1
ATOM 2552 O O . LEU A 1 327 ? -4.822 -15.716 4.371 1.00 89.75 327 LEU A O 1
ATOM 2556 N N . PRO A 1 328 ? -6.606 -16.942 3.721 1.00 86.75 328 PRO A N 1
ATOM 2557 C CA . PRO A 1 328 ? -6.216 -18.141 4.455 1.00 86.75 328 PRO A CA 1
ATOM 2558 C C . PRO A 1 328 ? -4.920 -18.733 3.892 1.00 86.75 328 PRO A C 1
ATOM 2560 O O . PRO A 1 328 ? -4.638 -18.589 2.703 1.00 86.75 328 PRO A O 1
ATOM 2563 N N . VAL A 1 329 ? -4.124 -19.404 4.729 1.00 85.75 329 VAL A N 1
ATOM 2564 C CA . VAL A 1 329 ? -2.810 -19.955 4.331 1.00 85.75 329 VAL A CA 1
ATOM 2565 C C . VAL A 1 329 ? -2.960 -20.969 3.189 1.00 85.75 329 VAL A C 1
ATOM 2567 O O . VAL A 1 329 ? -2.121 -21.048 2.291 1.00 85.75 329 VAL A O 1
ATOM 2570 N N . GLU A 1 330 ? -4.077 -21.690 3.170 1.00 88.31 330 GLU A N 1
ATOM 2571 C CA . GLU A 1 330 ? -4.456 -22.652 2.141 1.00 88.31 330 GLU A CA 1
ATOM 2572 C C . GLU A 1 330 ? -4.581 -21.998 0.759 1.00 88.31 330 GLU A C 1
ATOM 2574 O O . GLU A 1 330 ? -4.243 -22.627 -0.245 1.00 88.31 330 GLU A O 1
ATOM 2579 N N . ALA A 1 331 ? -4.988 -20.723 0.696 1.00 89.44 331 ALA A N 1
ATOM 2580 C CA . ALA A 1 331 ? -5.099 -19.983 -0.559 1.00 89.44 331 ALA A CA 1
ATOM 2581 C C . ALA A 1 331 ? -3.745 -19.817 -1.259 1.00 89.44 331 ALA A C 1
ATOM 2583 O O . ALA A 1 331 ? -3.700 -19.739 -2.484 1.00 89.44 331 ALA A O 1
ATOM 2584 N N . TYR A 1 332 ? -2.644 -19.788 -0.502 1.00 91.06 332 TYR A N 1
ATOM 2585 C CA . TYR A 1 332 ? -1.292 -19.619 -1.038 1.00 91.06 332 TYR A CA 1
ATOM 2586 C C . TYR A 1 332 ? -0.693 -20.935 -1.547 1.00 91.06 332 TYR A C 1
ATOM 2588 O O . TYR A 1 332 ? 0.356 -20.917 -2.185 1.00 91.06 332 TYR A O 1
ATOM 2596 N N . GLY A 1 333 ? -1.295 -22.094 -1.253 1.00 89.62 333 GLY A N 1
ATOM 2597 C CA . GLY A 1 333 ? -0.787 -23.390 -1.721 1.00 89.62 333 GLY A CA 1
ATOM 2598 C C . GLY A 1 333 ? 0.658 -23.694 -1.294 1.00 89.62 333 GLY A C 1
ATOM 2599 O O . GLY A 1 333 ? 1.384 -24.376 -2.026 1.00 89.62 333 GLY A O 1
ATOM 2600 N N . GLY A 1 334 ? 1.081 -23.164 -0.138 1.00 89.12 334 GLY A N 1
ATOM 2601 C CA . GLY A 1 334 ? 2.444 -23.273 0.396 1.00 89.12 334 GLY A CA 1
ATOM 2602 C C . GLY A 1 334 ? 3.453 -22.262 -0.166 1.00 89.12 334 GLY A C 1
ATOM 2603 O O . GLY A 1 334 ? 4.636 -22.363 0.152 1.00 89.12 334 GLY A O 1
ATOM 2604 N N . CYS A 1 335 ? 3.023 -21.311 -0.999 1.00 91.62 335 CYS A N 1
ATOM 2605 C CA . CYS A 1 335 ? 3.878 -20.243 -1.519 1.00 91.62 335 CYS A CA 1
ATOM 2606 C C . CYS A 1 335 ? 4.094 -19.116 -0.508 1.00 91.62 335 CYS A C 1
ATOM 2608 O O . CYS A 1 335 ? 3.347 -18.972 0.463 1.00 91.62 335 CYS A O 1
ATOM 2610 N N . LYS A 1 336 ? 5.126 -18.303 -0.763 1.00 89.75 336 LYS A N 1
ATOM 2611 C CA . LYS A 1 336 ? 5.461 -17.166 0.091 1.00 89.75 336 LYS A CA 1
ATOM 2612 C C . LYS A 1 336 ? 4.454 -16.029 -0.049 1.00 89.75 336 LYS A C 1
ATOM 2614 O O . LYS A 1 336 ? 4.138 -15.381 0.935 1.00 89.75 336 LYS A O 1
ATOM 2619 N N . ASP A 1 337 ? 3.975 -15.772 -1.258 1.00 92.81 337 ASP A N 1
ATOM 2620 C CA . ASP A 1 337 ? 3.080 -14.655 -1.553 1.00 92.81 337 ASP A CA 1
ATOM 2621 C C . ASP A 1 337 ? 2.029 -15.036 -2.610 1.00 92.81 337 ASP A C 1
ATOM 2623 O O . ASP A 1 337 ? 2.036 -16.142 -3.169 1.00 92.81 337 ASP A O 1
ATOM 2627 N N . VAL A 1 338 ? 1.067 -14.137 -2.838 1.00 95.12 338 VAL A N 1
ATOM 2628 C CA . VAL A 1 338 ? -0.049 -14.370 -3.765 1.00 95.12 338 VAL A CA 1
ATOM 2629 C C . VAL A 1 338 ? 0.468 -14.527 -5.190 1.00 95.12 338 VAL A C 1
ATOM 2631 O O . VAL A 1 338 ? -0.008 -15.397 -5.922 1.00 95.12 338 VAL A O 1
ATOM 2634 N N . ASN A 1 339 ? 1.420 -13.692 -5.616 1.00 96.44 339 ASN A N 1
ATOM 2635 C CA . ASN A 1 339 ? 1.922 -13.747 -6.983 1.00 96.44 339 ASN A CA 1
ATOM 2636 C C . ASN A 1 339 ? 2.728 -15.027 -7.254 1.00 96.44 339 ASN A C 1
ATOM 2638 O O . ASN A 1 339 ? 2.683 -15.535 -8.373 1.00 96.44 339 ASN A O 1
ATOM 2642 N N . GLU A 1 340 ? 3.442 -15.575 -6.273 1.00 95.69 340 GLU A N 1
ATOM 2643 C CA . GLU A 1 340 ? 4.076 -16.892 -6.368 1.00 95.69 340 GLU A CA 1
ATOM 2644 C C . GLU A 1 340 ? 3.027 -18.001 -6.532 1.00 95.69 340 GLU A C 1
ATOM 2646 O O . GLU A 1 340 ? 3.146 -18.808 -7.457 1.00 95.69 340 GLU A O 1
ATOM 2651 N N . ALA A 1 341 ? 1.961 -18.001 -5.720 1.00 95.38 341 ALA A N 1
ATOM 2652 C CA . ALA A 1 341 ? 0.863 -18.969 -5.835 1.00 95.38 341 ALA A CA 1
ATOM 2653 C C . ALA A 1 341 ? 0.143 -18.875 -7.193 1.00 95.38 341 ALA A C 1
ATOM 2655 O O . ALA A 1 341 ? -0.184 -19.891 -7.815 1.00 95.38 341 ALA A O 1
ATOM 2656 N N . TRP A 1 342 ? -0.068 -17.649 -7.675 1.00 96.31 342 TRP A N 1
ATOM 2657 C CA . TRP A 1 342 ? -0.661 -17.350 -8.976 1.00 96.31 342 TRP A CA 1
ATOM 2658 C C . TRP A 1 342 ? 0.181 -17.893 -10.133 1.00 96.31 342 TRP A C 1
ATOM 2660 O O . TRP A 1 342 ? -0.342 -18.567 -11.019 1.00 96.31 342 TRP A O 1
ATOM 2670 N N . GLN A 1 343 ? 1.496 -17.659 -10.108 1.00 96.25 343 GLN A N 1
ATOM 2671 C CA . GLN A 1 343 ? 2.407 -18.075 -11.179 1.00 96.25 343 GLN A CA 1
ATOM 2672 C C . GLN A 1 343 ? 2.385 -19.583 -11.445 1.00 96.25 343 GLN A C 1
ATOM 2674 O O . GLN A 1 343 ? 2.561 -20.004 -12.591 1.00 96.25 343 GLN A O 1
ATOM 2679 N N . ILE A 1 344 ? 2.166 -20.383 -10.400 1.00 95.69 344 ILE A N 1
ATOM 2680 C CA . ILE A 1 344 ? 2.132 -21.847 -10.476 1.00 95.69 344 ILE A CA 1
ATOM 2681 C C . ILE A 1 344 ? 0.709 -22.425 -10.527 1.00 95.69 344 ILE A C 1
ATOM 2683 O O . ILE A 1 344 ? 0.552 -23.644 -10.477 1.00 95.69 344 ILE A O 1
ATOM 2687 N N . GLY A 1 345 ? -0.324 -21.576 -10.603 1.00 93.56 345 GLY A N 1
ATOM 2688 C CA . GLY A 1 345 ? -1.725 -21.999 -10.683 1.00 93.56 345 GLY A CA 1
ATOM 2689 C C . GLY A 1 345 ? -2.276 -22.639 -9.404 1.00 93.56 345 GLY A C 1
ATOM 2690 O O . GLY A 1 345 ? -3.219 -23.421 -9.481 1.00 93.56 345 GLY A O 1
ATOM 2691 N N . LYS A 1 346 ? -1.686 -22.345 -8.237 1.00 92.38 346 LYS A N 1
ATOM 2692 C CA . LYS A 1 346 ? -2.129 -22.866 -6.931 1.00 92.38 346 LYS A CA 1
ATOM 2693 C C . LYS A 1 346 ? -2.937 -21.870 -6.098 1.00 92.38 346 LYS A C 1
ATOM 2695 O O . LYS A 1 346 ? -3.429 -22.251 -5.041 1.00 92.38 346 LYS A O 1
ATOM 2700 N N . LEU A 1 347 ? -3.068 -20.621 -6.551 1.00 92.44 347 LEU A N 1
ATOM 2701 C CA . LEU A 1 347 ? -3.894 -19.625 -5.871 1.00 92.44 347 LEU A CA 1
ATOM 2702 C C . LEU A 1 347 ? -5.362 -20.084 -5.849 1.00 92.44 347 LEU A C 1
ATOM 2704 O O . LEU A 1 347 ? -5.982 -20.200 -6.905 1.00 92.44 347 LEU A O 1
ATOM 2708 N N . SER A 1 348 ? -5.912 -20.324 -4.656 1.00 90.19 348 SER A N 1
ATOM 2709 C CA . SER A 1 348 ? -7.290 -20.804 -4.463 1.00 90.19 348 SER A CA 1
ATOM 2710 C C . SER A 1 348 ? -8.122 -19.794 -3.670 1.00 90.19 348 SER A C 1
ATOM 2712 O O . SER A 1 348 ? -7.743 -19.424 -2.561 1.00 90.19 348 SER A O 1
ATOM 2714 N N . LEU A 1 349 ? -9.245 -19.333 -4.236 1.00 83.56 349 LEU A N 1
ATOM 2715 C CA . LEU A 1 349 ? -10.030 -18.197 -3.716 1.00 83.56 349 LEU A CA 1
ATOM 2716 C C . LEU A 1 349 ? -11.505 -18.533 -3.376 1.00 83.56 349 LEU A C 1
ATOM 2718 O O . LEU A 1 349 ? -12.257 -17.636 -3.006 1.00 83.56 349 LEU A O 1
ATOM 2722 N N . GLU A 1 350 ? -11.920 -19.804 -3.449 1.00 68.31 350 GLU A N 1
ATOM 2723 C CA . GLU A 1 350 ? -13.313 -20.287 -3.283 1.00 68.31 350 GLU A CA 1
ATOM 2724 C C . GLU A 1 350 ? -13.455 -21.300 -2.115 1.00 68.31 350 GLU A C 1
ATOM 2726 O O . GLU A 1 350 ? -12.596 -22.174 -1.982 1.00 68.31 350 GLU A O 1
ATOM 2731 N N . PRO A 1 351 ? -14.549 -21.289 -1.313 1.00 49.91 351 PRO A N 1
ATOM 2732 C CA . PRO A 1 351 ? -14.963 -20.164 -0.485 1.00 49.91 351 PRO A CA 1
ATOM 2733 C C . PRO A 1 351 ? -15.043 -20.536 1.014 1.00 49.91 351 PRO A C 1
ATOM 2735 O O . PRO A 1 351 ? -15.662 -21.520 1.412 1.00 49.91 351 PRO A O 1
ATOM 2738 N N . ALA A 1 352 ? -14.541 -19.649 1.868 1.00 35.09 352 ALA A N 1
ATOM 2739 C CA . ALA A 1 352 ? -15.185 -19.307 3.133 1.00 35.09 352 ALA A CA 1
ATOM 2740 C C . ALA A 1 352 ? -14.861 -17.833 3.425 1.00 35.09 352 ALA A C 1
ATOM 2742 O O . ALA A 1 352 ? -13.693 -17.447 3.306 1.00 35.09 352 ALA A O 1
ATOM 2743 N N . PRO A 1 353 ? -15.840 -16.980 3.792 1.00 41.59 353 PRO A N 1
ATOM 2744 C CA . PRO A 1 353 ? -15.498 -15.732 4.454 1.00 41.59 353 PRO A CA 1
ATOM 2745 C C . PRO A 1 353 ? -14.643 -16.100 5.676 1.00 41.59 353 PRO A C 1
ATOM 2747 O O . PRO A 1 353 ? -15.015 -17.028 6.400 1.00 41.59 353 PRO A O 1
ATOM 2750 N N . PRO A 1 354 ? -13.492 -15.439 5.876 1.00 39.38 354 PRO A N 1
ATOM 2751 C CA . PRO A 1 354 ? -12.539 -15.823 6.903 1.00 39.38 354 PRO A CA 1
ATOM 2752 C C . PRO A 1 354 ? -13.258 -15.912 8.238 1.00 39.38 354 PRO A C 1
ATOM 2754 O O . PRO A 1 354 ? -14.067 -15.035 8.560 1.00 39.38 354 PRO A O 1
ATOM 2757 N N . GLU A 1 355 ? -12.973 -16.992 8.963 1.00 40.59 355 GLU A N 1
ATOM 2758 C CA . GLU A 1 355 ? -13.464 -17.256 10.305 1.00 40.59 355 GLU A CA 1
ATOM 2759 C C . GLU A 1 355 ? -13.458 -15.939 11.082 1.00 40.59 355 GLU A C 1
ATOM 2761 O O . GLU A 1 355 ? -12.416 -15.327 11.352 1.00 40.59 355 GLU A O 1
ATOM 2766 N N . ILE A 1 356 ? -14.663 -15.425 11.329 1.00 39.44 356 ILE A N 1
ATOM 2767 C CA . ILE A 1 356 ? -14.852 -14.241 12.143 1.00 39.44 356 ILE A CA 1
ATOM 2768 C C . ILE A 1 356 ? -14.343 -14.684 13.501 1.00 39.44 356 ILE A C 1
ATOM 2770 O O . ILE A 1 356 ? -15.051 -15.387 14.212 1.00 39.44 356 ILE A O 1
ATOM 2774 N N . LEU A 1 357 ? -13.109 -14.310 13.848 1.00 37.62 357 LEU A N 1
ATOM 2775 C CA . LEU A 1 357 ? -12.636 -14.406 15.220 1.00 37.62 357 LEU A CA 1
ATOM 2776 C C . LEU A 1 357 ? -13.561 -13.508 16.046 1.00 37.62 357 LEU A C 1
ATOM 2778 O O . LEU A 1 357 ? -13.314 -12.302 16.189 1.00 37.62 357 LEU A O 1
ATOM 2782 N N . SER A 1 358 ? -14.671 -14.089 16.497 1.00 30.89 358 SER A N 1
ATOM 2783 C CA . SER A 1 358 ? -15.468 -13.616 17.606 1.00 30.89 358 SER A CA 1
ATOM 2784 C C . SER A 1 358 ? -14.553 -13.617 18.824 1.00 30.89 358 SER A C 1
ATOM 2786 O O . SER A 1 358 ? -13.758 -14.551 18.975 1.00 30.89 358 SER A O 1
ATOM 2788 N N . PRO A 1 359 ? -14.613 -12.587 19.679 1.00 31.56 359 PRO A N 1
ATOM 2789 C CA . PRO A 1 359 ? -13.834 -12.586 20.904 1.00 31.56 359 PRO A CA 1
ATOM 2790 C C . PRO A 1 359 ? -14.175 -13.857 21.684 1.00 31.56 359 PRO A C 1
ATOM 2792 O O . PRO A 1 359 ? -15.323 -14.060 22.077 1.00 31.56 359 PRO A O 1
ATOM 2795 N N . SER A 1 360 ? -13.190 -14.737 21.866 1.00 27.81 360 SER A N 1
ATOM 2796 C CA . SER A 1 360 ? -13.324 -15.804 22.852 1.00 27.81 360 SER A CA 1
ATOM 2797 C C . SER A 1 360 ? -13.511 -15.128 24.212 1.00 27.81 360 SER A C 1
ATOM 2799 O O . SER A 1 360 ? -12.758 -14.193 24.510 1.00 27.81 360 SER A O 1
ATOM 2801 N N . PRO A 1 361 ? -14.500 -15.531 25.027 1.00 30.94 361 PRO A N 1
ATOM 2802 C CA . PRO A 1 361 ? -14.609 -15.017 26.380 1.00 30.94 361 PRO A CA 1
ATOM 2803 C C . PRO A 1 361 ? -13.310 -15.350 27.113 1.00 30.94 361 PRO A C 1
ATOM 2805 O O . PRO A 1 361 ? -12.887 -16.506 27.166 1.00 30.94 361 PRO A O 1
ATOM 2808 N N . ILE A 1 362 ? -12.657 -14.312 27.630 1.00 30.70 362 ILE A N 1
ATOM 2809 C CA . ILE A 1 362 ? -11.509 -14.443 28.520 1.00 30.70 362 ILE A CA 1
ATOM 2810 C C . ILE A 1 362 ? -12.005 -15.263 29.714 1.00 30.70 362 ILE A C 1
ATOM 2812 O O . ILE A 1 362 ? -12.849 -14.794 30.474 1.00 30.70 362 ILE A O 1
ATOM 2816 N N . ARG A 1 363 ? -11.543 -16.511 29.851 1.00 31.92 363 ARG A N 1
ATOM 2817 C CA . ARG A 1 363 ? -11.705 -17.248 31.107 1.00 31.92 363 ARG A CA 1
ATOM 2818 C C . ARG A 1 363 ? -10.793 -16.583 32.129 1.00 31.92 363 ARG A C 1
ATOM 2820 O O . ARG A 1 363 ? -9.578 -16.570 31.945 1.00 31.92 363 ARG A O 1
ATOM 2827 N N . GLU A 1 364 ? -11.393 -16.011 33.166 1.00 29.06 364 GLU A N 1
ATOM 2828 C CA . GLU A 1 364 ? -10.675 -15.566 34.358 1.00 29.06 364 GLU A CA 1
ATOM 2829 C C . GLU A 1 364 ? -9.868 -16.746 34.933 1.00 29.06 364 GLU A C 1
ATOM 2831 O O . GLU A 1 364 ? -10.406 -17.855 35.024 1.00 29.06 364 GLU A O 1
ATOM 2836 N N . PRO A 1 365 ? -8.585 -16.561 35.293 1.00 31.67 365 PRO A N 1
ATOM 2837 C CA . PRO A 1 365 ? -7.829 -17.597 35.978 1.00 31.67 365 PRO A CA 1
ATOM 2838 C C . PRO A 1 365 ? -8.416 -17.810 37.374 1.00 31.67 365 PRO A C 1
ATOM 2840 O O . PRO A 1 365 ? -8.479 -16.889 38.187 1.00 31.67 365 PRO A O 1
ATOM 2843 N N . GLU A 1 366 ? -8.841 -19.039 37.638 1.00 34.19 366 GLU A N 1
ATOM 2844 C CA . GLU A 1 366 ? -9.334 -19.496 38.931 1.00 34.19 366 GLU A 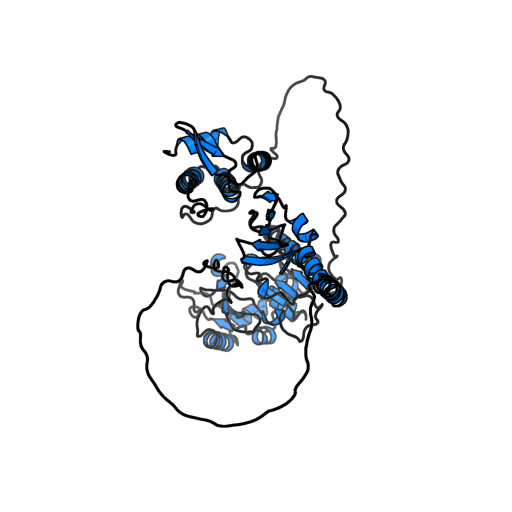CA 1
ATOM 2845 C C . GLU A 1 366 ? -8.222 -19.352 39.988 1.00 34.19 366 GLU A C 1
ATOM 2847 O O . GLU A 1 366 ? -7.139 -19.930 39.868 1.00 34.19 366 GLU A O 1
ATOM 2852 N N . LEU A 1 367 ? -8.469 -18.523 41.006 1.00 30.83 367 LEU A N 1
ATOM 2853 C CA . LEU A 1 367 ? -7.569 -18.302 42.138 1.00 30.83 367 LEU A CA 1
ATOM 2854 C C . LEU A 1 367 ? -7.478 -19.581 42.983 1.00 30.83 367 LEU A C 1
ATOM 2856 O O . LEU A 1 367 ? -8.399 -19.896 43.737 1.00 30.83 367 LEU A O 1
ATOM 2860 N N . LEU A 1 368 ? -6.360 -20.302 42.899 1.00 31.45 368 LEU A N 1
ATOM 2861 C CA . LEU A 1 368 ? -6.041 -21.363 43.859 1.00 31.45 368 LEU A CA 1
ATOM 2862 C C . LEU A 1 368 ? -5.457 -20.766 45.157 1.00 31.45 368 LEU A C 1
ATOM 2864 O O . LEU A 1 368 ? -4.676 -19.812 45.096 1.00 31.45 368 LEU A O 1
ATOM 2868 N N . PRO A 1 369 ? -5.817 -21.308 46.338 1.00 32.94 369 PRO A N 1
ATOM 2869 C CA . PRO A 1 369 ? -5.403 -20.769 47.631 1.00 32.94 369 PRO A CA 1
ATOM 2870 C C . PRO A 1 369 ? -3.943 -21.128 47.976 1.00 32.94 369 PRO A C 1
ATOM 2872 O O . PRO A 1 369 ? -3.395 -22.095 47.438 1.00 32.94 369 PRO A O 1
ATOM 2875 N N . PRO A 1 370 ? -3.295 -20.381 48.892 1.00 29.72 370 PRO A N 1
ATOM 2876 C CA . PRO A 1 370 ? -1.873 -20.533 49.169 1.00 29.72 370 PRO A CA 1
ATOM 2877 C C . PRO A 1 370 ? -1.615 -21.763 50.045 1.00 29.72 370 PRO A C 1
ATOM 2879 O O . PRO A 1 370 ? -2.311 -21.994 51.034 1.00 29.72 370 PRO A O 1
ATOM 2882 N N . THR A 1 371 ? -0.574 -22.530 49.722 1.00 30.03 371 THR A N 1
ATOM 2883 C CA . THR A 1 371 ? -0.028 -23.566 50.612 1.00 30.03 371 THR A CA 1
ATOM 2884 C C . THR A 1 371 ? 1.423 -23.275 50.981 1.00 30.03 371 THR A C 1
ATOM 2886 O O . THR A 1 371 ? 2.181 -22.655 50.241 1.00 30.03 371 THR A O 1
ATOM 2889 N N . VAL A 1 372 ? 1.735 -23.665 52.214 1.00 29.39 372 VAL A N 1
ATOM 2890 C CA . VAL A 1 372 ? 2.843 -23.235 53.070 1.00 29.39 372 VAL A CA 1
ATOM 2891 C C . VAL A 1 372 ? 4.128 -24.027 52.776 1.00 29.39 372 VAL A C 1
ATOM 2893 O O . VAL A 1 372 ? 4.076 -25.213 52.466 1.00 29.39 372 VAL A O 1
ATOM 2896 N N . ASN A 1 373 ? 5.277 -23.356 52.906 1.00 31.83 373 ASN A N 1
ATOM 2897 C CA . ASN A 1 373 ? 6.643 -23.870 52.728 1.00 31.83 373 ASN A CA 1
ATOM 2898 C C . ASN A 1 373 ? 7.043 -25.006 53.689 1.00 31.83 373 ASN A C 1
ATOM 2900 O O . ASN A 1 373 ? 6.774 -24.915 54.885 1.00 31.83 373 ASN A O 1
ATOM 2904 N N . SER A 1 374 ? 7.904 -25.919 53.214 1.00 26.70 374 SER A N 1
ATOM 2905 C CA . SER A 1 374 ? 8.956 -26.542 54.042 1.00 26.70 374 SER A CA 1
ATOM 2906 C C . SER A 1 374 ? 10.123 -27.131 53.214 1.00 26.70 374 SER A C 1
ATOM 2908 O O . SER A 1 374 ? 9.989 -28.177 52.593 1.00 26.70 374 SER A O 1
ATOM 2910 N N . THR A 1 375 ? 11.257 -26.418 53.263 1.00 29.02 375 THR A N 1
ATOM 2911 C CA . THR A 1 375 ? 12.676 -26.842 53.422 1.00 29.02 375 THR A CA 1
ATOM 2912 C C . THR A 1 375 ? 13.384 -27.929 52.575 1.00 29.02 375 THR A C 1
ATOM 2914 O O . THR A 1 375 ? 13.059 -29.105 52.648 1.00 29.02 375 THR A O 1
ATOM 2917 N N . GLN A 1 376 ? 14.549 -27.478 52.056 1.00 28.11 376 GLN A N 1
ATOM 2918 C CA . GLN A 1 376 ? 15.883 -28.113 51.892 1.00 28.11 376 GLN A CA 1
ATOM 2919 C C . GLN A 1 376 ? 16.238 -28.916 50.616 1.00 28.11 376 GLN A C 1
ATOM 2921 O O . GLN A 1 376 ? 15.683 -29.975 50.364 1.00 28.11 376 GLN A O 1
ATOM 2926 N N . GLY A 1 377 ? 17.320 -28.480 49.928 1.00 26.00 377 GLY A N 1
ATOM 2927 C CA . GLY A 1 377 ? 18.339 -29.416 49.409 1.00 26.00 377 GLY A CA 1
ATOM 2928 C C . GLY A 1 377 ? 18.891 -29.283 47.970 1.00 26.00 377 GLY A C 1
ATOM 2929 O O . GLY A 1 377 ? 18.635 -30.161 47.167 1.00 26.00 377 GLY A O 1
ATOM 2930 N N . VAL A 1 378 ? 19.739 -28.276 47.697 1.00 25.55 378 VAL A N 1
ATOM 2931 C CA . VAL A 1 378 ? 21.041 -28.363 46.963 1.00 25.55 378 VAL A CA 1
ATOM 2932 C C . VAL A 1 378 ? 21.119 -28.818 45.467 1.00 25.55 378 VAL A C 1
ATOM 2934 O O . VAL A 1 378 ? 21.116 -29.998 45.153 1.00 25.55 378 VAL A O 1
ATOM 2937 N N . ILE A 1 379 ? 21.394 -27.815 44.603 1.00 24.92 379 ILE A N 1
ATOM 2938 C CA . ILE A 1 379 ? 22.346 -27.695 43.451 1.00 24.92 379 ILE A CA 1
ATOM 2939 C C . ILE A 1 379 ? 22.261 -28.664 42.237 1.00 24.92 379 ILE A C 1
ATOM 2941 O O . ILE A 1 379 ? 22.742 -29.789 42.294 1.00 24.92 379 ILE A O 1
ATOM 2945 N N . SER A 1 380 ? 21.881 -28.150 41.050 1.00 24.47 380 SER A N 1
ATOM 2946 C CA . SER A 1 380 ? 22.802 -27.900 39.903 1.00 24.47 380 SER A CA 1
ATOM 2947 C C . SER A 1 380 ? 22.090 -27.528 38.580 1.00 24.47 380 SER A C 1
ATOM 2949 O O . SER A 1 380 ? 21.149 -28.175 38.143 1.00 24.47 380 SER A O 1
ATOM 2951 N N . SER A 1 381 ? 22.656 -26.511 37.915 1.00 26.22 381 SER A N 1
ATOM 2952 C CA . SER A 1 381 ? 22.693 -26.233 36.462 1.00 26.22 381 SER A CA 1
ATOM 2953 C C . SER A 1 381 ? 21.431 -25.871 35.646 1.00 26.22 381 SER A C 1
ATOM 2955 O O . SER A 1 381 ? 20.500 -26.649 35.477 1.00 26.22 381 SER A O 1
ATOM 2957 N N . SER A 1 382 ? 21.570 -24.721 34.966 1.00 26.11 382 SER A N 1
ATOM 2958 C CA . SER A 1 382 ? 20.834 -24.181 33.805 1.00 26.11 382 SER A CA 1
ATOM 2959 C C . SER A 1 382 ? 19.518 -23.430 34.063 1.00 26.11 382 SER A C 1
ATOM 2961 O O . SER A 1 382 ? 18.417 -23.917 33.832 1.00 26.11 382 SER A O 1
ATOM 2963 N N . SER A 1 383 ? 19.651 -22.165 34.474 1.00 25.56 383 SER A N 1
ATOM 2964 C CA . SER A 1 383 ? 18.624 -21.139 34.285 1.00 25.56 383 SER A CA 1
ATOM 2965 C C . SER A 1 383 ? 18.636 -20.674 32.825 1.00 25.56 383 SER A C 1
ATOM 2967 O O . SER A 1 383 ? 19.539 -19.954 32.405 1.00 25.56 383 SER A O 1
ATOM 2969 N N . ALA A 1 384 ? 17.648 -21.104 32.041 1.00 29.12 384 ALA A N 1
ATOM 2970 C CA . ALA A 1 384 ? 17.277 -20.412 30.813 1.00 29.12 384 ALA A CA 1
ATOM 2971 C C . ALA A 1 384 ? 16.309 -19.285 31.197 1.00 29.12 384 ALA A C 1
ATOM 2973 O O . ALA A 1 384 ? 15.158 -19.534 31.567 1.00 29.12 384 ALA A O 1
ATOM 2974 N N . ASP A 1 385 ? 16.833 -18.064 31.169 1.00 29.45 385 ASP A N 1
ATOM 2975 C CA . ASP A 1 385 ? 16.138 -16.822 31.468 1.00 29.45 385 ASP A CA 1
ATOM 2976 C C . ASP A 1 385 ? 14.912 -16.623 30.568 1.00 29.45 385 ASP A C 1
ATOM 2978 O O . ASP A 1 385 ? 14.998 -16.578 29.342 1.00 29.45 385 ASP A O 1
ATOM 2982 N N . ARG A 1 386 ? 13.751 -16.453 31.208 1.00 36.31 386 ARG A N 1
ATOM 2983 C CA . ARG A 1 386 ? 12.604 -15.730 30.653 1.00 36.31 386 ARG A CA 1
ATOM 2984 C C . ARG A 1 386 ? 12.662 -14.306 31.187 1.00 36.31 386 ARG A C 1
ATOM 2986 O O . ARG A 1 386 ? 11.975 -13.983 32.150 1.00 36.31 386 ARG A O 1
ATOM 2993 N N . THR A 1 387 ? 13.472 -13.464 30.564 1.00 30.45 387 THR A N 1
ATOM 2994 C CA . THR A 1 387 ? 13.458 -12.011 30.761 1.00 30.45 387 THR A CA 1
ATOM 2995 C C . THR A 1 387 ? 13.903 -11.323 29.476 1.00 30.45 387 THR A C 1
ATOM 2997 O O . THR A 1 387 ? 14.892 -11.736 28.882 1.00 30.45 387 THR A O 1
ATOM 3000 N N . ALA A 1 388 ? 13.181 -10.257 29.118 1.00 30.14 388 ALA A N 1
ATOM 3001 C CA . ALA A 1 388 ? 13.471 -9.278 28.066 1.00 30.14 388 ALA A CA 1
ATOM 3002 C C . ALA A 1 388 ? 13.371 -9.767 26.607 1.00 30.14 388 ALA A C 1
ATOM 3004 O O . ALA A 1 388 ? 14.351 -10.167 25.994 1.00 30.14 388 ALA A O 1
ATOM 3005 N N . ASP A 1 389 ? 12.176 -9.621 26.021 1.00 29.48 389 ASP A N 1
ATOM 3006 C CA . ASP A 1 389 ? 11.956 -9.710 24.564 1.00 29.48 389 ASP A CA 1
ATOM 3007 C C . ASP A 1 389 ? 11.504 -8.351 23.976 1.00 29.48 389 ASP A C 1
ATOM 3009 O O . ASP A 1 389 ? 10.728 -8.266 23.026 1.00 29.48 389 ASP A O 1
ATOM 3013 N N . TRP A 1 390 ? 11.961 -7.254 24.597 1.00 30.59 390 TRP A N 1
ATOM 3014 C CA . TRP A 1 390 ? 11.671 -5.867 24.205 1.00 30.59 390 TRP A CA 1
ATOM 3015 C C . TRP A 1 390 ? 12.929 -5.058 23.826 1.00 30.59 390 TRP A C 1
ATOM 3017 O O . TRP A 1 390 ? 12.837 -3.860 23.571 1.00 30.59 390 TRP A O 1
ATOM 3027 N N . ALA A 1 391 ? 14.091 -5.712 23.716 1.00 30.53 391 ALA A N 1
ATOM 3028 C CA . ALA A 1 391 ? 15.394 -5.044 23.617 1.00 30.53 391 ALA A CA 1
ATOM 3029 C C . ALA A 1 391 ? 15.982 -4.879 22.204 1.00 30.53 391 ALA A C 1
ATOM 3031 O O . ALA A 1 391 ? 17.065 -4.312 22.068 1.00 30.53 391 ALA A O 1
ATOM 3032 N N . LEU A 1 392 ? 15.360 -5.406 21.145 1.00 29.38 392 LEU A N 1
ATOM 3033 C CA . LEU A 1 392 ? 16.028 -5.525 19.839 1.00 29.38 392 LEU A CA 1
ATOM 3034 C C . LEU A 1 392 ? 15.133 -5.126 18.661 1.00 29.38 392 LEU A C 1
ATOM 3036 O O . LEU A 1 392 ? 14.896 -5.909 17.749 1.00 29.38 392 LEU A O 1
ATOM 3040 N N . GLU A 1 393 ? 14.713 -3.862 18.619 1.00 30.36 393 GLU A N 1
ATOM 3041 C CA . GLU A 1 393 ? 14.349 -3.209 17.357 1.00 30.36 393 GLU A CA 1
ATOM 3042 C C . GLU A 1 393 ? 15.063 -1.855 17.232 1.00 30.36 393 GLU A C 1
ATOM 3044 O O . GLU A 1 393 ? 15.197 -1.094 18.186 1.00 30.36 393 GLU A O 1
ATOM 3049 N N . ARG A 1 394 ? 15.625 -1.631 16.038 1.00 32.03 394 ARG A N 1
ATOM 3050 C CA . ARG A 1 394 ? 16.606 -0.594 15.688 1.00 32.03 394 ARG A CA 1
ATOM 3051 C C . ARG A 1 394 ? 16.249 0.805 16.202 1.00 32.03 394 ARG A C 1
ATOM 3053 O O . ARG A 1 394 ? 15.197 1.345 15.876 1.00 32.03 394 ARG A O 1
ATOM 3060 N N . LEU A 1 395 ? 17.232 1.403 16.873 1.00 28.75 395 LEU A N 1
ATOM 3061 C CA . LEU A 1 395 ? 17.330 2.822 17.211 1.00 28.75 395 LEU A CA 1
ATOM 3062 C C . LEU A 1 395 ? 17.037 3.713 15.982 1.00 28.75 395 LEU A C 1
ATOM 3064 O O . LEU A 1 395 ? 17.651 3.491 14.930 1.00 28.75 395 LEU A O 1
ATOM 3068 N N . PRO A 1 396 ? 16.138 4.711 16.089 1.00 31.69 396 PRO A N 1
ATOM 3069 C CA . PRO A 1 396 ? 16.008 5.759 15.088 1.00 31.69 396 PRO A CA 1
ATOM 3070 C C . PRO A 1 396 ? 17.273 6.633 15.037 1.00 31.69 396 PRO A C 1
ATOM 3072 O O . PRO A 1 396 ? 18.105 6.633 15.943 1.00 31.69 396 PRO A O 1
ATOM 3075 N N . ASP A 1 397 ? 17.417 7.319 13.908 1.00 29.92 397 ASP A N 1
ATOM 3076 C CA . ASP A 1 397 ? 18.535 8.170 13.504 1.00 29.92 397 ASP A CA 1
ATOM 3077 C C . ASP A 1 397 ? 19.052 9.103 14.622 1.00 29.92 397 ASP A C 1
ATOM 3079 O O . ASP A 1 397 ? 18.276 9.692 15.375 1.00 29.92 397 ASP A O 1
ATOM 3083 N N . ARG A 1 398 ? 20.382 9.226 14.731 1.00 35.31 398 ARG A N 1
ATOM 3084 C CA . ARG A 1 398 ? 21.087 9.959 15.795 1.00 35.31 398 ARG A CA 1
ATOM 3085 C C . ARG A 1 398 ? 20.953 11.469 15.600 1.00 35.31 398 ARG A C 1
ATOM 3087 O O . ARG A 1 398 ? 21.871 12.133 15.124 1.00 35.31 398 ARG A O 1
ATOM 3094 N N . THR A 1 399 ? 19.850 12.026 16.070 1.00 35.81 399 THR A N 1
ATOM 3095 C CA . THR A 1 399 ? 19.788 13.408 16.552 1.00 35.81 399 THR A CA 1
ATOM 3096 C C . THR A 1 399 ? 19.159 13.352 17.931 1.00 35.81 399 THR A C 1
ATOM 3098 O O . THR A 1 399 ? 18.053 12.838 18.033 1.00 35.81 399 THR A O 1
ATOM 3101 N N . ALA A 1 400 ? 19.865 13.809 18.972 1.00 41.66 400 ALA A N 1
ATOM 3102 C CA . ALA A 1 400 ? 19.373 13.860 20.349 1.00 41.66 400 ALA A CA 1
ATOM 3103 C C . ALA A 1 400 ? 17.910 14.339 20.379 1.00 41.66 400 ALA A C 1
ATOM 3105 O O . ALA A 1 400 ? 17.612 15.491 20.046 1.00 41.66 400 ALA A O 1
ATOM 3106 N N . ASP A 1 401 ? 17.005 13.403 20.666 1.00 48.12 401 ASP A N 1
ATOM 3107 C CA . ASP A 1 401 ? 15.569 13.621 20.580 1.00 48.12 401 ASP A CA 1
ATOM 3108 C C . ASP A 1 401 ? 15.165 14.537 21.739 1.00 48.12 401 ASP A C 1
ATOM 3110 O O . ASP A 1 401 ? 15.533 14.318 22.895 1.00 48.12 401 ASP A O 1
ATOM 3114 N N . ARG A 1 402 ? 14.480 15.633 21.413 1.00 66.69 402 ARG A N 1
ATOM 3115 C CA . ARG A 1 402 ? 14.097 16.669 22.383 1.00 66.69 402 ARG A CA 1
ATOM 3116 C C . ARG A 1 402 ? 13.133 16.083 23.419 1.00 66.69 402 ARG A C 1
ATOM 3118 O O . ARG A 1 402 ? 12.394 15.155 23.110 1.00 66.69 402 ARG A O 1
ATOM 3125 N N . ASP A 1 403 ? 13.098 16.670 24.620 1.00 72.75 403 ASP A N 1
ATOM 3126 C CA . ASP A 1 403 ? 12.134 16.301 25.671 1.00 72.75 403 ASP A CA 1
ATOM 3127 C C . ASP A 1 403 ? 10.712 16.143 25.086 1.00 72.75 403 ASP A C 1
ATOM 3129 O O . ASP A 1 403 ? 10.199 17.102 24.498 1.00 72.75 403 ASP A O 1
ATOM 3133 N N . PRO A 1 404 ? 10.067 14.966 25.235 1.00 63.03 404 PRO A N 1
ATOM 3134 C CA . PRO A 1 404 ? 8.774 14.670 24.618 1.00 63.03 404 PRO A CA 1
ATOM 3135 C C . PRO A 1 404 ? 7.595 15.427 25.249 1.00 63.03 404 PRO A C 1
ATOM 3137 O O . PRO A 1 404 ? 6.475 15.356 24.739 1.00 63.03 404 PRO A O 1
ATOM 3140 N N . ARG A 1 405 ? 7.821 16.162 26.345 1.00 65.44 405 ARG A N 1
ATOM 3141 C CA . ARG A 1 405 ? 6.846 17.061 26.983 1.00 65.44 405 ARG A CA 1
ATOM 3142 C C . ARG A 1 405 ? 7.397 18.488 27.080 1.00 65.44 405 ARG A C 1
ATOM 3144 O O . ARG A 1 405 ? 7.576 19.006 28.183 1.00 65.44 405 ARG A O 1
ATOM 3151 N N . PRO A 1 406 ? 7.615 19.178 25.944 1.00 60.62 406 PRO A N 1
ATOM 3152 C CA . PRO A 1 406 ? 8.119 20.552 25.954 1.00 60.62 406 PRO A CA 1
ATOM 3153 C C . PRO A 1 406 ? 7.118 21.546 26.575 1.00 60.62 406 PRO A C 1
ATOM 3155 O O . PRO A 1 406 ? 7.468 22.692 26.840 1.00 60.62 406 PRO A O 1
ATOM 3158 N N . ASP A 1 407 ? 5.868 21.126 26.807 1.00 58.44 407 ASP A N 1
ATOM 3159 C CA . ASP A 1 407 ? 4.851 21.870 27.550 1.00 58.44 407 ASP A CA 1
ATOM 3160 C C . ASP A 1 407 ? 5.120 21.923 29.066 1.00 58.44 407 ASP A C 1
ATOM 3162 O O . ASP A 1 407 ? 4.704 22.874 29.729 1.00 58.44 407 ASP A O 1
ATOM 3166 N N . LEU A 1 408 ? 5.854 20.952 29.617 1.00 73.00 408 LEU A N 1
ATOM 3167 C CA . LEU A 1 408 ? 6.294 20.929 31.013 1.00 73.00 408 LEU A CA 1
ATOM 3168 C C . LEU A 1 408 ? 7.652 21.637 31.132 1.00 73.00 408 LEU A C 1
ATOM 3170 O O . LEU A 1 408 ? 8.695 21.033 31.372 1.00 73.00 408 LEU A O 1
ATOM 3174 N N . VAL A 1 409 ? 7.621 22.954 30.919 1.00 75.69 409 VAL A N 1
ATOM 3175 C CA . VAL A 1 409 ? 8.816 23.798 30.730 1.00 75.69 409 VAL A CA 1
ATOM 3176 C C . VAL A 1 409 ? 9.750 23.799 31.946 1.00 75.69 409 VAL A C 1
ATOM 3178 O O . VAL A 1 409 ? 10.960 23.930 31.789 1.00 75.69 409 VAL A O 1
ATOM 3181 N N . THR A 1 410 ? 9.206 23.639 33.155 1.00 83.56 410 THR A N 1
ATOM 3182 C CA . THR A 1 410 ? 9.929 23.822 34.427 1.00 83.56 410 THR A CA 1
ATOM 3183 C C . THR A 1 410 ? 11.105 22.875 34.620 1.00 83.56 410 THR A C 1
ATOM 3185 O O . THR A 1 410 ? 12.087 23.250 35.246 1.00 83.56 410 THR A O 1
ATOM 3188 N N . ASP A 1 411 ? 11.005 21.658 34.097 1.00 89.81 411 ASP A N 1
ATOM 3189 C CA . ASP A 1 411 ? 12.003 20.601 34.254 1.00 89.81 411 ASP A CA 1
ATOM 3190 C C . ASP A 1 411 ? 12.476 20.043 32.904 1.00 89.81 411 ASP A C 1
ATOM 3192 O O . ASP A 1 411 ? 13.213 19.060 32.851 1.00 89.81 411 ASP A O 1
ATOM 3196 N N . SER A 1 412 ? 12.075 20.693 31.805 1.00 83.50 412 SER A N 1
ATOM 3197 C CA . SER A 1 412 ? 12.353 20.242 30.440 1.00 83.50 412 SER A CA 1
ATOM 3198 C C . SER A 1 412 ? 13.851 20.139 30.151 1.00 83.50 412 SER A C 1
ATOM 3200 O O . SER A 1 412 ? 14.304 19.177 29.537 1.00 83.50 412 SER A O 1
ATOM 3202 N N . HIS A 1 413 ? 14.643 21.086 30.659 1.00 87.69 413 HIS A N 1
ATOM 3203 C CA . HIS A 1 413 ? 16.098 21.075 30.506 1.00 87.69 413 HIS A CA 1
ATOM 3204 C C . HIS A 1 413 ? 16.765 19.883 31.217 1.00 87.69 413 HIS A C 1
ATOM 3206 O O . HIS A 1 413 ? 17.666 19.263 30.656 1.00 87.69 413 HIS A O 1
ATOM 3212 N N . PHE A 1 414 ? 16.301 19.513 32.418 1.00 91.69 414 PHE A N 1
ATOM 3213 C CA . PHE A 1 414 ? 16.814 18.333 33.126 1.00 91.69 414 PHE A CA 1
ATOM 3214 C C . PHE A 1 414 ? 16.423 17.041 32.413 1.00 91.69 414 PHE A C 1
ATOM 3216 O O . PHE A 1 414 ? 17.226 16.118 32.324 1.00 91.69 414 PHE A O 1
ATOM 3223 N N . TRP A 1 415 ? 15.213 16.983 31.856 1.00 91.38 415 TRP A N 1
ATOM 3224 C CA . TRP A 1 415 ? 14.765 15.831 31.079 1.00 91.38 415 TRP A CA 1
ATOM 3225 C C . TRP A 1 415 ? 15.535 15.648 29.777 1.00 91.38 415 TRP A C 1
ATOM 3227 O O . TRP A 1 415 ? 15.843 14.513 29.425 1.00 91.38 415 TRP A O 1
ATOM 3237 N N . GLN A 1 416 ? 15.883 16.737 29.088 1.00 86.62 416 GLN A N 1
ATOM 3238 C CA . GLN A 1 416 ? 16.743 16.673 27.904 1.00 86.62 416 GLN A CA 1
ATOM 3239 C C . GLN A 1 416 ? 18.099 16.051 28.247 1.00 86.62 416 GLN A C 1
ATOM 3241 O O . GLN A 1 416 ? 18.492 15.078 27.610 1.00 86.62 416 GLN A O 1
ATOM 3246 N N . GLN A 1 417 ? 18.756 16.540 29.303 1.00 89.62 417 GLN A N 1
ATOM 3247 C CA . GLN A 1 417 ? 20.038 15.991 29.755 1.00 89.62 417 GLN A CA 1
ATOM 3248 C C . GLN A 1 417 ? 19.917 14.529 30.207 1.00 89.62 417 GLN A C 1
ATOM 3250 O O . GLN A 1 417 ? 20.744 13.700 29.843 1.00 89.62 417 GLN A O 1
ATOM 3255 N N . LEU A 1 418 ? 18.856 14.176 30.941 1.00 90.50 418 LEU A N 1
ATOM 3256 C CA . LEU A 1 418 ? 18.633 12.803 31.397 1.00 90.50 418 LEU A CA 1
ATOM 3257 C C . LEU A 1 418 ? 18.463 11.825 30.230 1.00 90.50 418 LEU A C 1
ATOM 3259 O O . LEU A 1 418 ? 19.039 10.736 30.248 1.00 90.50 418 LEU A O 1
ATOM 3263 N N . LEU A 1 419 ? 17.686 12.207 29.215 1.00 86.94 419 LEU A N 1
ATOM 3264 C CA . LEU A 1 419 ? 17.472 11.392 28.019 1.00 86.94 419 LEU A CA 1
ATOM 3265 C C . LEU A 1 419 ? 18.736 11.311 27.155 1.00 86.94 419 LEU A C 1
ATOM 3267 O O . LEU A 1 419 ? 19.022 10.248 26.606 1.00 86.94 419 LEU A O 1
ATOM 3271 N N . GLU A 1 420 ? 19.528 12.381 27.086 1.00 84.56 420 GLU A N 1
ATOM 3272 C CA . GLU A 1 420 ? 20.823 12.381 26.403 1.00 84.56 420 GLU A CA 1
ATOM 3273 C C . GLU A 1 420 ? 21.818 11.431 27.089 1.00 84.56 420 GLU A C 1
ATOM 3275 O O . GLU A 1 420 ? 22.371 10.546 26.429 1.00 84.56 420 GLU A O 1
ATOM 3280 N N . CYS A 1 421 ? 21.962 11.510 28.417 1.00 85.19 421 CYS A N 1
ATOM 3281 C CA . CYS A 1 421 ? 22.782 10.577 29.194 1.00 85.19 421 CYS A CA 1
ATOM 3282 C C . CYS A 1 421 ? 22.303 9.126 29.021 1.00 85.19 421 CYS A C 1
ATOM 3284 O O . CYS A 1 421 ? 23.117 8.230 28.793 1.00 85.19 421 CYS A O 1
ATOM 3286 N N . ALA A 1 422 ? 20.987 8.888 29.064 1.00 83.69 422 ALA A N 1
ATOM 3287 C CA . ALA A 1 422 ? 20.405 7.563 28.851 1.00 83.69 422 ALA A CA 1
ATOM 3288 C C . ALA A 1 422 ? 20.663 7.022 27.434 1.00 83.69 422 ALA A C 1
ATOM 3290 O O . ALA A 1 422 ? 20.915 5.829 27.275 1.00 83.69 422 ALA A O 1
ATOM 3291 N N . SER A 1 423 ? 20.651 7.884 26.411 1.00 77.81 423 SER A N 1
ATOM 3292 C CA . SER A 1 423 ? 20.925 7.499 25.018 1.00 77.81 423 SER A CA 1
ATOM 3293 C C . SER A 1 423 ? 22.372 7.045 24.780 1.00 77.81 423 SER A C 1
ATOM 3295 O O . SER A 1 423 ? 22.648 6.322 23.822 1.00 77.81 423 SER A O 1
ATOM 3297 N N . CYS A 1 424 ? 23.292 7.443 25.665 1.00 77.62 424 CYS A N 1
ATOM 3298 C CA . CYS A 1 424 ? 24.703 7.065 25.613 1.00 77.62 424 CYS A CA 1
ATOM 3299 C C . CYS A 1 424 ? 24.999 5.724 26.304 1.00 77.62 424 CYS A C 1
ATOM 3301 O O . CYS A 1 424 ? 26.125 5.228 26.212 1.00 77.62 424 CYS A O 1
ATOM 3303 N N . LEU A 1 425 ? 24.023 5.134 27.003 1.00 75.69 425 LEU A N 1
ATOM 3304 C CA . LEU A 1 425 ? 24.198 3.851 27.677 1.00 75.69 425 LEU A CA 1
ATOM 3305 C C . LEU A 1 425 ? 24.160 2.674 26.694 1.00 75.69 425 LEU A C 1
ATOM 3307 O O . LEU A 1 425 ? 23.506 2.704 25.655 1.00 75.69 425 LEU A O 1
ATOM 3311 N N . VAL A 1 426 ? 24.828 1.584 27.080 1.00 60.41 426 VAL A N 1
ATOM 3312 C CA . VAL A 1 426 ? 24.798 0.301 26.354 1.00 60.41 426 VAL A CA 1
ATOM 3313 C C . VAL A 1 426 ? 23.435 -0.404 26.497 1.00 60.41 426 VAL A C 1
ATOM 3315 O O . VAL A 1 426 ? 23.130 -1.305 25.723 1.00 60.41 426 VAL A O 1
ATOM 3318 N N . GLU A 1 427 ? 22.595 0.029 27.446 1.00 68.94 427 GLU A N 1
ATOM 3319 C CA . GLU A 1 427 ? 21.241 -0.483 27.700 1.00 68.94 427 GLU A CA 1
ATOM 3320 C C . GLU A 1 427 ? 20.164 0.434 27.066 1.00 68.94 427 GLU A C 1
ATOM 3322 O O . GLU A 1 427 ? 19.656 1.339 27.736 1.00 68.94 427 GLU A O 1
ATOM 3327 N N . PRO A 1 428 ? 19.765 0.221 25.792 1.00 60.44 428 PRO A N 1
ATOM 3328 C CA . PRO A 1 428 ? 18.817 1.094 25.074 1.00 60.44 428 PRO A CA 1
ATOM 3329 C C . PRO A 1 428 ? 17.409 1.108 25.691 1.00 60.44 428 PRO A C 1
ATOM 3331 O O . PRO A 1 428 ? 16.622 2.033 25.491 1.00 60.44 428 PRO A O 1
ATOM 3334 N N . GLU A 1 429 ? 17.108 0.088 26.484 1.00 68.50 429 GLU A N 1
ATOM 3335 C CA . GLU A 1 429 ? 15.878 -0.095 27.241 1.00 68.50 429 GLU A CA 1
ATOM 3336 C C . GLU A 1 429 ? 15.589 1.035 28.249 1.00 68.50 429 GLU A C 1
ATOM 3338 O O . GLU A 1 429 ? 14.431 1.386 28.492 1.00 68.50 429 GLU A O 1
ATOM 3343 N N . ILE A 1 430 ? 16.639 1.643 28.811 1.00 81.00 430 ILE A N 1
ATOM 3344 C CA . ILE A 1 430 ? 16.527 2.717 29.808 1.00 81.00 430 ILE A CA 1
ATOM 3345 C C . ILE A 1 430 ? 16.004 4.007 29.197 1.00 81.00 430 ILE A C 1
ATOM 3347 O O . ILE A 1 430 ? 15.164 4.678 29.799 1.00 81.00 430 ILE A O 1
ATOM 3351 N N . PHE A 1 431 ? 16.462 4.332 27.989 1.00 81.38 431 PHE A N 1
ATOM 3352 C CA . PHE A 1 431 ? 15.977 5.494 27.260 1.00 81.38 431 PHE A CA 1
ATOM 3353 C C . PHE A 1 431 ? 14.463 5.400 27.044 1.00 81.38 431 PHE A C 1
ATOM 3355 O O . PHE A 1 431 ? 13.734 6.325 27.395 1.00 81.38 431 PHE A O 1
ATOM 3362 N N . GLY A 1 432 ? 13.976 4.257 26.544 1.00 68.88 432 GLY A N 1
ATOM 3363 C CA . GLY A 1 432 ? 12.547 4.040 26.303 1.00 68.88 432 GLY A CA 1
ATOM 3364 C C . GLY A 1 432 ? 11.701 4.154 27.576 1.00 68.88 432 GLY A C 1
ATOM 3365 O O . GLY A 1 432 ? 10.652 4.801 27.569 1.00 68.88 432 GLY A O 1
ATOM 3366 N N . ALA A 1 433 ? 12.183 3.594 28.688 1.00 76.38 433 ALA A N 1
ATOM 3367 C CA . ALA A 1 433 ? 11.510 3.657 29.983 1.00 76.38 433 ALA A CA 1
ATOM 3368 C C . ALA A 1 433 ? 11.415 5.091 30.539 1.00 76.38 433 ALA A C 1
ATOM 3370 O O . ALA A 1 433 ? 10.335 5.537 30.935 1.00 76.38 433 ALA A O 1
ATOM 3371 N N . LEU A 1 434 ? 12.525 5.835 30.530 1.00 80.88 434 LEU A N 1
ATOM 3372 C CA . LEU A 1 434 ? 12.577 7.227 30.987 1.00 80.88 434 LEU A CA 1
ATOM 3373 C C . LEU A 1 434 ? 11.738 8.146 30.093 1.00 80.88 434 LEU A C 1
ATOM 3375 O O . LEU A 1 434 ? 10.958 8.956 30.595 1.00 80.88 434 LEU A O 1
ATOM 3379 N N . HIS A 1 435 ? 11.824 7.961 28.775 1.00 80.56 435 HIS A N 1
ATOM 3380 C CA . HIS A 1 435 ? 10.997 8.672 27.807 1.00 80.56 435 HIS A CA 1
ATOM 3381 C C . HIS A 1 435 ? 9.500 8.435 28.072 1.00 80.56 435 HIS A C 1
ATOM 3383 O O . HIS A 1 435 ? 8.708 9.380 28.091 1.00 80.56 435 HIS A O 1
ATOM 3389 N N . GLY A 1 436 ? 9.097 7.189 28.347 1.00 65.25 436 GLY A N 1
ATOM 3390 C CA . GLY A 1 436 ? 7.719 6.835 28.701 1.00 65.25 436 GLY A CA 1
ATOM 3391 C C . GLY A 1 436 ? 7.225 7.499 29.991 1.00 65.25 436 GLY A C 1
ATOM 3392 O O . GLY A 1 436 ? 6.116 8.038 30.024 1.00 65.25 436 GLY A O 1
ATOM 3393 N N . LEU A 1 437 ? 8.053 7.530 31.040 1.00 78.38 437 LEU A N 1
ATOM 3394 C CA . LEU A 1 437 ? 7.721 8.211 32.297 1.00 78.38 437 LEU A CA 1
ATOM 3395 C C . LEU A 1 437 ? 7.541 9.716 32.103 1.00 78.38 437 LEU A C 1
ATOM 3397 O O . LEU A 1 437 ? 6.545 10.275 32.571 1.00 78.38 437 LEU A O 1
ATOM 3401 N N . ARG A 1 438 ? 8.437 10.360 31.347 1.00 84.31 438 ARG A N 1
ATOM 3402 C CA . ARG A 1 438 ? 8.293 11.776 30.996 1.00 84.31 438 ARG A CA 1
ATOM 3403 C C . ARG A 1 438 ? 6.980 12.042 30.272 1.00 84.31 438 ARG A C 1
ATOM 3405 O O . ARG A 1 438 ? 6.249 12.957 30.639 1.00 84.31 438 ARG A O 1
ATOM 3412 N N . CYS A 1 439 ? 6.615 11.204 29.303 1.00 68.12 439 CYS A N 1
ATOM 3413 C CA . CYS A 1 439 ? 5.345 11.332 28.585 1.00 68.12 439 CYS A CA 1
ATOM 3414 C C . CYS A 1 439 ? 4.122 11.254 29.515 1.00 68.12 439 CYS A C 1
ATOM 3416 O O . CYS A 1 439 ? 3.150 11.989 29.317 1.00 68.12 439 CYS A O 1
ATOM 3418 N N . CYS A 1 440 ? 4.185 10.411 30.550 1.00 62.81 440 CYS A N 1
ATOM 3419 C CA . CYS A 1 440 ? 3.155 10.291 31.584 1.00 62.81 440 CYS A CA 1
ATOM 3420 C C . CYS A 1 440 ? 3.077 11.501 32.533 1.00 62.81 440 CYS A C 1
ATOM 3422 O O . CYS A 1 440 ? 2.165 11.560 33.351 1.00 62.81 440 CYS A O 1
ATOM 3424 N N . GLY A 1 441 ? 3.984 12.470 32.398 1.00 67.00 441 GLY A N 1
ATOM 3425 C CA . GLY A 1 441 ? 4.011 13.681 33.209 1.00 67.00 441 GLY A CA 1
ATOM 3426 C C . GLY A 1 441 ? 4.815 13.537 34.496 1.00 67.00 441 GLY A C 1
ATOM 3427 O O . GLY A 1 441 ? 4.647 14.364 35.388 1.00 67.00 441 GLY A O 1
ATOM 3428 N N . VAL A 1 442 ? 5.690 12.525 34.589 1.00 83.88 442 VAL A N 1
ATOM 3429 C CA . VAL A 1 442 ? 6.728 12.478 35.627 1.00 83.88 442 VAL A CA 1
ATOM 3430 C C . VAL A 1 442 ? 7.626 13.692 35.460 1.00 83.88 442 VAL A C 1
ATOM 3432 O O . VAL A 1 442 ? 8.038 14.034 34.345 1.00 83.88 442 VAL A O 1
ATOM 3435 N N . GLN A 1 443 ? 7.918 14.342 36.579 1.00 91.50 443 GLN A N 1
ATOM 3436 C CA . GLN A 1 443 ? 8.758 15.525 36.606 1.00 91.50 443 GLN A CA 1
ATOM 3437 C C . GLN A 1 443 ? 10.073 15.258 37.328 1.00 91.50 443 GLN A C 1
ATOM 3439 O O . GLN A 1 443 ? 10.158 14.362 38.164 1.00 91.50 443 GLN A O 1
ATOM 3444 N N . ILE A 1 444 ? 11.097 16.044 37.015 1.00 94.56 444 ILE A N 1
ATOM 3445 C CA . ILE A 1 444 ? 12.335 16.101 37.793 1.00 94.56 444 ILE A CA 1
ATOM 3446 C C . ILE A 1 444 ? 12.238 17.292 38.744 1.00 94.56 444 ILE A C 1
ATOM 3448 O O . ILE A 1 444 ? 11.891 18.402 38.342 1.00 94.56 444 ILE A O 1
ATOM 3452 N N . THR A 1 445 ? 12.549 17.070 40.018 1.00 92.62 445 THR A N 1
ATOM 3453 C CA . THR A 1 445 ? 12.672 18.143 41.006 1.00 92.62 445 THR A CA 1
ATOM 3454 C C . THR A 1 445 ? 13.987 18.036 41.758 1.00 92.62 445 THR A C 1
ATOM 3456 O O . THR A 1 445 ? 14.550 16.952 41.919 1.00 92.62 445 THR A O 1
ATOM 3459 N N . GLN A 1 446 ? 14.467 19.172 42.248 1.00 90.62 446 GLN A N 1
ATOM 3460 C CA . GLN A 1 446 ? 15.664 19.238 43.063 1.00 90.62 446 GLN A CA 1
ATOM 3461 C C . GLN A 1 446 ? 15.311 19.014 44.536 1.00 90.62 446 GLN A C 1
ATOM 3463 O O . GLN A 1 446 ? 14.520 19.745 45.134 1.00 90.62 446 GLN A O 1
ATOM 3468 N N . ARG A 1 447 ? 15.945 18.015 45.148 1.00 87.69 447 ARG A N 1
ATOM 3469 C CA . ARG A 1 447 ? 15.904 17.758 46.587 1.00 87.69 447 ARG A CA 1
ATOM 3470 C C . ARG A 1 447 ? 17.310 17.928 47.155 1.00 87.69 447 ARG A C 1
ATOM 3472 O O . ARG A 1 447 ? 18.144 17.029 47.075 1.00 87.69 447 ARG A O 1
ATOM 3479 N N . GLY A 1 448 ? 17.580 19.101 47.728 1.00 85.69 448 GLY A N 1
ATOM 3480 C CA . GLY A 1 448 ? 18.922 19.462 48.193 1.00 85.69 448 GLY A CA 1
ATOM 3481 C C . GLY A 1 448 ? 19.891 19.621 47.018 1.00 85.69 448 GLY A C 1
ATOM 3482 O O . GLY A 1 448 ? 19.622 20.388 46.101 1.00 85.69 448 GLY A O 1
ATOM 3483 N N . SER A 1 449 ? 21.005 18.889 47.027 1.00 83.56 449 SER A N 1
ATOM 3484 C CA . SER A 1 449 ? 21.986 18.870 45.930 1.00 83.56 449 SER A CA 1
ATOM 3485 C C . SER A 1 449 ? 21.728 17.772 44.890 1.00 83.56 449 SER A C 1
ATOM 3487 O O . SER A 1 449 ? 22.609 17.486 44.088 1.00 83.56 449 SER A O 1
ATOM 3489 N N . THR A 1 450 ? 20.570 17.104 44.935 1.00 86.00 450 THR A N 1
ATOM 3490 C CA . THR A 1 450 ? 20.262 15.951 44.073 1.00 86.00 450 THR A CA 1
ATOM 3491 C C . THR A 1 450 ? 18.985 16.172 43.279 1.00 86.00 450 THR A C 1
ATOM 3493 O O . THR A 1 450 ? 18.024 16.738 43.804 1.00 86.00 450 THR A O 1
ATOM 3496 N N . LEU A 1 451 ? 18.964 15.709 42.032 1.00 93.44 451 LEU A N 1
ATOM 3497 C CA . LEU A 1 451 ? 17.762 15.650 41.208 1.00 93.44 451 LEU A CA 1
ATOM 3498 C C . LEU A 1 451 ? 17.054 14.314 41.436 1.00 93.44 451 LEU A C 1
ATOM 3500 O O . LEU A 1 451 ? 17.696 13.268 41.494 1.00 93.44 451 LEU A O 1
ATOM 3504 N N . ILE A 1 452 ? 15.730 14.354 41.576 1.00 93.12 452 ILE A N 1
ATOM 3505 C CA . ILE A 1 452 ? 14.892 13.167 41.764 1.00 93.12 452 ILE A CA 1
ATOM 3506 C C . ILE A 1 452 ? 13.686 13.205 40.831 1.00 93.12 452 ILE A C 1
ATOM 3508 O O . ILE A 1 452 ? 13.162 14.275 40.513 1.00 93.12 452 ILE A O 1
ATOM 3512 N N . LEU A 1 453 ? 13.208 12.024 40.446 1.00 93.44 453 LEU A N 1
ATOM 3513 C CA . LEU A 1 453 ? 11.934 11.877 39.752 1.00 93.44 453 LEU A CA 1
ATOM 3514 C C . LEU A 1 453 ? 10.779 11.951 40.753 1.00 93.44 453 LEU A C 1
ATOM 3516 O O . LEU A 1 453 ? 10.808 11.330 41.818 1.00 93.44 453 LEU A O 1
ATOM 3520 N N . VAL A 1 454 ? 9.754 12.719 40.400 1.00 92.38 454 VAL A N 1
ATOM 3521 C CA . VAL A 1 454 ? 8.522 12.884 41.171 1.00 92.38 454 VAL A CA 1
ATOM 3522 C C . VAL A 1 454 ? 7.298 12.636 40.293 1.00 92.38 454 VAL A C 1
ATOM 3524 O O . VAL A 1 454 ? 7.362 12.860 39.084 1.00 92.38 454 VAL A O 1
ATOM 3527 N N . PRO A 1 455 ? 6.159 12.224 40.884 1.00 84.94 455 PRO A N 1
ATOM 3528 C CA . PRO A 1 455 ? 4.956 11.868 40.130 1.00 84.94 455 PRO A CA 1
ATOM 3529 C C . PRO A 1 455 ? 4.488 12.927 39.122 1.00 84.94 455 PRO A C 1
ATOM 3531 O O . PRO A 1 455 ? 3.975 12.571 38.064 1.00 84.94 455 PRO A O 1
ATOM 3534 N N . GLY A 1 456 ? 4.688 14.213 39.432 1.00 89.62 456 GLY A N 1
ATOM 3535 C CA . GLY A 1 456 ? 4.283 15.326 38.577 1.00 89.62 456 GLY A CA 1
ATOM 3536 C C . GLY A 1 456 ? 2.773 15.334 38.345 1.00 89.62 456 GLY A C 1
ATOM 3537 O O . GLY A 1 456 ? 2.004 15.590 39.271 1.00 89.62 456 GLY A O 1
ATOM 3538 N N . GLU A 1 457 ? 2.345 15.045 37.115 1.00 73.12 457 GLU A N 1
ATOM 3539 C CA . GLU A 1 457 ? 0.922 14.946 36.752 1.00 73.12 457 GLU A CA 1
ATOM 3540 C C . GLU A 1 457 ? 0.260 13.618 37.174 1.00 73.12 457 GLU A C 1
ATOM 3542 O O . GLU A 1 457 ? -0.969 13.511 37.106 1.00 73.12 457 GLU A O 1
ATOM 3547 N N . LEU A 1 458 ? 1.042 12.621 37.606 1.00 64.31 458 LEU A N 1
ATOM 3548 C CA . LEU A 1 458 ? 0.550 11.326 38.091 1.00 64.31 458 LEU A CA 1
ATOM 3549 C C . LEU A 1 458 ? 0.186 11.379 39.577 1.00 64.31 458 LEU A C 1
ATOM 3551 O O . LEU A 1 458 ? 0.833 12.058 40.379 1.00 64.31 458 LEU A O 1
ATOM 3555 N N . SER A 1 459 ? -0.808 10.587 39.975 1.00 76.81 459 SER A N 1
ATOM 3556 C CA . SER A 1 459 ? -1.001 10.257 41.389 1.00 76.81 459 SER A CA 1
ATOM 3557 C C . SER A 1 459 ? 0.143 9.365 41.910 1.00 76.81 459 SER A C 1
ATOM 3559 O O . SER A 1 459 ? 0.822 8.698 41.124 1.00 76.81 459 SER A O 1
ATOM 3561 N N . PRO A 1 460 ? 0.366 9.298 43.237 1.00 78.38 460 PRO A N 1
ATOM 3562 C CA . PRO A 1 460 ? 1.407 8.442 43.809 1.00 78.38 460 PRO A CA 1
ATOM 3563 C C . PRO A 1 460 ? 1.288 6.958 43.419 1.00 78.38 460 PRO A C 1
ATOM 3565 O O . PRO A 1 460 ? 2.299 6.314 43.160 1.00 78.38 460 PRO A O 1
ATOM 3568 N N . GLU A 1 461 ? 0.070 6.420 43.332 1.00 74.06 461 GLU A N 1
ATOM 3569 C CA . GLU A 1 461 ? -0.181 5.016 42.967 1.00 74.06 461 GLU A CA 1
ATOM 3570 C C . GLU A 1 461 ? 0.110 4.746 41.482 1.00 74.06 461 GLU A C 1
ATOM 3572 O O . GLU A 1 461 ? 0.730 3.739 41.125 1.00 74.06 461 GLU A O 1
ATOM 3577 N N . GLU A 1 462 ? -0.279 5.677 40.607 1.00 60.31 462 GLU A N 1
ATOM 3578 C CA . GLU A 1 462 ? 0.008 5.612 39.170 1.00 60.31 462 GLU A CA 1
ATOM 3579 C C . GLU A 1 462 ? 1.504 5.736 38.892 1.00 60.31 462 GLU A C 1
ATOM 3581 O O . GLU A 1 462 ? 2.028 5.031 38.032 1.00 60.31 462 GLU A O 1
ATOM 3586 N N . TYR A 1 463 ? 2.197 6.596 39.641 1.00 77.88 463 TYR A N 1
ATOM 3587 C CA . TYR A 1 463 ? 3.643 6.734 39.551 1.00 77.88 463 TYR A CA 1
ATOM 3588 C C . TYR A 1 463 ? 4.358 5.442 39.941 1.00 77.88 463 TYR A C 1
ATOM 3590 O O . TYR A 1 463 ? 5.222 4.985 39.201 1.00 77.88 463 TYR A O 1
ATOM 3598 N N . VAL A 1 464 ? 3.969 4.814 41.055 1.00 79.81 464 VAL A N 1
ATOM 3599 C CA . VAL A 1 464 ? 4.546 3.531 41.489 1.00 79.81 464 VAL A CA 1
ATOM 3600 C C . VAL A 1 464 ? 4.290 2.432 40.459 1.00 79.81 464 VAL A C 1
ATOM 3602 O O . VAL A 1 464 ? 5.190 1.650 40.163 1.00 79.81 464 VAL A O 1
ATOM 3605 N N . THR A 1 465 ? 3.091 2.390 39.878 1.00 70.19 465 THR A N 1
ATOM 3606 C CA . THR A 1 465 ? 2.751 1.415 38.832 1.00 70.19 465 THR A CA 1
ATOM 3607 C C . THR A 1 465 ? 3.611 1.632 37.586 1.00 70.19 465 THR A C 1
ATOM 3609 O O . THR A 1 465 ? 4.311 0.720 37.160 1.00 70.19 465 THR A O 1
ATOM 3612 N N . ALA A 1 466 ? 3.653 2.861 37.061 1.00 64.56 466 ALA A N 1
ATOM 3613 C CA . ALA A 1 466 ? 4.466 3.202 35.895 1.00 64.56 466 ALA A CA 1
ATOM 3614 C C . ALA A 1 466 ? 5.968 2.973 36.140 1.00 64.56 466 ALA A C 1
ATOM 3616 O O . ALA A 1 466 ? 6.692 2.548 35.243 1.00 64.56 466 ALA A O 1
ATOM 3617 N N . TRP A 1 467 ? 6.438 3.228 37.361 1.00 80.44 467 TRP A N 1
ATOM 3618 C CA . TRP A 1 467 ? 7.809 2.953 37.773 1.00 80.44 467 TRP A CA 1
ATOM 3619 C C . TRP A 1 467 ? 8.121 1.456 37.771 1.00 80.44 467 TRP A C 1
ATOM 3621 O O . TRP A 1 467 ? 9.140 1.044 37.225 1.00 80.44 467 TRP A O 1
ATOM 3631 N N . ASN A 1 468 ? 7.254 0.631 38.358 1.00 78.19 468 ASN A N 1
ATOM 3632 C CA . ASN A 1 468 ? 7.458 -0.815 38.410 1.00 78.19 468 ASN A CA 1
ATOM 3633 C C . ASN A 1 468 ? 7.393 -1.448 37.016 1.00 78.19 468 ASN A C 1
ATOM 3635 O O . ASN A 1 468 ? 8.194 -2.326 36.709 1.00 78.19 468 ASN A O 1
ATOM 3639 N N . ASP A 1 469 ? 6.501 -0.967 36.156 1.00 67.25 469 ASP A N 1
ATOM 3640 C CA . ASP A 1 469 ? 6.362 -1.494 34.799 1.00 67.25 469 ASP A CA 1
ATOM 3641 C C . ASP A 1 469 ? 7.583 -1.162 33.925 1.00 67.25 469 ASP A C 1
ATOM 3643 O O . ASP A 1 469 ? 8.024 -1.990 33.130 1.00 67.25 469 ASP A O 1
ATOM 3647 N N . CYS A 1 470 ? 8.155 0.037 34.083 1.00 67.50 470 CYS A N 1
ATOM 3648 C CA . CYS A 1 470 ? 9.196 0.544 33.184 1.00 67.50 470 CYS A CA 1
ATOM 3649 C C . CYS A 1 470 ? 10.626 0.418 33.737 1.00 67.50 470 CYS A C 1
ATOM 3651 O O . CYS A 1 470 ? 11.582 0.310 32.969 1.00 67.50 470 CYS A O 1
ATOM 3653 N N . LEU A 1 471 ? 10.803 0.472 35.059 1.00 74.06 471 LEU A N 1
ATOM 3654 C CA . LEU A 1 471 ? 12.104 0.640 35.722 1.00 74.06 471 LEU A CA 1
ATOM 3655 C C . LEU A 1 471 ? 12.327 -0.316 36.907 1.00 74.06 471 LEU A C 1
ATOM 3657 O O . LEU A 1 471 ? 13.253 -0.099 37.699 1.00 74.06 471 LEU A O 1
ATOM 3661 N N . SER A 1 472 ? 11.529 -1.381 37.051 1.00 76.88 472 SER A N 1
ATOM 3662 C CA . SER A 1 472 ? 11.719 -2.356 38.136 1.00 76.88 472 SER A CA 1
ATOM 3663 C C . SER A 1 472 ? 13.157 -2.891 38.173 1.00 76.88 472 SER A C 1
ATOM 3665 O O . SER A 1 472 ? 13.709 -3.340 37.171 1.00 76.88 472 SER A O 1
ATOM 3667 N N . GLY A 1 473 ? 13.790 -2.785 39.346 1.00 77.19 473 GLY A N 1
ATOM 3668 C CA . GLY A 1 473 ? 15.181 -3.190 39.575 1.00 77.19 473 GLY A CA 1
ATOM 3669 C C . GLY A 1 473 ? 16.255 -2.214 39.074 1.00 77.19 473 GLY A C 1
ATOM 3670 O O . GLY A 1 473 ? 17.431 -2.438 39.349 1.00 77.19 473 GLY A O 1
ATOM 3671 N N . ARG A 1 474 ? 15.890 -1.111 38.402 1.00 81.25 474 ARG A N 1
ATOM 3672 C CA . ARG A 1 474 ? 16.841 -0.190 37.741 1.00 81.25 474 ARG A CA 1
ATOM 3673 C C . ARG A 1 474 ? 17.014 1.165 38.431 1.00 81.25 474 ARG A C 1
ATOM 3675 O O . ARG A 1 474 ? 17.708 2.034 37.912 1.00 81.25 474 ARG A O 1
ATOM 3682 N N . GLY A 1 475 ? 16.453 1.339 39.630 1.00 83.25 475 GLY A N 1
ATOM 3683 C CA . GLY A 1 475 ? 16.498 2.610 40.369 1.00 83.25 475 GLY A CA 1
ATOM 3684 C C . GLY A 1 475 ? 17.910 3.171 40.574 1.00 83.25 475 GLY A C 1
ATOM 3685 O O . GLY A 1 475 ? 18.145 4.333 40.276 1.00 83.25 475 GLY A O 1
ATOM 3686 N N . LYS A 1 476 ? 18.889 2.331 40.946 1.00 85.12 476 LYS A N 1
ATOM 3687 C CA . LYS A 1 476 ? 20.287 2.772 41.136 1.00 85.12 476 LYS A CA 1
ATOM 3688 C C . LYS A 1 476 ? 20.929 3.337 39.866 1.00 85.12 476 LYS A C 1
ATOM 3690 O O . LYS A 1 476 ? 21.780 4.216 39.955 1.00 85.12 476 LYS A O 1
ATOM 3695 N N . LEU A 1 477 ? 20.558 2.810 38.699 1.00 87.25 477 LEU A N 1
ATOM 3696 C CA . LEU A 1 477 ? 21.069 3.295 37.420 1.00 87.25 477 LEU A CA 1
ATOM 3697 C C . LEU A 1 477 ? 20.476 4.668 37.093 1.00 87.25 477 LEU A C 1
ATOM 3699 O O . LEU A 1 477 ? 21.200 5.566 36.681 1.00 87.25 477 LEU A O 1
ATOM 3703 N N . VAL A 1 478 ? 19.176 4.839 37.339 1.00 88.94 478 VAL A N 1
ATOM 3704 C CA . VAL A 1 478 ? 18.471 6.116 37.164 1.00 88.94 478 VAL A CA 1
ATOM 3705 C C . VAL A 1 478 ? 19.028 7.179 38.110 1.00 88.94 478 VAL A C 1
ATOM 3707 O O . VAL A 1 478 ? 19.315 8.286 37.667 1.00 88.94 478 VAL A O 1
ATOM 3710 N N . ASP A 1 479 ? 19.279 6.827 39.372 1.00 88.88 479 ASP A N 1
ATOM 3711 C CA . ASP A 1 479 ? 19.933 7.714 40.340 1.00 88.88 479 ASP A CA 1
ATOM 3712 C C . ASP A 1 479 ? 21.345 8.114 39.871 1.00 88.88 479 ASP A C 1
ATOM 3714 O O . ASP A 1 479 ? 21.735 9.275 39.970 1.00 88.88 479 ASP A O 1
ATOM 3718 N N . GLY A 1 480 ? 22.105 7.168 39.304 1.00 88.81 480 GLY A N 1
ATOM 3719 C CA . GLY A 1 480 ? 23.432 7.423 38.739 1.00 88.81 480 GLY A CA 1
ATOM 3720 C C . GLY A 1 480 ? 23.420 8.311 37.490 1.00 88.81 480 GLY A C 1
ATOM 3721 O O . GLY A 1 480 ? 24.373 9.058 37.271 1.00 88.81 480 GLY A O 1
ATOM 3722 N N . LEU A 1 481 ? 22.358 8.260 36.682 1.00 90.81 481 LEU A N 1
ATOM 3723 C CA . LEU A 1 481 ? 22.153 9.175 35.556 1.00 90.81 481 LEU A CA 1
ATOM 3724 C C . LEU A 1 481 ? 21.776 10.577 36.042 1.00 90.81 481 LEU A C 1
ATOM 3726 O O . LEU A 1 481 ? 22.359 11.555 35.590 1.00 90.81 481 LEU A O 1
ATOM 3730 N N . LEU A 1 482 ? 20.858 10.679 37.004 1.00 90.81 482 LEU A N 1
ATOM 3731 C CA . LEU A 1 482 ? 20.457 11.957 37.601 1.00 90.81 482 LEU A CA 1
ATOM 3732 C C . LEU A 1 482 ? 21.623 12.658 38.311 1.00 90.81 482 LEU A C 1
ATOM 3734 O O . LEU A 1 482 ? 21.693 13.882 38.296 1.00 90.81 482 LEU A O 1
ATOM 3738 N N . ALA A 1 483 ? 22.560 11.902 38.889 1.00 88.88 483 ALA A N 1
ATOM 3739 C CA . ALA A 1 483 ? 23.763 12.443 39.523 1.00 88.88 483 ALA A CA 1
ATOM 3740 C C . ALA A 1 483 ? 24.784 13.044 38.536 1.00 88.88 483 ALA A C 1
ATOM 3742 O O . ALA A 1 483 ? 25.681 13.764 38.967 1.00 88.88 483 ALA A O 1
ATOM 3743 N N . GLN A 1 484 ? 24.672 12.747 37.237 1.00 86.38 484 GLN A N 1
ATOM 3744 C CA . GLN A 1 484 ? 25.527 13.327 36.192 1.00 86.38 484 GLN A CA 1
ATOM 3745 C C . GLN A 1 484 ? 25.005 14.674 35.679 1.00 86.38 484 GLN A C 1
ATOM 3747 O O . GLN A 1 484 ? 25.699 15.345 34.920 1.00 86.38 484 GLN A O 1
ATOM 3752 N N . ILE A 1 485 ? 23.792 15.059 36.077 1.00 88.38 485 ILE A N 1
ATOM 3753 C CA . ILE A 1 485 ? 23.124 16.278 35.633 1.00 88.38 485 ILE A CA 1
ATOM 3754 C C . ILE A 1 485 ? 23.345 17.358 36.692 1.00 88.38 485 ILE A C 1
ATOM 3756 O O . ILE A 1 485 ? 23.025 17.157 37.866 1.00 88.38 485 ILE A O 1
ATOM 3760 N N . GLU A 1 486 ? 23.872 18.510 36.280 1.00 75.12 486 GLU A N 1
ATOM 3761 C CA . GLU A 1 486 ? 24.008 19.665 37.169 1.00 75.12 486 GLU A CA 1
ATOM 3762 C C . GLU A 1 486 ? 22.623 20.311 37.418 1.00 75.12 486 GLU A C 1
ATOM 3764 O O . GLU A 1 486 ? 21.929 20.624 36.441 1.00 75.12 486 GLU A O 1
ATOM 3769 N N . PRO A 1 487 ? 22.187 20.465 38.692 1.00 66.06 487 PRO A N 1
ATOM 3770 C CA . PRO A 1 487 ? 20.909 21.088 39.052 1.00 66.06 487 PRO A CA 1
ATOM 3771 C C . PRO A 1 487 ? 20.801 22.577 38.715 1.00 66.06 487 PRO A C 1
ATOM 3773 O O . PRO A 1 487 ? 21.831 23.287 38.770 1.00 66.06 487 PRO A O 1
#